Protein AF-C4V9V1-F1 (afdb_monomer)

Solvent-accessible surface area (backbone atoms only — not comparable to full-atom values): 24559 Å² total; per-residue (Å²): 137,81,82,78,77,78,75,78,78,60,59,77,70,74,86,78,85,72,83,88,64,91,83,72,55,71,70,56,49,53,48,37,34,52,57,45,50,52,42,38,50,27,48,68,71,69,43,85,65,75,65,76,58,52,68,67,52,48,51,36,18,52,56,51,41,50,65,36,24,46,90,34,73,66,51,36,55,50,47,52,54,28,52,39,49,46,44,44,49,41,59,71,70,52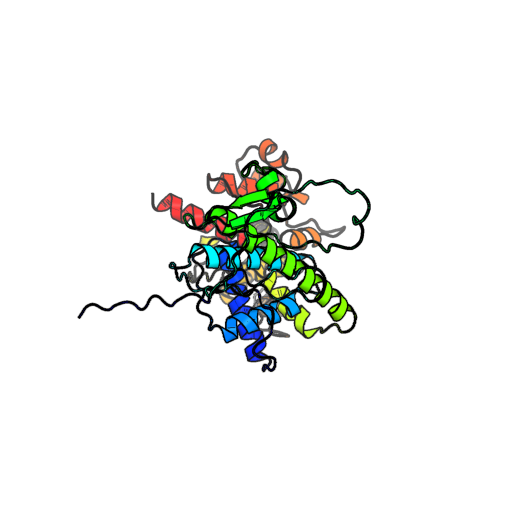,73,90,61,89,77,70,57,71,75,67,75,72,41,86,83,89,43,68,62,69,76,90,56,66,93,70,83,88,84,90,82,81,90,75,94,71,75,101,76,79,95,77,80,87,83,78,81,76,83,70,75,73,64,63,80,58,100,84,54,98,45,48,36,40,48,46,86,78,41,50,72,44,45,75,68,66,75,55,75,64,58,98,57,30,31,75,33,53,72,73,55,46,51,53,49,53,41,52,51,47,41,52,55,49,51,54,51,50,54,55,49,34,62,55,41,72,77,61,75,59,74,75,36,56,66,58,41,50,54,73,74,44,68,73,59,68,82,57,80,64,83,55,62,67,75,80,45,55,88,33,50,34,70,38,56,51,47,51,55,50,40,20,60,71,69,27,48,71,56,71,70,56,48,49,45,49,46,14,42,42,46,55,63,41,40,54,69,66,59,53,50,48,55,48,55,75,26,35,83,57,55,70,69,59,41,52,77,72,47,44,64,62,52,40,32,43,73,21,76,38,90,89,47,50,86,59,71,47,58,37,46,69,58,46,56,64,69,37,52,101,90,38,77,37,58,41,38,78,79,69,34,61,63,62,49,62,73,73,42,97,66,70,64,65,74,41,62,72,45,90,49,56,42,50,29,52,36,49,54,47,22,65,77,65,75,46,89,69,99,61,78,42,58,31,53,66,58,40,27,54,55,47,50,55,53,50,54,57,68,71,77,107

InterPro domains:
  IPR007238 DNA primase large subunit, eukaryotic/archaeal [PTHR10537] (32-402)
  IPR058560 DNA primase, large subunit C-terminal domain, eukaryotic and archaeal [PF04104] (242-393)

Mean predicted aligned error: 17.68 Å

Structure (mmCIF, N/CA/C/O backbone):
data_AF-C4V9V1-F1
#
_entry.id   AF-C4V9V1-F1
#
loop_
_atom_site.group_PDB
_atom_site.id
_atom_site.type_symbol
_atom_site.label_atom_id
_atom_site.label_alt_id
_atom_site.label_comp_id
_atom_site.label_asym_id
_atom_site.label_entity_id
_atom_site.label_seq_id
_atom_site.pdbx_PDB_ins_code
_atom_site.Cartn_x
_atom_site.Cartn_y
_atom_site.Cartn_z
_atom_site.occupancy
_atom_site.B_iso_or_equiv
_atom_site.auth_seq_id
_atom_site.auth_comp_id
_atom_site.auth_asym_id
_atom_site.auth_atom_id
_atom_site.pdbx_PDB_model_num
ATOM 1 N N . MET A 1 1 ? 20.237 -41.980 -2.586 1.00 33.00 1 MET A N 1
ATOM 2 C CA . MET A 1 1 ? 19.052 -41.333 -3.193 1.00 33.00 1 MET A CA 1
ATOM 3 C C . MET A 1 1 ? 18.986 -39.882 -2.726 1.00 33.00 1 MET A C 1
ATOM 5 O O . MET A 1 1 ? 18.308 -39.575 -1.756 1.00 33.00 1 MET A O 1
ATOM 9 N N . GLN A 1 2 ? 19.768 -38.999 -3.352 1.00 28.39 2 GLN A N 1
ATOM 10 C CA . GLN A 1 2 ? 19.749 -37.567 -3.042 1.00 28.39 2 GLN A CA 1
ATOM 11 C C . GLN A 1 2 ? 18.607 -36.907 -3.821 1.00 28.39 2 GLN A C 1
ATOM 13 O O . GLN A 1 2 ? 18.577 -36.939 -5.050 1.00 28.39 2 GLN A O 1
ATOM 18 N N . ASN A 1 3 ? 17.651 -36.346 -3.081 1.00 24.66 3 ASN A N 1
ATOM 19 C CA . ASN A 1 3 ? 16.567 -35.522 -3.599 1.00 24.66 3 ASN A CA 1
ATOM 20 C C . ASN A 1 3 ? 17.148 -34.269 -4.263 1.00 24.66 3 ASN A C 1
ATOM 22 O O . ASN A 1 3 ? 17.472 -33.293 -3.589 1.00 24.66 3 ASN A O 1
ATOM 26 N N . ILE A 1 4 ? 17.248 -34.292 -5.592 1.00 30.00 4 ILE A N 1
ATOM 27 C CA . ILE A 1 4 ? 17.443 -33.097 -6.412 1.00 30.00 4 ILE A CA 1
ATOM 28 C C . ILE A 1 4 ? 16.146 -32.293 -6.307 1.00 30.00 4 ILE A C 1
ATOM 30 O O . ILE A 1 4 ? 15.145 -32.569 -6.973 1.00 30.00 4 ILE A O 1
ATOM 34 N N . THR A 1 5 ? 16.145 -31.311 -5.413 1.00 30.53 5 THR A N 1
ATOM 35 C CA . THR A 1 5 ? 15.131 -30.267 -5.347 1.00 30.53 5 THR A CA 1
ATOM 36 C C . THR A 1 5 ? 15.087 -29.568 -6.703 1.00 30.53 5 THR A C 1
ATOM 38 O O . THR A 1 5 ? 15.964 -28.785 -7.051 1.00 30.53 5 THR A O 1
ATOM 41 N N . ARG A 1 6 ? 14.056 -29.872 -7.504 1.00 30.00 6 ARG A N 1
ATOM 42 C CA . ARG A 1 6 ? 13.713 -29.122 -8.719 1.00 30.00 6 ARG A CA 1
ATOM 43 C C . ARG A 1 6 ? 13.568 -27.645 -8.347 1.00 30.00 6 ARG A C 1
ATOM 45 O O . ARG A 1 6 ? 12.525 -27.234 -7.834 1.00 30.00 6 ARG A O 1
ATOM 52 N N . ILE A 1 7 ? 14.604 -26.855 -8.609 1.00 36.34 7 ILE A N 1
ATOM 53 C CA . ILE A 1 7 ? 14.538 -25.396 -8.610 1.00 36.34 7 ILE A CA 1
ATOM 54 C C . ILE A 1 7 ? 13.469 -25.040 -9.648 1.00 36.34 7 ILE A C 1
ATOM 56 O O . ILE A 1 7 ? 13.642 -25.268 -10.846 1.00 36.34 7 ILE A O 1
ATOM 60 N N . LYS A 1 8 ? 12.296 -24.590 -9.186 1.00 40.06 8 LYS A N 1
ATOM 61 C CA . LYS A 1 8 ? 11.213 -24.143 -10.067 1.00 40.06 8 LYS A CA 1
ATOM 62 C C . LYS A 1 8 ? 11.739 -22.942 -10.856 1.00 40.06 8 LYS A C 1
ATOM 64 O O . LYS A 1 8 ? 11.953 -21.885 -10.271 1.00 40.06 8 LYS A O 1
ATOM 69 N N . LYS A 1 9 ? 11.991 -23.134 -12.155 1.00 53.75 9 LYS A N 1
ATOM 70 C CA . LYS A 1 9 ? 12.453 -22.083 -13.071 1.00 53.75 9 LYS A CA 1
ATOM 71 C C . LYS A 1 9 ? 11.456 -20.920 -13.046 1.00 53.75 9 LYS A C 1
ATOM 73 O O . LYS A 1 9 ? 10.265 -21.138 -13.259 1.00 53.75 9 LYS A O 1
ATOM 78 N N . LEU A 1 10 ? 11.947 -19.713 -12.761 1.00 59.78 10 LEU A N 1
ATOM 79 C CA . LEU A 1 10 ? 11.162 -18.482 -12.866 1.00 59.78 10 LEU A CA 1
ATOM 80 C C . LEU A 1 10 ? 10.650 -18.293 -14.304 1.00 59.78 10 LEU A C 1
ATOM 82 O O . LEU A 1 10 ? 11.344 -18.693 -15.246 1.00 59.78 10 LEU A O 1
ATOM 86 N N . PRO A 1 11 ? 9.485 -17.649 -14.502 1.00 65.31 11 PRO A N 1
ATOM 87 C CA . PRO A 1 11 ? 9.047 -17.266 -15.834 1.00 65.31 11 PRO A CA 1
ATOM 88 C C . PRO A 1 11 ? 10.075 -16.333 -16.478 1.00 65.31 11 PRO A C 1
ATOM 90 O O . PRO A 1 11 ? 10.616 -15.413 -15.852 1.00 65.31 11 PRO A O 1
ATOM 93 N N . LEU A 1 12 ? 10.355 -16.591 -17.755 1.00 69.81 12 LEU A N 1
ATOM 94 C CA . LEU A 1 12 ? 11.329 -15.820 -18.508 1.00 69.81 12 LEU A CA 1
ATOM 95 C C . LEU A 1 12 ? 10.848 -14.364 -18.662 1.00 69.81 12 LEU A C 1
ATOM 97 O O . LEU A 1 12 ? 9.653 -14.104 -18.812 1.00 69.81 12 LEU A O 1
ATOM 101 N N . PRO A 1 13 ? 11.759 -13.385 -18.622 1.00 74.00 13 PRO A N 1
ATOM 102 C CA . PRO A 1 13 ? 11.417 -11.983 -18.856 1.00 74.00 13 PRO A CA 1
ATOM 103 C C . PRO A 1 13 ? 10.806 -11.760 -20.249 1.00 74.00 13 PRO A C 1
ATOM 105 O O . PRO A 1 13 ? 11.442 -12.014 -21.269 1.00 74.00 13 PRO A O 1
ATOM 108 N N . ASN A 1 14 ? 9.582 -11.230 -20.263 1.00 78.75 14 ASN A N 1
ATOM 109 C CA . ASN A 1 14 ? 8.746 -10.991 -21.439 1.00 78.75 14 ASN A CA 1
ATOM 110 C C . ASN A 1 14 ? 8.399 -9.490 -21.549 1.00 78.75 14 ASN A C 1
ATOM 112 O O . ASN A 1 14 ? 8.271 -8.800 -20.540 1.00 78.75 14 ASN A O 1
ATOM 116 N N . PHE A 1 15 ? 8.243 -8.978 -22.773 1.00 82.19 15 PHE A N 1
ATOM 117 C CA . PHE A 1 15 ? 7.801 -7.604 -23.057 1.00 82.19 15 PHE A CA 1
ATOM 118 C C . PHE A 1 15 ? 6.271 -7.438 -23.068 1.00 82.19 15 PHE A C 1
ATOM 120 O O . PHE A 1 15 ? 5.778 -6.314 -23.236 1.00 82.19 15 PHE A O 1
ATOM 127 N N . TYR A 1 16 ? 5.520 -8.535 -22.905 1.00 86.12 16 TYR A N 1
ATOM 128 C CA . TYR A 1 16 ? 4.053 -8.566 -22.859 1.00 86.12 16 TYR A CA 1
ATOM 129 C C . TYR A 1 16 ? 3.456 -7.797 -24.046 1.00 86.12 16 TYR A C 1
ATOM 131 O O . TYR A 1 16 ? 2.888 -6.696 -23.925 1.00 86.12 16 TYR A O 1
ATOM 139 N N . THR A 1 17 ? 3.748 -8.316 -25.236 1.00 78.81 17 THR A N 1
ATOM 140 C CA . THR A 1 17 ? 3.450 -7.707 -26.540 1.00 78.81 17 THR A CA 1
ATOM 141 C C . THR A 1 17 ? 2.130 -8.204 -27.094 1.00 78.81 17 THR A C 1
ATOM 143 O O . THR A 1 17 ? 1.340 -7.397 -27.570 1.00 78.81 17 THR A O 1
ATOM 146 N N . SER A 1 18 ? 1.871 -9.497 -26.947 1.00 78.31 18 SER A N 1
ATOM 147 C CA . SER A 1 18 ? 0.640 -10.174 -27.330 1.00 78.31 18 SER A CA 1
ATOM 148 C C . SER A 1 18 ? 0.047 -10.866 -26.113 1.00 78.31 18 SER A C 1
ATOM 150 O O . SER A 1 18 ? 0.777 -11.538 -25.390 1.00 78.31 18 SER A O 1
ATOM 152 N N . LEU A 1 19 ? -1.262 -10.729 -25.926 1.00 81.62 19 LEU A N 1
ATOM 153 C CA . LEU A 1 19 ? -2.006 -11.454 -24.904 1.00 81.62 19 LEU A CA 1
ATOM 154 C C . LEU A 1 19 ? -2.267 -12.894 -25.374 1.00 81.62 19 LEU A C 1
ATOM 156 O O . LEU A 1 19 ? -2.902 -13.090 -26.409 1.00 81.62 19 LEU A O 1
ATOM 160 N N . LEU A 1 20 ? -1.803 -13.891 -24.616 1.00 79.62 20 LEU A N 1
ATOM 161 C CA . LEU A 1 20 ? -1.948 -15.310 -24.987 1.00 79.62 20 LEU A CA 1
ATOM 162 C C . LEU A 1 20 ? -3.367 -15.856 -24.756 1.00 79.62 20 LEU A C 1
ATOM 164 O O . LEU A 1 20 ? -3.848 -16.693 -25.518 1.00 79.62 20 LEU A O 1
ATOM 168 N N . LYS A 1 21 ? -4.048 -15.382 -23.706 1.00 84.06 21 LYS A N 1
ATOM 169 C CA . LYS A 1 21 ? -5.405 -15.794 -23.319 1.00 84.06 21 LYS A CA 1
ATOM 170 C C . LYS A 1 21 ? -6.261 -14.558 -23.057 1.00 84.06 21 LYS A C 1
ATOM 172 O O . LYS A 1 21 ? -5.868 -13.692 -22.288 1.00 84.06 21 LYS A O 1
ATOM 177 N N . TYR A 1 22 ? -7.440 -14.486 -23.674 1.00 78.94 22 TYR A N 1
ATOM 178 C CA . TYR A 1 22 ? -8.309 -13.299 -23.624 1.00 78.94 22 TYR A CA 1
ATOM 179 C C . TYR A 1 22 ? -9.707 -13.553 -23.033 1.00 78.94 22 TYR A C 1
ATOM 181 O O . TYR A 1 22 ? -10.501 -12.622 -22.927 1.00 78.94 22 TYR A O 1
ATOM 189 N N . LYS A 1 23 ? -10.023 -14.791 -22.624 1.00 87.62 23 LYS A N 1
ATOM 190 C CA . LYS A 1 23 ? -11.288 -15.144 -21.955 1.00 87.62 23 LYS A CA 1
ATOM 191 C C . LYS A 1 23 ? -11.011 -15.687 -20.560 1.00 87.62 23 LYS A C 1
ATOM 193 O O . LYS A 1 23 ? -10.257 -16.646 -20.425 1.00 87.62 23 LYS A O 1
ATOM 198 N N . PHE A 1 24 ? -11.653 -15.102 -19.555 1.00 87.19 24 PHE A N 1
ATOM 199 C CA . PHE A 1 24 ? -11.511 -15.475 -18.148 1.00 87.19 24 PHE A CA 1
ATOM 200 C C . PHE A 1 24 ? -12.883 -15.475 -17.483 1.00 87.19 24 PHE A C 1
ATOM 202 O O . PHE A 1 24 ? -13.707 -14.606 -17.771 1.00 87.19 24 PHE A O 1
ATOM 209 N N . ASN A 1 25 ? -13.111 -16.411 -16.563 1.00 91.12 25 ASN A N 1
ATOM 210 C CA . ASN A 1 25 ? -14.175 -16.227 -15.579 1.00 91.12 25 ASN A CA 1
ATOM 211 C C . ASN A 1 25 ? -13.732 -15.166 -14.552 1.00 91.12 25 ASN A C 1
ATOM 213 O O . ASN A 1 25 ? -12.534 -14.964 -14.341 1.00 91.12 25 ASN A O 1
ATOM 217 N N . TYR A 1 26 ? -14.682 -14.505 -13.894 1.00 87.19 26 TYR A N 1
ATOM 218 C CA . TYR A 1 26 ? -14.416 -13.473 -12.897 1.00 87.19 26 TYR A CA 1
ATOM 219 C C . TYR A 1 26 ? -13.499 -13.970 -11.769 1.00 87.19 26 TYR A C 1
ATOM 221 O O . TYR A 1 26 ? -12.525 -13.300 -11.434 1.00 87.19 26 TYR A O 1
ATOM 229 N N . ASP A 1 27 ? -13.738 -15.173 -11.243 1.00 87.88 27 ASP A N 1
ATOM 230 C CA . ASP A 1 27 ? -12.916 -15.732 -10.161 1.00 87.88 27 ASP A CA 1
ATOM 231 C C . ASP A 1 27 ? -11.469 -15.980 -10.600 1.00 87.88 27 ASP A C 1
ATOM 233 O O . ASP A 1 27 ? -10.524 -15.714 -9.856 1.00 87.88 27 ASP A O 1
ATOM 237 N N . GLU A 1 28 ? -11.280 -16.438 -11.841 1.00 90.94 28 GLU A N 1
ATOM 238 C CA . GLU A 1 28 ? -9.955 -16.625 -12.432 1.00 90.94 28 GLU A CA 1
ATOM 239 C C . GLU A 1 28 ? -9.246 -15.278 -12.624 1.00 90.94 28 GLU A C 1
ATOM 241 O O . GLU A 1 28 ? -8.080 -15.131 -12.257 1.00 90.94 28 GLU A O 1
ATOM 246 N N . PHE A 1 29 ? -9.964 -14.276 -13.134 1.00 92.25 29 PHE A N 1
ATOM 247 C CA . PHE A 1 29 ? -9.460 -12.917 -13.321 1.00 92.25 29 PHE A CA 1
ATOM 248 C C . PHE A 1 29 ? -8.969 -12.311 -11.998 1.00 92.25 29 PHE A C 1
ATOM 250 O O . PHE A 1 29 ? -7.853 -11.791 -11.915 1.00 92.25 29 PHE A O 1
ATOM 257 N N . VAL A 1 30 ? -9.779 -12.420 -10.940 1.00 89.25 30 VAL A N 1
ATOM 258 C CA . VAL A 1 30 ? -9.448 -11.911 -9.603 1.00 89.25 30 VAL A CA 1
ATOM 259 C C . VAL A 1 30 ? -8.276 -12.678 -8.993 1.00 89.25 30 VAL A C 1
ATOM 261 O O . VAL A 1 30 ? -7.382 -12.063 -8.409 1.00 89.25 30 VAL A O 1
ATOM 264 N N . LYS A 1 31 ? -8.236 -14.005 -9.152 1.00 90.12 31 LYS A N 1
ATOM 265 C CA . LYS A 1 31 ? -7.121 -14.834 -8.683 1.00 90.12 31 LYS A CA 1
ATOM 266 C C . LYS A 1 31 ? -5.800 -14.420 -9.337 1.00 90.12 31 LYS A C 1
ATOM 268 O O . LYS A 1 31 ? -4.844 -14.136 -8.621 1.00 90.12 31 LYS A O 1
ATOM 273 N N . LEU A 1 32 ? -5.766 -14.307 -10.667 1.00 92.38 32 LEU A N 1
ATOM 274 C CA . LEU A 1 32 ? -4.573 -13.902 -11.420 1.00 92.38 32 LEU A CA 1
ATOM 275 C C . LEU A 1 32 ? -4.086 -12.503 -11.025 1.00 92.38 32 LEU A C 1
ATOM 277 O O . LEU A 1 32 ? -2.882 -12.282 -10.883 1.00 92.38 32 LEU A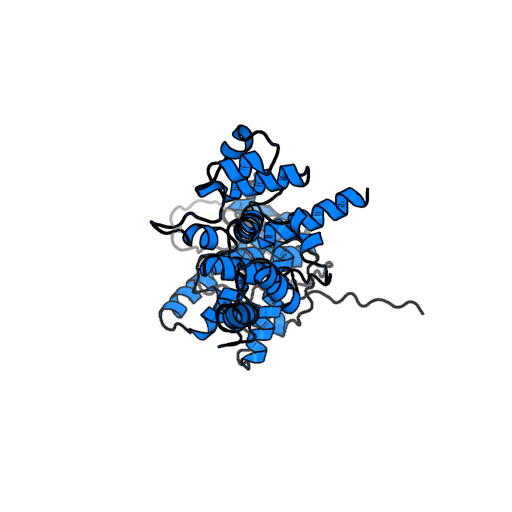 O 1
ATOM 281 N N . PHE A 1 33 ? -5.012 -11.565 -10.809 1.00 92.56 33 PHE A N 1
ATOM 282 C CA . PHE A 1 33 ? -4.674 -10.242 -10.291 1.00 92.56 33 PHE A CA 1
ATOM 283 C C . PHE A 1 33 ? -4.038 -10.311 -8.898 1.00 92.56 33 PHE A C 1
ATOM 285 O O . PHE A 1 33 ? -2.989 -9.708 -8.682 1.00 92.56 33 PHE A O 1
ATOM 292 N N . ASN A 1 34 ? -4.642 -11.046 -7.960 1.00 88.81 34 ASN A N 1
ATOM 293 C CA . ASN A 1 34 ? -4.134 -11.163 -6.592 1.00 88.81 34 ASN A CA 1
ATOM 294 C C . ASN A 1 34 ? -2.759 -11.844 -6.544 1.00 88.81 34 ASN A C 1
ATOM 296 O O . ASN A 1 34 ? -1.867 -11.373 -5.834 1.00 88.81 34 ASN A O 1
ATOM 300 N N . ASP A 1 35 ? -2.561 -12.898 -7.337 1.00 89.94 35 ASP A N 1
ATOM 301 C CA . ASP A 1 35 ? -1.283 -13.603 -7.439 1.00 89.94 35 ASP A CA 1
ATOM 302 C C . ASP A 1 35 ? -0.175 -12.661 -7.938 1.00 89.94 35 ASP A C 1
ATOM 304 O O . ASP A 1 35 ? 0.887 -12.559 -7.313 1.00 89.94 35 ASP A O 1
ATOM 308 N N . ARG A 1 36 ? -0.434 -11.876 -8.995 1.00 92.50 36 ARG A N 1
ATOM 309 C CA . ARG A 1 36 ? 0.539 -10.881 -9.473 1.00 92.50 36 ARG A CA 1
ATOM 310 C C . ARG A 1 36 ? 0.729 -9.733 -8.494 1.00 92.50 36 ARG A C 1
ATOM 312 O O . ARG A 1 36 ? 1.855 -9.283 -8.292 1.00 92.50 36 ARG A O 1
ATOM 319 N N . LEU A 1 37 ? -0.337 -9.264 -7.852 1.00 89.69 37 LEU A N 1
ATOM 320 C CA . LEU A 1 37 ? -0.266 -8.203 -6.851 1.00 89.69 37 LEU A CA 1
ATOM 321 C C . LEU A 1 37 ? 0.671 -8.588 -5.701 1.00 89.69 37 LEU A C 1
ATOM 323 O O . LEU A 1 37 ? 1.471 -7.758 -5.262 1.00 89.69 37 LEU A O 1
ATOM 327 N N . LYS A 1 38 ? 0.615 -9.845 -5.255 1.00 86.56 38 LYS A N 1
ATOM 328 C CA . LYS A 1 38 ? 1.525 -10.394 -4.250 1.00 86.56 38 LYS A CA 1
ATOM 329 C C . LYS A 1 38 ? 2.978 -10.374 -4.728 1.00 86.56 38 LYS A C 1
ATOM 331 O O . LYS A 1 38 ? 3.834 -9.848 -4.021 1.00 86.56 38 LYS A O 1
ATOM 336 N N . ILE A 1 39 ? 3.242 -10.835 -5.954 1.00 88.88 39 ILE A N 1
ATOM 337 C CA . ILE A 1 39 ? 4.583 -10.799 -6.564 1.00 88.88 39 ILE A CA 1
ATOM 338 C C . ILE A 1 39 ? 5.120 -9.362 -6.631 1.00 88.88 39 ILE A C 1
ATOM 340 O O . ILE A 1 39 ? 6.252 -9.097 -6.228 1.00 88.88 39 ILE A O 1
ATOM 344 N N . LEU A 1 40 ? 4.308 -8.407 -7.093 1.00 89.62 40 LEU A N 1
ATOM 345 C CA . LEU A 1 40 ? 4.711 -7.003 -7.211 1.00 89.62 40 LEU A CA 1
ATOM 346 C C . LEU A 1 40 ? 4.969 -6.352 -5.844 1.00 89.62 40 LEU A C 1
ATOM 348 O O . LEU A 1 40 ? 5.904 -5.557 -5.709 1.00 89.62 40 LEU A O 1
ATOM 352 N N . LYS A 1 41 ? 4.176 -6.694 -4.820 1.00 84.38 41 LYS A N 1
ATOM 353 C CA . LYS A 1 41 ? 4.401 -6.246 -3.437 1.00 84.38 41 LYS A CA 1
ATOM 354 C C . LYS A 1 41 ? 5.685 -6.846 -2.854 1.00 84.38 41 LYS A C 1
ATOM 356 O O . LYS A 1 41 ? 6.453 -6.104 -2.241 1.00 84.38 41 LYS A O 1
ATOM 361 N N . ASP A 1 42 ? 5.965 -8.124 -3.101 1.00 84.12 42 ASP A N 1
ATOM 362 C CA . ASP A 1 42 ? 7.211 -8.775 -2.677 1.00 84.12 42 ASP A CA 1
AT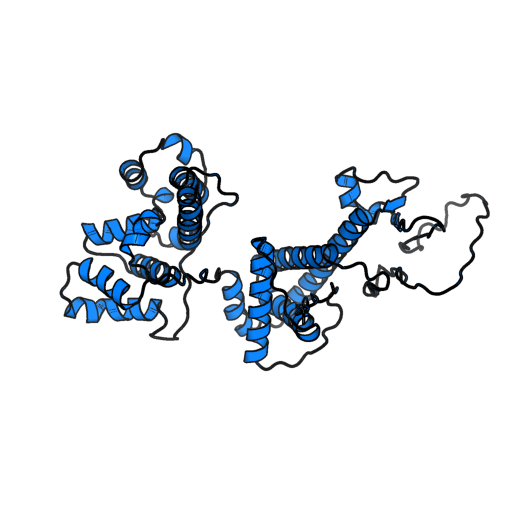OM 363 C C . ASP A 1 42 ? 8.439 -8.105 -3.309 1.00 84.12 42 ASP A C 1
ATOM 365 O O . ASP A 1 42 ? 9.383 -7.749 -2.601 1.00 84.12 42 ASP A O 1
ATOM 369 N N . VAL A 1 43 ? 8.396 -7.842 -4.622 1.00 82.62 43 VAL A N 1
ATOM 370 C CA . VAL A 1 43 ? 9.468 -7.142 -5.351 1.00 82.62 43 VAL A CA 1
ATOM 371 C C . VAL A 1 43 ? 9.695 -5.738 -4.794 1.00 82.62 43 VAL A C 1
ATOM 373 O O . VAL A 1 43 ? 10.840 -5.327 -4.600 1.00 82.62 43 VAL A O 1
ATOM 376 N N . LYS A 1 44 ? 8.621 -4.999 -4.499 1.00 78.81 44 LYS A N 1
ATOM 377 C CA . LYS A 1 44 ? 8.718 -3.662 -3.900 1.00 78.81 44 LYS A CA 1
ATOM 378 C C . LYS A 1 44 ? 9.382 -3.696 -2.523 1.00 78.81 44 LYS A C 1
ATOM 380 O O . LYS A 1 44 ? 10.207 -2.835 -2.229 1.00 78.81 44 LYS A O 1
ATOM 385 N N . ASN A 1 45 ? 9.025 -4.677 -1.700 1.00 74.75 45 ASN A N 1
ATOM 386 C CA . ASN A 1 45 ? 9.550 -4.829 -0.344 1.00 74.75 45 ASN A CA 1
ATOM 387 C C . ASN A 1 45 ? 10.954 -5.457 -0.310 1.00 74.75 45 ASN A C 1
ATOM 389 O O . ASN A 1 45 ? 11.502 -5.636 0.772 1.00 74.75 45 ASN A O 1
ATOM 393 N N . LYS A 1 46 ? 11.546 -5.770 -1.476 1.00 71.12 46 LYS A N 1
ATOM 394 C CA . LYS A 1 46 ? 12.810 -6.516 -1.611 1.00 71.12 46 LYS A CA 1
ATOM 395 C C . LYS A 1 46 ? 12.774 -7.888 -0.917 1.00 71.12 46 LYS A C 1
ATOM 397 O O . LYS A 1 46 ? 13.817 -8.417 -0.542 1.00 71.12 46 LYS A O 1
ATOM 402 N N . ASN A 1 47 ? 11.585 -8.468 -0.760 1.00 61.03 47 ASN A N 1
ATOM 403 C CA . ASN A 1 47 ? 11.428 -9.829 -0.260 1.00 61.03 47 ASN A CA 1
ATOM 404 C C . ASN A 1 47 ? 11.908 -10.832 -1.318 1.00 61.03 47 ASN A C 1
ATOM 406 O O . ASN A 1 47 ? 12.002 -10.506 -2.506 1.00 61.03 47 ASN A O 1
ATOM 410 N N . HIS A 1 48 ? 12.169 -12.078 -0.908 1.00 61.09 48 HIS A N 1
ATOM 411 C CA . HIS A 1 48 ? 12.425 -13.155 -1.861 1.00 61.09 48 HIS A CA 1
ATOM 412 C C . HIS A 1 48 ? 11.203 -13.310 -2.776 1.00 61.09 48 HIS A C 1
ATOM 414 O O . HIS A 1 48 ? 10.139 -13.743 -2.337 1.00 61.09 48 HIS A O 1
ATOM 420 N N . CYS A 1 49 ? 11.354 -12.948 -4.051 1.00 62.16 49 CYS A N 1
ATOM 421 C CA . CYS A 1 49 ? 10.281 -13.043 -5.030 1.00 62.16 49 CYS A CA 1
ATOM 422 C C . CYS A 1 49 ? 9.854 -14.513 -5.154 1.00 62.16 49 CYS A C 1
ATOM 424 O O . CYS A 1 49 ? 10.667 -15.376 -5.485 1.00 62.16 49 CYS A O 1
ATOM 426 N N . THR A 1 50 ? 8.595 -14.819 -4.833 1.00 61.81 50 THR A N 1
ATOM 427 C CA . THR A 1 50 ? 8.029 -16.170 -4.975 1.00 61.81 50 THR A CA 1
ATOM 428 C C . THR A 1 50 ? 7.290 -16.297 -6.301 1.00 61.81 50 THR A C 1
ATOM 430 O O . THR A 1 50 ? 6.116 -16.651 -6.348 1.00 61.81 50 THR A O 1
ATOM 433 N N . ASP A 1 51 ? 7.982 -15.984 -7.395 1.00 67.12 51 ASP A N 1
ATOM 434 C CA . ASP A 1 51 ? 7.424 -16.076 -8.740 1.00 67.12 51 ASP A CA 1
ATOM 435 C C . ASP A 1 51 ? 7.230 -17.551 -9.128 1.00 67.12 51 ASP A C 1
ATOM 437 O O . ASP A 1 51 ? 8.174 -18.261 -9.476 1.00 67.12 51 ASP A O 1
ATOM 441 N N . LYS A 1 52 ? 6.004 -18.048 -8.946 1.00 70.44 52 LYS A N 1
ATOM 442 C CA . LYS A 1 52 ? 5.611 -19.447 -9.191 1.00 70.44 52 LYS A CA 1
ATOM 443 C C . LYS A 1 52 ? 4.557 -19.573 -10.294 1.00 70.44 52 LYS A C 1
ATOM 445 O O . LYS A 1 52 ? 3.988 -20.654 -10.447 1.00 70.44 52 LYS A O 1
ATOM 450 N N . MET A 1 53 ? 4.254 -18.486 -11.003 1.00 81.38 53 MET A N 1
ATOM 451 C CA . MET A 1 53 ? 3.210 -18.478 -12.027 1.00 81.38 53 MET A CA 1
ATOM 452 C C . MET A 1 53 ? 3.657 -19.253 -13.270 1.00 81.38 53 MET A C 1
ATOM 454 O O . MET A 1 53 ? 4.842 -19.278 -13.609 1.00 81.38 53 MET A O 1
ATOM 458 N N . SER A 1 54 ? 2.703 -19.892 -13.953 1.00 82.88 54 SER A N 1
ATOM 459 C CA . SER A 1 54 ? 2.950 -20.439 -15.289 1.00 82.88 54 SER A CA 1
ATOM 460 C C . SER A 1 54 ? 3.174 -19.296 -16.288 1.00 82.88 54 SER A C 1
ATOM 462 O O . SER A 1 54 ? 2.761 -18.166 -16.039 1.00 82.88 54 SER A O 1
ATOM 464 N N . THR A 1 55 ? 3.795 -19.558 -17.441 1.00 81.69 55 THR A N 1
ATOM 465 C CA . THR A 1 55 ? 4.028 -18.518 -18.464 1.00 81.69 55 THR A CA 1
ATOM 466 C C . THR A 1 55 ? 2.728 -17.874 -18.958 1.00 81.69 55 THR A C 1
ATOM 468 O O . THR A 1 55 ? 2.689 -16.668 -19.184 1.00 81.69 55 THR A O 1
ATOM 471 N N . VAL A 1 56 ? 1.656 -18.660 -19.097 1.00 84.56 56 VAL A N 1
ATOM 472 C CA . VAL A 1 56 ? 0.343 -18.166 -19.547 1.00 84.56 56 VAL A CA 1
ATOM 473 C C . VAL A 1 56 ? -0.319 -17.310 -18.470 1.00 84.56 56 VAL A C 1
ATOM 475 O O . VAL A 1 56 ? -0.881 -16.257 -18.779 1.00 84.56 56 VAL A O 1
ATOM 478 N N . ASP A 1 57 ? -0.226 -17.728 -17.207 1.00 88.94 57 ASP A N 1
ATOM 479 C CA . ASP A 1 57 ? -0.782 -16.980 -16.077 1.00 88.94 57 ASP A CA 1
ATOM 480 C C . ASP A 1 57 ? 0.009 -15.693 -15.822 1.00 88.94 57 ASP A C 1
ATOM 482 O O . ASP A 1 57 ? -0.576 -14.658 -15.501 1.00 88.94 57 ASP A O 1
ATOM 486 N N . ASP A 1 58 ? 1.335 -15.727 -15.977 1.00 89.62 58 ASP A N 1
ATOM 487 C CA . ASP A 1 58 ? 2.194 -14.545 -15.894 1.00 89.62 58 ASP A CA 1
ATOM 488 C C . ASP A 1 58 ? 1.815 -13.523 -16.973 1.00 89.62 58 ASP A C 1
ATOM 490 O O . ASP A 1 58 ? 1.573 -12.362 -16.657 1.00 89.62 58 ASP A O 1
ATOM 494 N N . ASP A 1 59 ? 1.669 -13.949 -18.229 1.00 89.88 59 ASP A N 1
ATOM 495 C CA . ASP A 1 59 ? 1.227 -13.059 -19.306 1.00 89.88 59 ASP A CA 1
ATOM 496 C C . ASP A 1 59 ? -0.164 -12.474 -19.012 1.00 89.88 59 ASP A C 1
ATOM 498 O O . ASP A 1 59 ? -0.345 -11.256 -18.940 1.00 89.88 59 ASP A O 1
ATOM 502 N N . SER A 1 60 ? -1.134 -13.338 -18.718 1.00 92.12 60 SER A N 1
ATOM 503 C CA . SER A 1 60 ? -2.521 -12.944 -18.452 1.00 92.12 60 SER A CA 1
ATOM 504 C C . SER A 1 60 ? -2.630 -11.974 -17.276 1.00 92.12 60 SER A C 1
ATOM 506 O O . SER A 1 60 ? -3.251 -10.916 -17.381 1.00 92.12 60 SER A O 1
ATOM 508 N N . SER A 1 61 ? -1.984 -12.293 -16.154 1.00 93.62 61 SER A N 1
ATOM 509 C CA . SER A 1 61 ? -2.021 -11.464 -14.949 1.00 93.62 61 SER A CA 1
ATOM 510 C C . SER A 1 61 ? -1.384 -10.091 -15.155 1.00 93.62 61 SER A C 1
ATOM 512 O O . SER A 1 61 ? -1.843 -9.114 -14.556 1.00 93.62 61 SER A O 1
ATOM 514 N N . HIS A 1 62 ? -0.364 -9.980 -16.016 1.00 94.25 62 HIS A N 1
ATOM 515 C CA . HIS A 1 62 ? 0.229 -8.702 -16.397 1.00 94.25 62 HIS A CA 1
ATOM 516 C C . HIS A 1 62 ? -0.811 -7.793 -17.053 1.00 94.25 62 HIS A C 1
ATOM 518 O O . HIS A 1 62 ? -1.031 -6.667 -16.599 1.00 94.25 62 HIS A O 1
ATOM 524 N N . PHE A 1 63 ? -1.487 -8.286 -18.093 1.00 94.88 63 PHE A N 1
ATOM 525 C CA . PHE A 1 63 ? -2.510 -7.526 -18.811 1.00 94.88 63 PHE A CA 1
ATOM 526 C C . PHE A 1 63 ? -3.743 -7.233 -17.947 1.00 94.88 63 PHE A C 1
ATOM 528 O O . PHE A 1 63 ? -4.242 -6.108 -17.971 1.00 94.88 63 PHE A O 1
ATOM 535 N N . ILE A 1 64 ? -4.180 -8.186 -17.120 1.00 94.50 64 ILE A N 1
ATOM 536 C CA . ILE A 1 64 ? -5.259 -7.985 -16.139 1.00 94.50 64 ILE A CA 1
ATOM 537 C C . ILE A 1 64 ? -4.910 -6.836 -15.184 1.00 94.50 64 ILE A C 1
ATOM 539 O O . ILE A 1 64 ? -5.715 -5.934 -14.951 1.00 94.50 64 ILE A O 1
ATOM 543 N N . THR A 1 65 ? -3.678 -6.818 -14.672 1.00 94.94 65 THR A N 1
ATOM 544 C CA . THR A 1 65 ? -3.225 -5.764 -13.757 1.00 94.94 65 THR A CA 1
ATOM 545 C C . THR A 1 65 ? -3.181 -4.403 -14.452 1.00 94.94 65 THR A C 1
ATOM 547 O O . THR A 1 65 ? -3.597 -3.416 -13.848 1.00 94.94 65 THR A O 1
ATOM 550 N N . ARG A 1 66 ? -2.767 -4.334 -15.731 1.00 94.75 66 ARG A N 1
ATOM 551 C CA . ARG A 1 66 ? -2.831 -3.095 -16.534 1.00 94.75 66 ARG A CA 1
ATOM 552 C C . ARG A 1 66 ? -4.250 -2.524 -16.574 1.00 94.75 66 ARG A C 1
ATOM 554 O O . ARG A 1 66 ? -4.422 -1.335 -16.316 1.00 94.75 66 ARG A O 1
ATOM 561 N N . LEU A 1 67 ? -5.252 -3.364 -16.846 1.00 93.19 67 LEU A N 1
ATOM 562 C CA . LEU A 1 67 ? -6.661 -2.951 -16.891 1.00 93.19 67 LEU A CA 1
ATOM 563 C C . LEU A 1 67 ? -7.139 -2.400 -15.545 1.00 93.19 67 LEU A C 1
ATOM 565 O O . LEU A 1 67 ? -7.793 -1.364 -15.497 1.00 93.19 67 LEU A O 1
ATOM 569 N N . ILE A 1 68 ? -6.764 -3.041 -14.438 1.00 92.25 68 ILE A N 1
ATOM 570 C CA . ILE A 1 68 ? -7.196 -2.613 -13.101 1.00 92.25 68 ILE A CA 1
ATOM 571 C C . ILE A 1 68 ? -6.545 -1.284 -12.698 1.00 92.25 68 ILE A C 1
ATOM 573 O O . ILE A 1 68 ? -7.196 -0.435 -12.093 1.00 92.25 68 ILE A O 1
ATOM 577 N N . VAL A 1 69 ? -5.268 -1.058 -13.023 1.00 92.56 69 VAL A N 1
ATOM 578 C CA . VAL A 1 69 ? -4.533 0.129 -12.544 1.00 92.56 69 VAL A CA 1
ATOM 579 C C . VAL A 1 69 ? -4.782 1.387 -13.373 1.00 92.56 69 VAL A C 1
ATOM 581 O O . VAL A 1 69 ? -4.604 2.484 -12.844 1.00 92.56 69 VAL A O 1
ATOM 584 N N . VAL A 1 70 ? -5.209 1.256 -14.634 1.00 92.06 70 VAL A N 1
ATOM 585 C CA . VAL A 1 70 ? -5.170 2.346 -15.629 1.00 92.06 70 VAL A CA 1
ATOM 586 C C . VAL A 1 70 ? -5.977 3.594 -15.243 1.00 92.06 70 VAL A C 1
ATOM 588 O O . VAL A 1 70 ? -5.517 4.717 -15.448 1.00 92.06 70 VAL A O 1
ATOM 591 N N . GLY A 1 71 ? -7.143 3.414 -14.619 1.00 83.06 71 GLY A N 1
ATOM 592 C CA . GLY A 1 71 ? -7.996 4.511 -14.138 1.00 83.06 71 GLY A CA 1
ATOM 593 C C . GLY A 1 71 ? -7.419 5.353 -12.987 1.00 83.06 71 GLY A C 1
ATOM 594 O O . GLY A 1 71 ? -7.998 6.374 -12.635 1.00 83.06 71 GLY A O 1
ATOM 595 N N . ASP A 1 72 ? -6.270 4.987 -12.409 1.00 84.12 72 ASP A N 1
ATOM 596 C CA . ASP A 1 72 ? -5.622 5.738 -11.333 1.00 84.12 72 ASP A CA 1
ATOM 597 C C . ASP A 1 72 ? -4.142 5.951 -11.642 1.00 84.12 72 ASP A C 1
ATOM 599 O O . ASP A 1 72 ? -3.335 5.024 -11.746 1.00 84.12 72 ASP A O 1
ATOM 603 N N . SER A 1 73 ? -3.769 7.225 -11.746 1.00 84.25 73 SER A N 1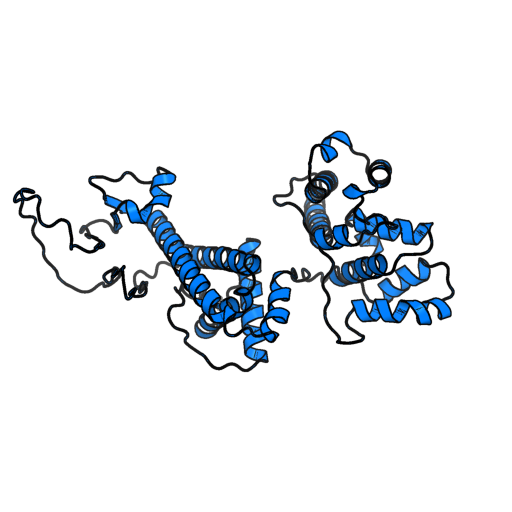
ATOM 604 C CA . SER A 1 73 ? -2.415 7.636 -12.114 1.00 84.25 73 SER A CA 1
ATOM 605 C C . SER A 1 73 ? -1.368 7.229 -11.068 1.00 84.25 73 SER A C 1
ATOM 607 O O . SER A 1 73 ? -0.214 6.973 -11.422 1.00 84.25 73 SER A O 1
ATOM 609 N N . LYS A 1 74 ? -1.740 7.142 -9.782 1.00 81.25 74 LYS A N 1
ATOM 610 C CA . LYS A 1 74 ? -0.838 6.677 -8.717 1.00 81.25 74 LYS A CA 1
ATOM 611 C C . LYS A 1 74 ? -0.630 5.168 -8.810 1.00 81.25 74 LYS A C 1
ATOM 613 O O . LYS A 1 74 ? 0.521 4.728 -8.800 1.00 81.25 74 LYS A O 1
ATOM 618 N N . ALA A 1 75 ? -1.710 4.401 -8.966 1.00 84.25 75 ALA A N 1
ATOM 619 C CA . ALA A 1 75 ? -1.653 2.949 -9.138 1.00 84.25 75 ALA A CA 1
ATOM 620 C C . ALA A 1 75 ? -0.883 2.558 -10.410 1.00 84.25 75 ALA A C 1
ATOM 622 O O . ALA A 1 75 ? -0.031 1.675 -10.368 1.00 84.25 75 ALA A O 1
ATOM 623 N N . THR A 1 76 ? -1.103 3.278 -11.513 1.00 91.31 76 THR A N 1
ATOM 624 C CA . THR A 1 76 ? -0.395 3.077 -12.785 1.00 91.31 76 THR A CA 1
ATOM 625 C C . THR A 1 76 ? 1.110 3.293 -12.634 1.00 91.31 76 THR A C 1
ATOM 627 O O . THR A 1 76 ? 1.903 2.433 -13.015 1.00 91.31 76 THR A O 1
ATOM 630 N N . ARG A 1 77 ? 1.530 4.409 -12.019 1.00 88.44 77 ARG A N 1
ATOM 631 C CA . ARG A 1 77 ? 2.956 4.681 -11.775 1.00 88.44 77 ARG A CA 1
ATOM 632 C C . ARG A 1 77 ? 3.579 3.643 -10.839 1.00 88.44 77 ARG A C 1
ATOM 634 O O . ARG A 1 77 ? 4.715 3.223 -11.053 1.00 88.44 77 ARG A O 1
ATOM 641 N N . TRP A 1 78 ? 2.844 3.231 -9.806 1.00 89.25 78 TRP A N 1
ATOM 642 C CA . TRP A 1 78 ? 3.269 2.169 -8.896 1.00 89.25 78 TRP A CA 1
ATOM 643 C C . TRP A 1 78 ? 3.493 0.847 -9.640 1.00 89.25 78 TRP A C 1
ATOM 645 O O . TRP A 1 78 ? 4.558 0.247 -9.490 1.00 89.25 78 TRP A O 1
ATOM 655 N N . PHE A 1 79 ? 2.539 0.443 -10.479 1.00 94.69 79 PHE A N 1
ATOM 656 C CA . PHE A 1 79 ? 2.612 -0.773 -11.282 1.00 94.69 79 PHE A CA 1
ATOM 657 C C . PHE A 1 79 ? 3.818 -0.754 -12.221 1.00 94.69 79 PHE A C 1
ATOM 659 O O . PHE A 1 79 ? 4.639 -1.660 -12.144 1.00 94.69 79 PHE A O 1
ATOM 666 N N . ILE A 1 80 ? 3.996 0.309 -13.016 1.00 94.56 80 ILE A N 1
ATOM 667 C CA . ILE A 1 80 ? 5.127 0.442 -13.952 1.00 94.56 80 ILE A CA 1
ATOM 668 C C . ILE A 1 80 ? 6.464 0.260 -13.224 1.00 94.56 80 ILE A C 1
ATOM 670 O O . ILE A 1 80 ? 7.334 -0.476 -13.690 1.00 94.56 80 ILE A O 1
ATOM 674 N N . ASN A 1 81 ? 6.630 0.883 -12.055 1.00 91.81 81 ASN A N 1
ATOM 675 C CA . ASN A 1 81 ? 7.864 0.778 -11.276 1.00 91.81 81 ASN A CA 1
ATOM 676 C C . ASN A 1 81 ? 8.094 -0.628 -10.699 1.00 91.81 81 ASN A C 1
ATOM 678 O O . ASN A 1 81 ? 9.222 -1.130 -10.747 1.00 91.81 81 ASN A O 1
ATOM 682 N N . CYS A 1 82 ? 7.054 -1.265 -10.151 1.00 91.44 82 CYS A N 1
ATOM 683 C CA . CYS A 1 82 ? 7.163 -2.620 -9.601 1.00 91.44 82 CYS A CA 1
ATOM 684 C C . CYS A 1 82 ? 7.438 -3.640 -10.710 1.00 91.44 82 CYS A C 1
ATOM 686 O O . CYS A 1 82 ? 8.334 -4.466 -10.582 1.00 91.44 82 CYS A O 1
ATOM 688 N N . GLU A 1 83 ? 6.740 -3.516 -11.831 1.00 94.12 83 GLU A N 1
ATOM 689 C CA . GLU A 1 83 ? 6.860 -4.385 -12.996 1.00 94.12 83 GLU A CA 1
ATOM 690 C C . GLU A 1 83 ? 8.235 -4.241 -13.673 1.00 94.12 83 GLU A C 1
ATOM 692 O O . GLU A 1 83 ? 8.884 -5.234 -13.989 1.00 94.12 83 GLU A O 1
ATOM 697 N N . THR A 1 84 ? 8.756 -3.014 -13.787 1.00 93.00 84 THR A N 1
ATOM 698 C CA . THR A 1 84 ? 10.139 -2.758 -14.239 1.00 93.00 84 THR A CA 1
ATOM 699 C C . THR A 1 84 ? 11.165 -3.403 -13.302 1.00 93.00 84 THR A C 1
ATOM 701 O O . THR A 1 84 ? 12.198 -3.911 -13.743 1.00 93.00 84 THR A O 1
ATOM 704 N N . SER A 1 85 ? 10.895 -3.392 -11.996 1.00 90.56 85 SER A N 1
ATOM 705 C CA . SER A 1 85 ? 11.786 -3.991 -10.998 1.00 90.56 85 SER A CA 1
ATOM 706 C C . SER A 1 85 ? 11.749 -5.518 -11.054 1.00 90.56 85 SER A C 1
ATOM 708 O O . SER A 1 85 ? 12.806 -6.146 -10.988 1.00 90.56 85 SER A O 1
ATOM 710 N N . LEU A 1 86 ? 10.565 -6.105 -11.254 1.00 90.69 86 LEU A N 1
ATOM 711 C CA . LEU A 1 86 ? 10.377 -7.539 -11.484 1.00 90.69 86 LEU A CA 1
ATOM 712 C C . LEU A 1 86 ? 11.101 -7.976 -12.760 1.00 90.69 86 LEU A C 1
ATOM 714 O O . LEU A 1 86 ? 11.859 -8.941 -12.745 1.00 90.69 86 LEU A O 1
ATOM 718 N N . PHE A 1 87 ? 10.950 -7.218 -13.845 1.00 89.62 87 PHE A N 1
ATOM 719 C CA . PHE A 1 87 ? 11.634 -7.479 -15.107 1.00 89.62 87 PHE A CA 1
ATOM 720 C C . PHE A 1 87 ? 13.163 -7.417 -14.959 1.00 89.62 87 PHE A C 1
ATOM 722 O O . PHE A 1 87 ? 13.872 -8.313 -15.418 1.00 89.62 87 PHE A O 1
ATOM 729 N N . ARG A 1 88 ? 13.689 -6.419 -14.232 1.00 87.88 88 ARG A N 1
ATOM 730 C CA . ARG A 1 88 ? 15.118 -6.340 -13.885 1.00 87.88 88 ARG A CA 1
ATOM 731 C C . ARG A 1 88 ? 15.579 -7.542 -13.057 1.00 87.88 88 ARG A C 1
ATOM 733 O O . ARG A 1 88 ? 16.665 -8.056 -13.308 1.00 87.88 88 ARG A O 1
ATOM 740 N N . TYR A 1 89 ? 14.791 -7.975 -12.074 1.00 86.06 89 TYR A N 1
ATOM 741 C CA . TYR A 1 89 ? 15.095 -9.157 -11.261 1.00 86.06 89 TYR A CA 1
ATOM 742 C C . TYR A 1 89 ? 15.163 -10.423 -12.126 1.00 86.06 89 TYR A C 1
ATOM 744 O O . TYR A 1 89 ? 16.144 -11.161 -12.058 1.00 86.06 89 TYR A O 1
ATOM 752 N N . ARG A 1 90 ? 14.187 -10.610 -13.023 1.00 84.69 90 ARG A N 1
ATOM 753 C CA . ARG A 1 90 ? 14.158 -11.717 -13.988 1.00 84.69 90 ARG A CA 1
ATOM 754 C C . ARG A 1 90 ? 15.319 -11.681 -14.983 1.00 84.69 90 ARG A C 1
ATOM 756 O O . ARG A 1 90 ? 15.744 -12.737 -15.421 1.00 84.69 90 ARG A O 1
ATOM 763 N N . ILE A 1 91 ? 15.835 -10.502 -15.347 1.00 80.69 91 ILE A N 1
ATOM 764 C CA . ILE A 1 91 ? 17.052 -10.371 -16.170 1.00 80.69 91 ILE A CA 1
ATOM 765 C C . ILE A 1 91 ? 18.304 -10.793 -15.397 1.00 80.69 91 ILE A C 1
ATOM 767 O O . ILE A 1 91 ? 19.120 -11.535 -15.931 1.00 80.69 91 ILE A O 1
ATOM 771 N N . LYS A 1 92 ? 18.443 -10.356 -14.143 1.00 80.25 92 LYS A N 1
ATOM 772 C CA . LYS A 1 92 ? 19.629 -10.653 -13.326 1.00 80.25 92 LYS A CA 1
ATOM 773 C C . LYS A 1 92 ? 19.753 -12.126 -12.947 1.00 80.25 92 LYS A C 1
ATOM 775 O O . LYS A 1 92 ? 20.862 -12.635 -12.886 1.00 80.25 92 LYS A O 1
ATOM 780 N N . ASN A 1 93 ? 18.629 -12.790 -12.690 1.00 74.62 93 ASN A N 1
ATOM 781 C CA . ASN A 1 93 ? 18.597 -14.188 -12.254 1.00 74.62 93 ASN A CA 1
ATOM 782 C C . ASN A 1 93 ? 18.472 -15.179 -13.416 1.00 74.62 93 ASN A C 1
ATOM 784 O O . ASN A 1 93 ? 18.040 -16.313 -13.213 1.00 74.62 93 ASN A O 1
ATOM 788 N N . ARG A 1 94 ? 18.807 -14.762 -14.640 1.00 67.56 94 ARG A N 1
ATOM 789 C CA . ARG A 1 94 ? 18.926 -15.699 -15.754 1.00 67.56 94 ARG A CA 1
ATOM 790 C C . ARG A 1 94 ? 20.161 -16.562 -15.516 1.00 67.56 94 ARG A C 1
ATOM 792 O O . ARG A 1 94 ? 21.276 -16.049 -15.505 1.00 67.56 94 ARG A O 1
ATOM 799 N N . GLU A 1 95 ? 19.968 -17.869 -15.370 1.00 51.97 95 GLU A N 1
ATOM 800 C CA . GLU A 1 95 ? 21.022 -18.810 -15.746 1.00 51.97 95 GLU A CA 1
ATOM 801 C C . GLU A 1 95 ? 21.270 -18.620 -17.247 1.00 51.97 95 GLU A C 1
ATOM 803 O O . GLU A 1 95 ? 20.321 -18.424 -18.008 1.00 51.97 95 GLU A O 1
ATOM 808 N N . TYR A 1 96 ? 22.541 -18.570 -17.637 1.00 41.97 96 TYR A N 1
ATOM 809 C CA . TYR A 1 96 ? 23.053 -18.180 -18.950 1.00 41.97 96 TYR A CA 1
ATOM 810 C C . TYR A 1 96 ? 22.527 -19.051 -20.106 1.00 41.97 96 TYR A C 1
ATOM 812 O O . TYR A 1 96 ? 23.259 -19.847 -20.687 1.00 41.97 96 TYR A O 1
ATOM 820 N N . ASP A 1 97 ? 21.262 -18.890 -20.481 1.00 38.97 97 ASP A N 1
ATOM 821 C CA . ASP A 1 97 ? 20.723 -19.473 -21.701 1.00 38.97 97 ASP A CA 1
ATOM 822 C C . ASP A 1 97 ? 21.036 -18.514 -22.858 1.00 38.97 97 ASP A C 1
ATOM 824 O O . ASP A 1 97 ? 20.295 -17.572 -23.160 1.00 38.97 97 ASP A O 1
ATOM 828 N N . TYR A 1 98 ? 22.209 -18.719 -23.465 1.00 39.03 98 TYR A N 1
ATOM 829 C CA . TYR A 1 98 ? 22.747 -17.938 -24.588 1.00 39.03 98 TYR A CA 1
ATOM 830 C C . TYR A 1 98 ? 21.819 -17.908 -25.821 1.00 39.03 98 TYR A C 1
ATOM 832 O O . TYR A 1 98 ? 22.023 -17.100 -26.725 1.00 39.03 98 TYR A O 1
ATOM 840 N N . ASN A 1 99 ? 20.767 -18.735 -25.842 1.00 38.31 99 ASN A N 1
ATOM 841 C CA . ASN A 1 99 ? 19.771 -18.811 -26.910 1.00 38.31 99 ASN A CA 1
ATOM 842 C C . ASN A 1 99 ? 18.493 -17.996 -26.654 1.00 38.31 99 ASN A C 1
ATOM 844 O O . ASN A 1 99 ? 17.556 -18.065 -27.455 1.00 38.31 99 ASN A O 1
ATOM 848 N N . PHE A 1 100 ? 18.417 -17.201 -25.579 1.00 41.78 100 PHE A N 1
ATOM 849 C CA . PHE A 1 100 ? 17.238 -16.368 -25.343 1.00 41.78 100 PHE A CA 1
ATOM 850 C C . PHE A 1 100 ? 17.166 -15.195 -26.334 1.00 41.78 100 PHE A C 1
ATOM 852 O O . PHE A 1 100 ? 17.677 -14.097 -26.094 1.00 41.78 100 PHE A O 1
ATOM 859 N N . LYS A 1 101 ? 16.463 -15.427 -27.446 1.00 43.41 101 LYS A N 1
ATOM 860 C CA . LYS A 1 101 ? 15.940 -14.386 -28.333 1.00 43.41 101 LYS A CA 1
ATOM 861 C C . LYS A 1 101 ? 14.981 -13.501 -27.541 1.00 43.41 101 LYS A C 1
ATOM 863 O O . LYS A 1 101 ? 13.799 -13.811 -27.414 1.00 43.41 101 LYS A O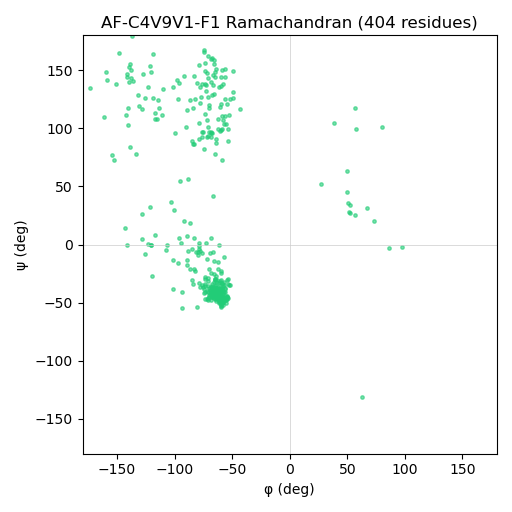 1
ATOM 868 N N . ILE A 1 102 ? 15.458 -12.353 -27.058 1.00 43.88 102 ILE A N 1
ATOM 869 C CA . ILE A 1 102 ? 14.546 -11.231 -26.826 1.00 43.88 102 ILE A CA 1
ATOM 870 C C . ILE A 1 102 ? 14.101 -10.791 -28.219 1.00 43.88 102 ILE A C 1
ATOM 872 O O . ILE A 1 102 ? 14.766 -9.985 -28.864 1.00 43.88 102 ILE A O 1
ATOM 876 N N . CYS A 1 103 ? 12.985 -11.330 -28.708 1.00 39.75 103 CYS A N 1
ATOM 877 C CA . CYS A 1 103 ? 12.252 -10.661 -29.771 1.00 39.75 103 CYS A CA 1
ATOM 878 C C . CYS A 1 103 ? 11.756 -9.343 -29.179 1.00 39.75 103 CYS A C 1
ATOM 880 O O . CYS A 1 103 ? 10.699 -9.287 -28.551 1.00 39.75 103 CYS A O 1
ATOM 882 N N . LEU A 1 104 ? 12.566 -8.290 -29.319 1.00 42.44 104 LEU A N 1
ATOM 883 C CA . LEU A 1 104 ? 12.088 -6.931 -29.147 1.00 42.44 104 LEU A CA 1
ATOM 884 C C . LEU A 1 104 ? 10.905 -6.813 -30.113 1.00 42.44 104 LEU A C 1
ATOM 886 O O . LEU A 1 104 ? 11.090 -7.113 -31.297 1.00 42.44 104 LEU A O 1
ATOM 890 N N . PRO A 1 105 ? 9.688 -6.509 -29.628 1.00 37.69 105 PRO A N 1
ATOM 891 C CA . PRO A 1 105 ? 8.542 -6.355 -30.510 1.00 37.69 105 PRO A CA 1
ATOM 892 C C . PRO A 1 105 ? 8.933 -5.434 -31.656 1.00 37.69 105 PRO A C 1
ATOM 894 O O . PRO A 1 105 ? 9.435 -4.338 -31.418 1.00 37.69 105 PRO A O 1
ATOM 897 N N . SER A 1 106 ? 8.736 -5.895 -32.889 1.00 38.38 106 SER A N 1
ATOM 898 C CA . SER A 1 106 ? 8.898 -5.061 -34.070 1.00 38.38 106 SER A CA 1
ATOM 899 C C . SER A 1 106 ? 7.925 -3.896 -33.929 1.00 38.38 106 SER A C 1
ATOM 901 O O . SER A 1 106 ? 6.725 -4.053 -34.148 1.00 38.38 106 SER A O 1
ATOM 903 N N . CYS A 1 107 ? 8.416 -2.741 -33.484 1.00 32.88 107 CYS A N 1
ATOM 904 C CA . CYS A 1 107 ? 7.604 -1.545 -33.362 1.00 32.88 107 CYS A CA 1
ATOM 905 C C . CYS A 1 107 ? 7.240 -1.090 -34.775 1.00 32.88 107 CYS A C 1
ATOM 907 O O . CYS A 1 107 ? 8.016 -0.423 -35.463 1.00 32.88 107 CYS A O 1
ATOM 909 N N . SER A 1 108 ? 6.049 -1.493 -35.218 1.00 34.53 108 SER A N 1
ATOM 910 C CA . SER A 1 108 ? 5.370 -0.925 -36.371 1.00 34.53 108 SER A CA 1
ATOM 911 C C . SER A 1 108 ? 5.224 0.578 -36.127 1.00 34.53 108 SER A C 1
ATOM 913 O O . SER A 1 108 ? 4.483 1.005 -35.240 1.00 34.53 108 SER A O 1
ATOM 915 N N . ASN A 1 109 ? 5.980 1.332 -36.920 1.00 32.62 109 ASN A N 1
ATOM 916 C CA . ASN A 1 109 ? 6.167 2.780 -36.943 1.00 32.62 109 ASN A CA 1
ATOM 917 C C . ASN A 1 109 ? 7.153 3.330 -35.893 1.00 32.62 109 ASN A C 1
ATOM 919 O O . ASN A 1 109 ? 6.816 3.576 -34.739 1.00 32.62 109 ASN A O 1
ATOM 923 N N . SER A 1 110 ? 8.368 3.605 -36.392 1.00 33.19 110 SER A N 1
ATOM 924 C CA . SER A 1 110 ? 9.503 4.370 -35.832 1.00 33.19 110 SER A CA 1
ATOM 925 C C . SER A 1 110 ? 10.658 3.636 -35.142 1.00 33.19 110 SER A C 1
ATOM 927 O O . SER A 1 110 ? 11.649 4.294 -34.836 1.00 33.19 110 SER A O 1
ATOM 929 N N . LEU A 1 111 ? 10.639 2.306 -34.996 1.00 33.69 111 LEU A N 1
ATOM 930 C CA . LEU A 1 111 ? 11.800 1.560 -34.487 1.00 33.69 111 LEU A CA 1
ATOM 931 C C . LEU A 1 111 ? 11.806 0.108 -34.978 1.00 33.69 111 LEU A C 1
ATOM 933 O O . LEU A 1 111 ? 11.501 -0.826 -34.239 1.00 33.69 111 LEU A O 1
ATOM 937 N N . LYS A 1 112 ? 12.193 -0.093 -36.243 1.00 30.42 112 LYS A N 1
ATOM 938 C CA . LYS A 1 112 ? 12.676 -1.406 -36.683 1.00 30.42 112 LYS A CA 1
ATOM 939 C C . LYS A 1 112 ? 14.049 -1.615 -36.052 1.00 30.42 112 LYS A C 1
ATOM 941 O O . LYS A 1 112 ? 15.060 -1.126 -36.542 1.00 30.42 112 LYS A O 1
ATOM 946 N N . ILE A 1 113 ? 14.059 -2.268 -34.900 1.00 36.91 113 ILE A N 1
ATOM 947 C CA . ILE A 1 113 ? 15.261 -2.916 -34.398 1.00 36.91 113 ILE A CA 1
ATOM 948 C C . ILE A 1 113 ? 15.331 -4.221 -35.186 1.00 36.91 113 ILE A C 1
ATOM 950 O O . ILE A 1 113 ? 14.518 -5.113 -34.947 1.00 36.91 113 ILE A O 1
ATOM 954 N N . ASP A 1 114 ? 16.229 -4.299 -36.172 1.00 32.97 114 ASP A N 1
ATOM 955 C CA . ASP A 1 114 ? 16.544 -5.569 -36.836 1.00 32.97 114 ASP A CA 1
ATOM 956 C C . ASP A 1 114 ? 16.818 -6.645 -35.776 1.00 32.97 114 ASP A C 1
ATOM 958 O O . ASP A 1 114 ? 17.260 -6.309 -34.672 1.00 32.97 114 ASP A O 1
ATOM 962 N N . PRO A 1 115 ? 16.521 -7.929 -36.048 1.00 35.03 115 PRO A N 1
ATOM 963 C CA . PRO A 1 115 ? 16.539 -8.992 -35.051 1.00 35.03 115 PRO A CA 1
ATOM 964 C C . PRO A 1 115 ? 17.957 -9.198 -34.500 1.00 35.03 115 PRO A C 1
ATOM 966 O O . PRO A 1 115 ? 18.702 -10.071 -34.942 1.00 35.03 115 PRO A O 1
ATOM 969 N N . LEU A 1 116 ? 18.299 -8.429 -33.463 1.00 37.69 116 LEU A N 1
ATOM 970 C CA . LEU A 1 116 ? 19.582 -8.409 -32.751 1.00 37.69 116 LEU A CA 1
ATOM 971 C C . LEU A 1 116 ? 19.946 -9.736 -32.075 1.00 37.69 116 LEU A C 1
ATOM 973 O O . LEU A 1 116 ? 21.001 -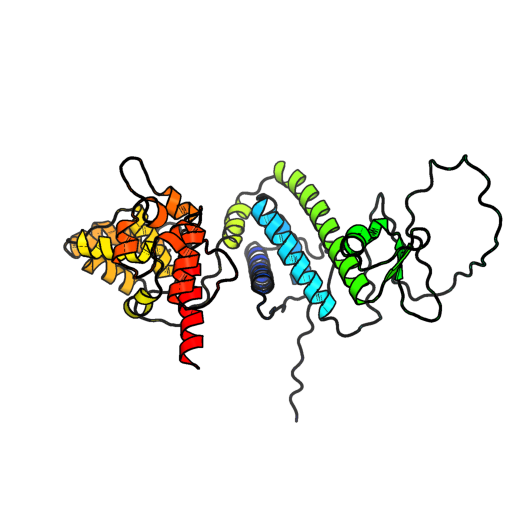9.853 -31.455 1.00 37.69 116 LEU A O 1
ATOM 977 N N . PHE A 1 117 ? 19.083 -10.740 -32.195 1.00 41.25 117 PHE A N 1
ATOM 978 C CA . PHE A 1 117 ? 19.237 -12.051 -31.587 1.00 41.25 117 PHE A CA 1
ATOM 979 C C . PHE A 1 117 ? 19.071 -13.189 -32.607 1.00 41.25 117 PHE A C 1
ATOM 981 O O . PHE A 1 117 ? 18.681 -14.293 -32.242 1.00 41.25 117 PHE A O 1
ATOM 988 N N . SER A 1 118 ? 19.344 -12.957 -33.896 1.00 28.95 118 SER A N 1
ATOM 989 C CA . SER A 1 118 ? 19.486 -14.049 -34.868 1.00 28.95 118 SER A CA 1
ATOM 990 C C . SER A 1 118 ? 20.944 -14.520 -34.943 1.00 28.95 118 SER A C 1
ATOM 992 O O . SER A 1 118 ? 21.808 -13.911 -35.563 1.00 28.95 118 SER A O 1
ATOM 994 N N . THR A 1 119 ? 21.236 -15.639 -34.284 1.00 31.62 119 THR A N 1
ATOM 995 C CA . THR A 1 119 ? 22.332 -16.526 -34.680 1.00 31.62 119 THR A CA 1
ATOM 996 C C . THR A 1 119 ? 21.885 -17.292 -35.923 1.00 31.62 119 THR A C 1
ATOM 998 O O . THR A 1 119 ? 21.358 -18.396 -35.839 1.00 31.62 119 THR A O 1
ATOM 1001 N N . SER A 1 120 ? 22.010 -16.682 -37.100 1.00 27.02 120 SER A N 1
ATOM 1002 C CA . SER A 1 120 ? 22.091 -17.415 -38.372 1.00 27.02 120 SER A CA 1
ATOM 1003 C C . SER A 1 120 ? 22.686 -16.510 -39.445 1.00 27.02 120 SER A C 1
ATOM 1005 O O . SER A 1 120 ? 22.054 -15.559 -39.880 1.00 27.02 120 SER A O 1
ATOM 1007 N N . THR A 1 121 ? 23.914 -16.859 -39.829 1.00 27.97 121 THR A N 1
ATOM 1008 C CA . THR A 1 121 ? 24.468 -16.821 -41.192 1.00 27.97 121 THR A CA 1
ATOM 1009 C C . THR A 1 121 ? 24.467 -15.508 -41.987 1.00 27.97 121 THR A C 1
ATOM 1011 O O . THR A 1 121 ? 23.437 -15.018 -42.429 1.00 27.97 121 THR A O 1
ATOM 1014 N N . ASN A 1 122 ? 25.706 -15.092 -42.276 1.00 34.84 122 ASN A N 1
ATOM 1015 C CA . ASN A 1 122 ? 26.204 -14.389 -43.462 1.00 34.84 122 ASN A CA 1
ATOM 1016 C C . ASN A 1 122 ? 25.566 -13.052 -43.836 1.00 34.84 122 ASN A C 1
ATOM 1018 O O . ASN A 1 122 ? 24.605 -13.023 -44.588 1.00 34.84 122 ASN A O 1
ATOM 1022 N N . TYR A 1 123 ? 26.250 -11.966 -43.466 1.00 26.80 123 TYR A N 1
ATOM 1023 C CA . TYR A 1 123 ? 26.445 -10.834 -44.373 1.00 26.80 123 TYR A CA 1
ATOM 1024 C C . TYR A 1 123 ? 27.865 -10.275 -44.209 1.00 26.80 123 TYR A C 1
ATOM 1026 O O . TYR A 1 123 ? 28.249 -9.817 -43.130 1.00 26.80 123 TYR A O 1
ATOM 1034 N N . ASP A 1 124 ? 28.634 -10.350 -45.295 1.00 26.48 124 ASP A N 1
ATOM 1035 C CA . ASP A 1 124 ? 29.873 -9.605 -45.516 1.00 26.48 124 ASP A CA 1
ATOM 1036 C C . ASP A 1 124 ? 29.540 -8.140 -45.779 1.00 26.48 124 ASP A C 1
ATOM 1038 O O . ASP A 1 124 ? 28.716 -7.871 -46.649 1.00 26.48 124 ASP A O 1
ATOM 1042 N N . ILE A 1 125 ? 30.215 -7.196 -45.111 1.00 27.42 125 ILE A N 1
ATOM 1043 C CA . ILE A 1 125 ? 30.389 -5.839 -45.654 1.00 27.42 125 ILE A CA 1
ATOM 1044 C C . ILE A 1 125 ? 31.793 -5.321 -45.319 1.00 27.42 125 ILE A C 1
ATOM 1046 O O . ILE A 1 125 ? 32.130 -5.018 -44.170 1.00 27.42 125 ILE A O 1
ATOM 1050 N N . SER A 1 126 ? 32.584 -5.201 -46.382 1.00 22.83 126 SER A N 1
ATOM 1051 C CA . SER A 1 126 ? 33.847 -4.482 -46.517 1.00 22.83 126 SER A CA 1
ATOM 1052 C C . SER A 1 126 ? 33.712 -2.992 -46.186 1.00 22.83 126 SER A C 1
ATOM 1054 O O . SER A 1 126 ? 32.780 -2.327 -46.633 1.00 22.83 126 SER A O 1
ATOM 1056 N N . PHE A 1 127 ? 34.688 -2.439 -45.465 1.00 25.98 127 PHE A N 1
ATOM 1057 C CA . PHE A 1 127 ? 34.932 -0.997 -45.462 1.00 25.98 127 PHE A CA 1
ATOM 1058 C C . PHE A 1 127 ? 35.505 -0.600 -46.828 1.00 25.98 127 PHE A C 1
ATOM 1060 O O . PHE A 1 127 ? 36.580 -1.069 -47.191 1.00 25.98 127 PHE A O 1
ATOM 1067 N N . SER A 1 128 ? 34.828 0.280 -47.564 1.00 24.56 128 SER A N 1
ATOM 1068 C CA . SER A 1 128 ? 35.502 1.117 -48.556 1.00 24.56 128 SER A CA 1
ATOM 1069 C C . SER A 1 128 ? 35.342 2.573 -48.144 1.00 24.56 128 SER A C 1
ATOM 1071 O O . SER A 1 128 ? 34.247 3.133 -48.218 1.00 24.56 128 SER A O 1
ATOM 1073 N N . ASP A 1 129 ? 36.446 3.159 -47.693 1.00 31.88 129 ASP A N 1
ATOM 1074 C CA . ASP A 1 129 ? 36.635 4.595 -47.552 1.00 31.88 129 ASP A CA 1
ATOM 1075 C C . ASP A 1 129 ? 36.364 5.286 -48.893 1.00 31.88 129 ASP A C 1
ATOM 1077 O O . ASP A 1 129 ? 37.201 5.248 -49.791 1.00 31.88 129 ASP A O 1
ATOM 1081 N N . LYS A 1 130 ? 35.209 5.939 -49.043 1.00 27.30 130 LYS A N 1
ATOM 1082 C CA . LYS A 1 130 ? 35.037 7.035 -50.004 1.00 27.30 130 LYS A CA 1
ATOM 1083 C C . LYS A 1 130 ? 34.171 8.122 -49.375 1.00 27.30 130 LYS A C 1
ATOM 1085 O O . LYS A 1 130 ? 32.967 7.973 -49.233 1.00 27.30 130 LYS A O 1
ATOM 1090 N N . HIS A 1 131 ? 34.857 9.182 -48.955 1.00 28.83 131 HIS A N 1
ATOM 1091 C CA . HIS A 1 131 ? 34.416 10.575 -48.887 1.00 28.83 131 HIS A CA 1
ATOM 1092 C C . HIS A 1 131 ? 32.962 10.858 -48.463 1.00 28.83 131 HIS A C 1
ATOM 1094 O O . HIS A 1 131 ? 32.029 10.829 -49.259 1.00 28.83 131 HIS A O 1
ATOM 1100 N N . PHE A 1 132 ? 32.814 11.315 -47.214 1.00 30.25 132 PHE A N 1
ATOM 1101 C CA . PHE A 1 132 ? 31.719 12.194 -46.793 1.00 30.25 132 PHE A CA 1
ATOM 1102 C C . PHE A 1 132 ? 31.856 13.548 -47.517 1.00 30.25 132 PHE A C 1
ATOM 1104 O O . PHE A 1 132 ? 32.347 14.529 -46.964 1.00 30.25 132 PHE A O 1
ATOM 1111 N N . THR A 1 133 ? 31.457 13.601 -48.782 1.00 30.62 133 THR A N 1
ATOM 1112 C CA . THR A 1 133 ? 31.273 14.844 -49.535 1.00 30.62 133 THR A CA 1
ATOM 1113 C C . THR A 1 133 ? 30.006 14.704 -50.362 1.00 30.62 133 THR A C 1
ATOM 1115 O O . THR A 1 133 ? 30.065 14.269 -51.504 1.00 30.62 133 THR A O 1
ATOM 1118 N N . ASN A 1 134 ? 28.856 14.986 -49.753 1.00 26.59 134 ASN A N 1
ATOM 1119 C CA . ASN A 1 134 ? 27.790 15.789 -50.354 1.00 26.59 134 ASN A CA 1
ATOM 1120 C C . ASN A 1 134 ? 26.690 16.048 -49.320 1.00 26.59 134 ASN A C 1
ATOM 1122 O O . ASN A 1 134 ? 26.322 15.190 -48.522 1.00 26.59 134 ASN A O 1
ATOM 1126 N N . ARG A 1 135 ? 26.254 17.307 -49.281 1.00 32.38 135 ARG A N 1
ATOM 1127 C CA . ARG A 1 135 ? 25.478 17.951 -48.216 1.00 32.38 135 ARG A CA 1
ATOM 1128 C C . ARG A 1 135 ? 23.978 18.037 -48.538 1.00 32.38 135 ARG A C 1
ATOM 1130 O O . ARG A 1 135 ? 23.335 18.962 -48.059 1.00 32.38 135 ARG A O 1
ATOM 1137 N N . GLU A 1 136 ? 23.410 17.108 -49.310 1.00 31.72 136 GLU A N 1
ATOM 1138 C CA . GLU A 1 136 ? 22.029 17.281 -49.811 1.00 31.72 136 GLU A CA 1
ATOM 1139 C C . GLU A 1 136 ? 21.017 16.155 -49.520 1.00 31.72 136 GLU A C 1
ATOM 1141 O O . GLU A 1 136 ? 19.824 16.421 -49.600 1.00 31.72 136 GLU A O 1
ATOM 1146 N N . ASP A 1 137 ? 21.406 14.992 -48.983 1.00 29.89 137 ASP A N 1
ATOM 1147 C CA . ASP A 1 137 ? 20.445 13.900 -48.687 1.00 29.89 137 ASP A CA 1
ATOM 1148 C C . ASP A 1 137 ? 20.063 13.765 -47.196 1.00 29.89 137 ASP A C 1
ATOM 1150 O O . ASP A 1 137 ? 19.851 12.682 -46.655 1.00 29.89 137 ASP A O 1
ATOM 1154 N N . LEU A 1 138 ? 19.942 14.890 -46.486 1.00 32.75 138 LEU A N 1
ATOM 1155 C CA . LEU A 1 138 ? 19.703 14.940 -45.031 1.00 32.75 138 LEU A CA 1
ATOM 1156 C C . LEU A 1 138 ? 18.223 14.878 -44.596 1.00 32.75 138 LEU A C 1
ATOM 1158 O O . LEU A 1 138 ? 17.906 15.260 -43.467 1.00 32.75 138 LEU A O 1
ATOM 1162 N N . ARG A 1 139 ? 17.286 14.426 -45.443 1.00 31.66 139 ARG A N 1
ATOM 1163 C CA . ARG A 1 139 ? 15.841 14.497 -45.117 1.00 31.66 139 ARG A CA 1
ATOM 1164 C C . ARG A 1 139 ? 15.042 13.193 -45.128 1.00 31.66 139 ARG A C 1
ATOM 1166 O O . ARG A 1 139 ? 13.874 13.241 -44.752 1.00 31.66 139 ARG A O 1
ATOM 1173 N N . THR A 1 140 ? 15.637 12.035 -45.415 1.00 29.95 140 THR A N 1
ATOM 1174 C CA . THR A 1 140 ? 14.841 10.792 -45.544 1.00 29.95 140 THR A CA 1
ATOM 1175 C C . THR A 1 140 ? 15.481 9.509 -45.015 1.00 29.95 140 THR A C 1
ATOM 1177 O O . THR A 1 140 ? 14.936 8.434 -45.246 1.00 29.95 140 THR A O 1
ATOM 1180 N N . GLU A 1 141 ? 16.556 9.576 -44.226 1.00 29.73 141 GLU A N 1
ATOM 1181 C CA . GLU A 1 141 ? 17.116 8.375 -43.592 1.00 29.73 141 GLU A CA 1
ATOM 1182 C C . GLU A 1 141 ? 16.676 8.234 -42.131 1.00 29.73 141 GLU A C 1
ATOM 1184 O O . GLU A 1 141 ? 17.204 8.808 -41.179 1.00 29.73 141 GLU A O 1
ATOM 1189 N N . SER A 1 142 ? 15.626 7.441 -41.971 1.00 30.95 142 SER A N 1
ATOM 1190 C CA . SER A 1 142 ? 15.005 7.036 -40.721 1.00 30.95 142 SER A CA 1
ATOM 1191 C C . SER A 1 142 ? 15.958 6.285 -39.781 1.00 30.95 142 SER A C 1
ATOM 1193 O O . SER A 1 142 ? 16.082 5.080 -39.911 1.00 30.95 142 SER A O 1
ATOM 1195 N N . ASN A 1 143 ? 16.549 6.959 -38.785 1.00 31.52 143 ASN A N 1
ATOM 1196 C CA . ASN A 1 143 ? 16.931 6.442 -37.450 1.00 31.52 143 ASN A CA 1
ATOM 1197 C C . ASN A 1 143 ? 17.231 4.923 -37.329 1.00 31.52 143 ASN A C 1
ATOM 1199 O O . ASN A 1 143 ? 16.679 4.245 -36.453 1.00 31.52 143 ASN A O 1
ATOM 1203 N N . PHE A 1 144 ? 18.108 4.383 -38.177 1.00 33.84 144 PHE A N 1
ATOM 1204 C CA . PHE A 1 144 ? 18.462 2.967 -38.161 1.00 33.84 144 PHE A CA 1
ATOM 1205 C C . PHE A 1 144 ? 19.414 2.658 -37.001 1.00 33.84 144 PHE A C 1
ATOM 1207 O O . PHE A 1 144 ? 20.338 3.409 -36.683 1.00 33.84 144 PHE A O 1
ATOM 1214 N N . LEU A 1 145 ? 19.174 1.529 -36.337 1.00 36.84 145 LEU A N 1
ATOM 1215 C CA . LEU A 1 145 ? 20.037 1.000 -35.292 1.00 36.84 145 LEU A CA 1
ATOM 1216 C C . LEU A 1 145 ? 21.277 0.371 -35.958 1.00 36.84 145 LEU A C 1
ATOM 1218 O O . LEU A 1 145 ? 21.247 -0.790 -36.351 1.00 36.84 145 LEU A O 1
ATOM 1222 N N . HIS A 1 146 ? 22.372 1.116 -36.123 1.00 38.06 146 HIS A N 1
ATOM 1223 C CA . HIS A 1 146 ? 23.622 0.537 -36.628 1.00 38.06 146 HIS A CA 1
ATOM 1224 C C . HIS A 1 146 ? 24.335 -0.265 -35.533 1.00 38.06 146 HIS A C 1
ATOM 1226 O O . HIS A 1 146 ? 25.065 0.285 -34.708 1.00 38.06 146 HIS A O 1
ATOM 1232 N N . VAL A 1 147 ? 24.119 -1.581 -35.537 1.00 40.00 147 VAL A N 1
ATOM 1233 C CA . VAL A 1 147 ? 24.804 -2.531 -34.656 1.00 40.00 147 VAL A CA 1
ATOM 1234 C C . VAL A 1 147 ? 25.746 -3.389 -35.493 1.00 40.00 147 VAL A C 1
ATOM 1236 O O . VAL A 1 147 ? 25.304 -4.205 -36.294 1.00 40.00 147 VAL A O 1
ATOM 1239 N N . LYS A 1 148 ? 27.059 -3.211 -35.308 1.00 40.12 148 LYS A N 1
ATOM 1240 C CA . LYS A 1 148 ? 28.095 -4.084 -35.882 1.00 40.12 148 LYS A CA 1
ATOM 1241 C C . LYS A 1 148 ? 28.598 -5.049 -34.806 1.00 40.12 148 LYS A C 1
ATOM 1243 O O . LYS A 1 148 ? 28.855 -4.626 -33.681 1.00 40.12 148 LYS A O 1
ATOM 1248 N N . LYS A 1 149 ? 28.747 -6.330 -35.154 1.00 40.16 149 LYS A N 1
ATOM 1249 C CA . LYS A 1 149 ? 29.312 -7.381 -34.291 1.00 40.16 149 LYS A CA 1
ATOM 1250 C C . LYS A 1 149 ? 30.797 -7.553 -34.638 1.00 40.16 149 LYS A C 1
ATOM 1252 O O . LYS A 1 149 ? 31.110 -7.755 -35.809 1.00 40.16 149 LYS A O 1
ATOM 1257 N N . SER A 1 150 ? 31.710 -7.459 -33.670 1.00 36.53 150 SER A N 1
ATOM 1258 C CA . SER A 1 150 ? 33.121 -7.821 -33.878 1.00 36.53 150 SER A CA 1
ATOM 1259 C C . SER A 1 150 ? 33.344 -9.289 -33.500 1.00 36.53 150 SER A C 1
ATOM 1261 O O . SER A 1 150 ? 32.706 -9.810 -32.590 1.00 36.53 150 SER A O 1
ATOM 1263 N N . LYS A 1 151 ? 34.237 -9.976 -34.223 1.00 39.53 151 LYS A N 1
ATOM 1264 C CA . LYS A 1 151 ? 34.470 -11.432 -34.132 1.00 39.53 151 LYS A CA 1
ATOM 1265 C C . LYS A 1 151 ? 35.101 -11.917 -32.813 1.00 39.53 151 LYS A C 1
ATOM 1267 O O . LYS A 1 151 ? 35.415 -13.098 -32.722 1.00 39.53 151 LYS A O 1
ATOM 1272 N N . GLN A 1 152 ? 35.296 -11.062 -31.806 1.00 36.94 152 GLN A N 1
ATOM 1273 C CA . GLN A 1 152 ? 36.123 -11.434 -30.651 1.00 36.94 152 GLN A CA 1
ATOM 1274 C C . GLN A 1 152 ? 35.644 -10.963 -29.277 1.00 36.94 152 GLN A C 1
ATOM 1276 O O . GLN A 1 152 ? 36.253 -11.341 -28.291 1.00 36.94 152 GLN A O 1
ATOM 1281 N N . ASP A 1 153 ? 34.529 -10.240 -29.182 1.00 44.22 153 ASP A N 1
ATOM 1282 C CA . ASP A 1 153 ? 33.883 -9.931 -27.906 1.00 44.22 153 ASP A CA 1
ATOM 1283 C C . ASP A 1 153 ? 32.378 -9.760 -28.145 1.00 44.22 153 ASP A C 1
ATOM 1285 O O . ASP A 1 153 ? 31.978 -9.091 -29.099 1.00 44.22 153 ASP A O 1
ATOM 1289 N N . ASP A 1 154 ? 31.530 -10.295 -27.264 1.00 53.16 154 ASP A N 1
ATOM 1290 C CA . ASP A 1 154 ? 30.066 -10.110 -27.243 1.00 53.16 154 ASP A CA 1
ATOM 1291 C C . ASP A 1 154 ? 29.647 -8.653 -26.913 1.00 53.16 154 ASP A C 1
ATOM 1293 O O . ASP A 1 154 ? 28.723 -8.396 -26.137 1.00 53.16 154 ASP A O 1
ATOM 1297 N N . LYS A 1 155 ? 30.327 -7.655 -27.478 1.00 55.31 155 LYS A N 1
ATOM 1298 C CA . LYS A 1 155 ? 30.106 -6.228 -27.239 1.00 55.31 155 LYS A CA 1
ATOM 1299 C C . LYS A 1 155 ? 29.029 -5.697 -28.182 1.00 55.31 155 LYS A C 1
ATOM 1301 O O . LYS A 1 155 ? 29.117 -5.824 -29.400 1.00 55.31 155 LYS A O 1
ATOM 1306 N N . LEU A 1 156 ? 27.986 -5.098 -27.604 1.00 65.38 156 LEU A N 1
ATOM 1307 C CA . LEU A 1 156 ? 26.878 -4.501 -28.358 1.00 65.38 156 LEU A CA 1
ATOM 1308 C C . LEU A 1 156 ? 27.210 -3.037 -28.672 1.00 65.38 156 LEU A C 1
ATOM 1310 O O . LEU A 1 156 ? 27.320 -2.239 -27.745 1.00 65.38 156 LEU A O 1
ATOM 1314 N N . LEU A 1 157 ? 27.350 -2.675 -29.950 1.00 66.62 157 LEU A N 1
ATOM 1315 C CA . LEU A 1 157 ? 27.546 -1.283 -30.373 1.00 66.62 157 LEU A CA 1
ATOM 1316 C C . LEU A 1 157 ? 26.197 -0.553 -30.442 1.00 66.62 157 LEU A C 1
ATOM 1318 O O . LEU A 1 157 ? 25.290 -1.012 -31.130 1.00 66.62 157 LEU A O 1
ATOM 1322 N N . VAL A 1 158 ? 26.053 0.575 -29.745 1.00 67.31 158 VAL A N 1
ATOM 1323 C CA . VAL A 1 158 ? 24.798 1.340 -29.663 1.00 67.31 158 VAL A CA 1
ATOM 1324 C C . VAL A 1 158 ? 25.069 2.837 -29.817 1.00 67.31 158 VAL A C 1
ATOM 1326 O O . VAL A 1 158 ? 26.047 3.359 -29.283 1.00 67.31 158 VAL A O 1
ATOM 1329 N N . HIS A 1 159 ? 24.191 3.547 -30.530 1.00 76.19 159 HIS A N 1
ATOM 1330 C CA . HIS A 1 159 ? 24.254 5.005 -30.634 1.00 76.19 159 HIS A CA 1
ATOM 1331 C C . HIS A 1 159 ? 23.923 5.676 -29.291 1.00 76.19 159 HIS A C 1
ATOM 1333 O O . HIS A 1 159 ? 22.990 5.269 -28.592 1.00 76.19 159 HIS A O 1
ATOM 1339 N N . PHE A 1 160 ? 24.643 6.744 -28.948 1.00 75.12 160 PHE A N 1
ATOM 1340 C CA . PHE A 1 160 ? 24.567 7.384 -27.631 1.00 75.12 160 PHE A CA 1
ATOM 1341 C C . PHE A 1 160 ? 23.147 7.844 -27.247 1.00 75.12 160 PHE A C 1
ATOM 1343 O O . PHE A 1 160 ? 22.762 7.774 -26.080 1.00 75.12 160 PHE A O 1
ATOM 1350 N N . SER A 1 161 ? 22.327 8.240 -28.231 1.00 72.38 161 SER A N 1
ATOM 1351 C CA . SER A 1 161 ? 20.935 8.671 -28.012 1.00 72.38 161 SER A CA 1
ATOM 1352 C C . SER A 1 161 ? 20.049 7.596 -27.374 1.00 72.38 161 SER A C 1
ATOM 1354 O O . SER A 1 161 ? 19.061 7.921 -26.720 1.00 72.38 161 SER A O 1
ATOM 1356 N N . ARG A 1 162 ? 20.400 6.313 -27.525 1.00 65.94 162 ARG A N 1
ATOM 1357 C CA . ARG A 1 162 ? 19.646 5.182 -26.958 1.00 65.94 162 ARG A CA 1
ATOM 1358 C C . ARG A 1 162 ? 20.088 4.805 -25.551 1.00 65.94 162 ARG A C 1
ATOM 1360 O O . ARG A 1 162 ? 19.382 4.082 -24.861 1.00 65.94 162 ARG A O 1
ATOM 1367 N N . VAL A 1 163 ? 21.234 5.314 -25.117 1.00 73.62 163 VAL A N 1
ATOM 1368 C CA . VAL A 1 163 ? 21.864 5.020 -23.826 1.00 73.62 163 VAL A CA 1
ATOM 1369 C C . VAL A 1 163 ? 22.059 6.296 -23.007 1.00 73.62 163 VAL A C 1
ATOM 1371 O O . VAL A 1 163 ? 22.990 6.403 -22.211 1.00 73.62 163 VAL A O 1
ATOM 1374 N N . SER A 1 164 ? 21.148 7.262 -23.158 1.00 78.56 164 SER A N 1
ATOM 1375 C CA . SER A 1 164 ? 21.183 8.554 -22.457 1.00 78.56 164 SER A CA 1
ATOM 1376 C C . SER A 1 164 ? 21.307 8.408 -20.935 1.00 78.56 164 SER A C 1
ATOM 1378 O O . SER A 1 164 ? 22.025 9.173 -20.298 1.00 78.56 164 SER A O 1
ATOM 1380 N N . GLN A 1 165 ? 20.694 7.376 -20.348 1.00 76.25 165 GLN A N 1
ATOM 1381 C CA . GLN A 1 165 ? 20.818 7.072 -18.920 1.00 76.25 165 GLN A CA 1
ATOM 1382 C C . GLN A 1 165 ? 22.236 6.628 -18.519 1.00 76.25 165 GLN A C 1
ATOM 1384 O O . GLN A 1 165 ? 22.719 6.993 -17.449 1.00 76.25 165 GLN A O 1
ATOM 1389 N N . LEU A 1 166 ? 22.915 5.850 -19.368 1.00 79.69 166 LEU A N 1
ATOM 1390 C CA . LEU A 1 166 ? 24.294 5.419 -19.120 1.00 79.69 166 LEU A CA 1
ATOM 1391 C C . LEU A 1 166 ? 25.281 6.579 -19.323 1.00 79.69 166 LEU A C 1
ATOM 1393 O O . LEU A 1 166 ? 26.262 6.673 -18.581 1.00 79.69 166 LEU A O 1
ATOM 1397 N N . LEU A 1 167 ? 24.991 7.480 -20.271 1.00 80.75 167 LEU A N 1
ATOM 1398 C CA . LEU A 1 167 ? 25.733 8.728 -20.472 1.00 80.75 167 LEU A CA 1
ATOM 1399 C C . LEU A 1 167 ? 25.611 9.668 -19.272 1.00 80.75 167 LEU A C 1
ATOM 1401 O O . LEU A 1 167 ? 26.621 10.179 -18.799 1.00 80.75 167 LEU A O 1
ATOM 1405 N N . ALA A 1 168 ? 24.392 9.874 -18.762 1.00 80.50 168 ALA A N 1
ATOM 1406 C CA . ALA A 1 168 ? 24.142 10.739 -17.608 1.00 80.50 168 ALA A CA 1
ATOM 1407 C C . ALA A 1 168 ? 24.943 10.288 -16.376 1.00 80.50 168 ALA A C 1
ATOM 1409 O O . ALA A 1 168 ? 25.473 11.112 -15.635 1.00 80.50 168 ALA A O 1
ATOM 1410 N N . ASN A 1 169 ? 25.106 8.974 -16.215 1.00 80.50 169 ASN A N 1
ATOM 1411 C CA . ASN A 1 169 ? 25.887 8.374 -15.136 1.00 80.50 169 ASN A CA 1
ATOM 1412 C C . ASN A 1 169 ? 27.401 8.312 -15.424 1.00 80.50 169 ASN A C 1
ATOM 1414 O O . ASN A 1 169 ? 28.127 7.691 -14.653 1.00 80.50 169 ASN A O 1
ATOM 1418 N N . ARG A 1 170 ? 27.879 8.891 -16.539 1.00 79.38 170 ARG A N 1
ATOM 1419 C CA . ARG A 1 170 ? 29.279 8.832 -17.013 1.00 79.38 170 ARG A CA 1
ATOM 1420 C C . ARG A 1 170 ? 29.846 7.408 -17.097 1.00 79.38 170 ARG A C 1
ATOM 1422 O O . ARG A 1 170 ? 31.046 7.196 -16.976 1.00 79.38 170 ARG A O 1
ATOM 1429 N N . SER A 1 171 ? 28.970 6.427 -17.307 1.00 79.12 171 SER A N 1
ATOM 1430 C CA . SER A 1 171 ? 29.327 5.001 -17.317 1.00 79.12 171 SER A CA 1
ATOM 1431 C C . SER A 1 171 ? 29.759 4.487 -18.692 1.00 79.12 171 SER A C 1
ATOM 1433 O O . SER A 1 171 ? 30.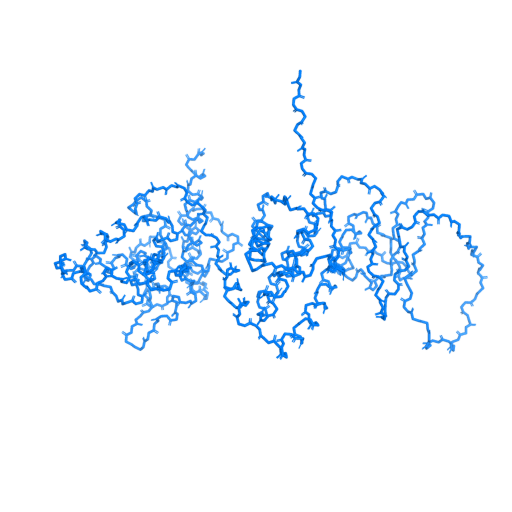158 3.333 -18.811 1.00 79.12 171 SER A O 1
ATOM 1435 N N . ILE A 1 172 ? 29.662 5.333 -19.720 1.00 79.50 172 ILE A N 1
ATOM 1436 C CA . ILE A 1 172 ? 30.040 5.055 -21.106 1.00 79.50 172 ILE A CA 1
ATOM 1437 C C . ILE A 1 172 ? 30.681 6.301 -21.716 1.00 79.50 172 ILE A C 1
ATOM 1439 O O . ILE A 1 172 ? 30.288 7.427 -21.403 1.00 79.50 172 ILE A O 1
ATOM 1443 N N . ILE A 1 173 ? 31.638 6.093 -22.617 1.00 79.19 173 ILE A N 1
ATOM 1444 C CA . ILE A 1 173 ? 32.271 7.157 -23.398 1.00 79.19 173 ILE A CA 1
ATOM 1445 C C . ILE A 1 173 ? 31.933 6.888 -24.869 1.00 79.19 173 ILE A C 1
ATOM 1447 O O . ILE A 1 173 ? 32.337 5.850 -25.405 1.00 79.19 173 ILE A O 1
ATOM 1451 N N . PRO A 1 174 ? 31.132 7.745 -25.526 1.00 80.31 174 PRO A N 1
ATOM 1452 C CA . PRO A 1 174 ? 30.824 7.576 -26.935 1.00 80.31 174 PRO A CA 1
ATOM 1453 C C . PRO A 1 174 ? 31.997 8.053 -27.801 1.00 80.31 174 PRO A C 1
ATOM 1455 O O . PRO A 1 174 ? 32.545 9.132 -27.592 1.00 80.31 174 PRO A O 1
ATOM 1458 N N . MET A 1 175 ? 32.341 7.274 -28.821 1.00 74.25 175 MET A N 1
ATOM 1459 C CA . MET A 1 175 ? 33.295 7.631 -29.868 1.00 74.25 175 MET A CA 1
ATOM 1460 C C . MET A 1 175 ? 32.548 7.725 -31.198 1.00 74.25 175 MET A C 1
ATOM 1462 O O . MET A 1 175 ? 31.856 6.789 -31.594 1.00 74.25 175 MET A O 1
ATOM 1466 N N . LYS A 1 176 ? 32.651 8.873 -31.883 1.00 75.81 176 LYS A N 1
ATOM 1467 C CA . LYS A 1 176 ? 31.938 9.145 -33.150 1.00 75.81 176 LYS A CA 1
ATOM 1468 C C . LYS A 1 176 ? 30.416 8.888 -33.072 1.00 75.81 176 LYS A C 1
ATOM 1470 O O . LYS A 1 176 ? 29.810 8.438 -34.036 1.00 75.81 176 LYS A O 1
ATOM 1475 N N . GLY A 1 177 ? 29.803 9.141 -31.912 1.00 71.50 177 GLY A N 1
ATOM 1476 C CA . GLY A 1 177 ? 28.365 8.938 -31.673 1.00 71.50 177 GLY A CA 1
ATOM 1477 C C . GLY A 1 177 ? 27.957 7.525 -31.227 1.00 71.50 177 GLY A C 1
ATOM 1478 O O . GLY A 1 177 ? 26.796 7.304 -30.885 1.00 71.50 177 GLY A O 1
ATOM 1479 N N . TYR A 1 178 ? 28.890 6.576 -31.145 1.00 73.50 178 TYR A N 1
ATOM 1480 C CA . TYR A 1 178 ? 28.605 5.189 -30.771 1.00 73.50 178 TYR A CA 1
ATOM 1481 C C . TYR A 1 178 ? 29.394 4.757 -29.540 1.00 73.50 178 TYR A C 1
ATOM 1483 O O . TYR A 1 178 ? 30.468 5.275 -29.256 1.00 73.50 178 TYR A O 1
ATOM 1491 N N . THR A 1 179 ? 28.869 3.789 -28.799 1.00 76.50 179 THR A N 1
ATOM 1492 C CA . THR A 1 179 ? 29.561 3.187 -27.658 1.00 76.50 179 THR A CA 1
ATOM 1493 C C . THR A 1 179 ? 29.326 1.682 -27.630 1.00 76.50 179 THR A C 1
ATOM 1495 O O . THR A 1 179 ? 28.308 1.203 -28.133 1.00 76.50 179 THR A O 1
ATOM 1498 N N . THR A 1 180 ? 30.267 0.933 -27.065 1.00 74.25 180 THR A N 1
ATOM 1499 C CA . THR A 1 180 ? 30.118 -0.512 -26.867 1.00 74.25 180 THR A CA 1
ATOM 1500 C C . THR A 1 180 ? 29.623 -0.782 -25.453 1.00 74.25 180 THR A C 1
ATOM 1502 O O . THR A 1 180 ? 30.036 -0.103 -24.517 1.00 74.25 180 THR A O 1
ATOM 1505 N N . LEU A 1 181 ? 28.694 -1.729 -25.311 1.00 71.69 181 LEU A N 1
ATOM 1506 C CA . LEU A 1 181 ? 28.087 -2.070 -24.028 1.00 71.69 181 LEU A CA 1
ATOM 1507 C C . LEU A 1 181 ? 28.530 -3.445 -23.539 1.00 71.69 181 LEU A C 1
ATOM 1509 O O . LEU A 1 181 ? 28.427 -4.435 -24.273 1.00 71.69 181 LEU A O 1
ATOM 1513 N N . ASP A 1 182 ? 28.888 -3.494 -22.260 1.00 75.88 182 ASP A N 1
ATOM 1514 C CA . ASP A 1 182 ? 29.068 -4.724 -21.494 1.00 75.88 182 ASP A CA 1
ATOM 1515 C C . ASP A 1 182 ? 27.717 -5.359 -21.130 1.00 75.88 182 ASP A C 1
ATOM 1517 O O . ASP A 1 182 ? 26.663 -4.718 -21.183 1.00 75.88 182 ASP A O 1
ATOM 1521 N N . ILE A 1 183 ? 27.734 -6.611 -20.663 1.00 72.31 183 ILE A N 1
ATOM 1522 C CA . ILE A 1 183 ? 26.526 -7.370 -20.277 1.00 72.31 183 ILE A CA 1
ATOM 1523 C C . ILE A 1 183 ? 25.672 -6.593 -19.259 1.00 72.31 183 ILE A C 1
ATOM 1525 O O . ILE A 1 183 ? 24.469 -6.422 -19.447 1.00 72.31 183 ILE A O 1
ATOM 1529 N N . LYS A 1 184 ? 26.298 -6.020 -18.223 1.00 77.12 184 LYS A N 1
ATOM 1530 C CA . LYS A 1 184 ? 25.585 -5.239 -17.195 1.00 77.12 184 LYS A CA 1
ATOM 1531 C C . LYS A 1 184 ? 24.931 -3.978 -17.768 1.00 77.12 184 LYS A C 1
ATOM 1533 O O . LYS A 1 184 ? 23.839 -3.599 -17.350 1.00 77.12 184 LYS A O 1
ATOM 1538 N N . GLN A 1 185 ? 25.593 -3.312 -18.711 1.00 76.62 185 GLN A N 1
ATOM 1539 C CA . GLN A 1 185 ? 25.078 -2.103 -19.357 1.00 76.62 185 GLN A CA 1
ATOM 1540 C C . GLN A 1 185 ? 23.953 -2.437 -20.346 1.00 76.62 185 GLN A C 1
ATOM 1542 O O . GLN A 1 185 ? 22.963 -1.707 -20.428 1.00 76.62 185 GLN A O 1
ATOM 1547 N N . ARG A 1 186 ? 24.060 -3.577 -21.036 1.00 75.06 186 ARG A N 1
ATOM 1548 C CA . ARG A 1 186 ? 23.001 -4.136 -21.882 1.00 75.06 186 ARG A CA 1
ATOM 1549 C C . ARG A 1 186 ? 21.729 -4.392 -21.074 1.00 75.06 186 ARG A C 1
ATOM 1551 O O . ARG A 1 186 ? 20.657 -3.977 -21.504 1.00 75.06 186 ARG A O 1
ATOM 1558 N N . ASP A 1 187 ? 21.836 -4.986 -19.888 1.00 79.31 187 ASP A N 1
ATOM 1559 C CA . ASP A 1 187 ? 20.679 -5.217 -19.014 1.00 79.31 187 ASP A CA 1
ATOM 1560 C C . ASP A 1 187 ? 19.987 -3.909 -18.619 1.00 79.31 187 ASP A C 1
ATOM 1562 O O . ASP A 1 187 ? 18.758 -3.818 -18.622 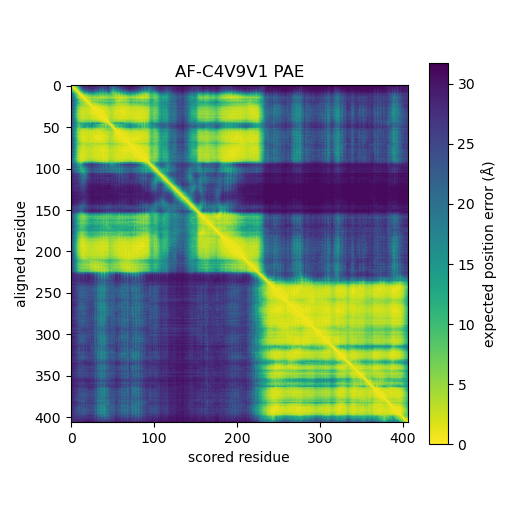1.00 79.31 187 ASP A O 1
ATOM 1566 N N . VAL A 1 188 ? 20.766 -2.865 -18.314 1.00 81.81 188 VAL A N 1
ATOM 1567 C CA . VAL A 1 188 ? 20.223 -1.533 -18.004 1.00 81.81 188 VAL A CA 1
ATOM 1568 C C . VAL A 1 188 ? 19.457 -0.963 -19.195 1.00 81.81 188 VAL A C 1
ATOM 1570 O O . VAL A 1 188 ? 18.346 -0.462 -19.008 1.00 81.81 188 VAL A O 1
ATOM 1573 N N . LEU A 1 189 ? 20.008 -1.079 -20.406 1.00 80.25 189 LEU A N 1
ATOM 1574 C CA . LEU A 1 189 ? 19.348 -0.642 -21.634 1.00 80.25 189 LEU A CA 1
ATOM 1575 C C . LEU A 1 189 ? 18.023 -1.388 -21.860 1.00 80.25 189 LEU A C 1
ATOM 1577 O O . LEU A 1 189 ? 16.998 -0.748 -22.082 1.00 80.25 189 LEU A O 1
ATOM 1581 N N . ILE A 1 190 ? 18.018 -2.720 -21.746 1.00 79.81 190 ILE A N 1
ATOM 1582 C CA . ILE A 1 190 ? 16.820 -3.550 -21.964 1.00 79.81 190 ILE A CA 1
ATOM 1583 C C . ILE A 1 190 ? 15.731 -3.216 -20.935 1.00 79.81 190 ILE A C 1
ATOM 1585 O O . ILE A 1 190 ? 14.565 -3.073 -21.298 1.00 79.81 190 ILE A O 1
ATOM 1589 N N . VAL A 1 191 ? 16.093 -3.050 -19.658 1.00 84.81 191 VAL A N 1
ATOM 1590 C CA . VAL A 1 191 ? 15.144 -2.659 -18.599 1.00 84.81 191 VAL A CA 1
ATOM 1591 C C . VAL A 1 191 ? 14.568 -1.264 -18.855 1.00 84.81 191 VAL A C 1
ATOM 1593 O O . VAL A 1 191 ? 13.375 -1.047 -18.646 1.00 84.81 191 VAL A O 1
ATOM 1596 N N . SER A 1 192 ? 15.399 -0.319 -19.302 1.00 83.75 192 SER A N 1
ATOM 1597 C CA . SER A 1 192 ? 14.955 1.036 -19.643 1.00 83.75 192 SER A CA 1
ATOM 1598 C C . SER A 1 192 ? 13.976 1.020 -20.818 1.00 83.75 192 SER A C 1
ATOM 1600 O O . SER A 1 192 ? 12.898 1.611 -20.743 1.00 83.75 192 SER A O 1
ATOM 1602 N N . TYR A 1 193 ? 14.298 0.248 -21.858 1.00 83.06 193 TYR A N 1
ATOM 1603 C CA . TYR A 1 193 ? 13.430 0.062 -23.013 1.00 83.06 193 TYR A CA 1
ATOM 1604 C C . TYR A 1 193 ? 12.090 -0.584 -22.630 1.00 83.06 193 TYR A C 1
ATOM 1606 O O . TYR A 1 193 ? 11.036 -0.081 -23.009 1.00 83.06 193 TYR A O 1
ATOM 1614 N N . PHE A 1 194 ? 12.105 -1.632 -21.799 1.00 86.06 194 PHE A N 1
ATOM 1615 C CA . PHE A 1 194 ? 10.888 -2.251 -21.265 1.00 86.06 194 PHE A CA 1
ATOM 1616 C C . PHE A 1 194 ? 9.994 -1.247 -20.534 1.00 86.06 194 PHE A C 1
ATOM 1618 O O . PHE A 1 194 ? 8.790 -1.192 -20.786 1.00 86.06 194 PHE A O 1
ATOM 1625 N N . LYS A 1 195 ? 10.581 -0.438 -19.644 1.00 90.19 195 LYS A N 1
ATOM 1626 C CA . LYS A 1 195 ? 9.839 0.580 -18.899 1.00 90.19 195 LYS A CA 1
ATOM 1627 C C . LYS A 1 195 ? 9.169 1.575 -19.848 1.00 90.19 195 LYS A C 1
ATOM 1629 O O . LYS A 1 195 ? 7.989 1.866 -19.676 1.00 90.19 195 LYS A O 1
ATOM 1634 N N . HIS A 1 196 ? 9.908 2.059 -20.843 1.00 85.25 196 HIS A N 1
ATOM 1635 C CA . HIS A 1 196 ? 9.399 3.011 -21.825 1.00 85.25 196 HIS A CA 1
ATOM 1636 C C . HIS A 1 196 ? 8.244 2.431 -22.658 1.00 85.25 196 HIS A C 1
ATOM 1638 O O . HIS A 1 196 ? 7.189 3.052 -22.781 1.00 85.25 196 HIS A O 1
ATOM 1644 N N . GLU A 1 197 ? 8.397 1.207 -23.166 1.00 85.31 197 GLU A N 1
ATOM 1645 C CA . GLU A 1 197 ? 7.337 0.504 -23.899 1.00 85.31 197 GLU A CA 1
ATOM 1646 C C . GLU A 1 197 ? 6.085 0.296 -23.037 1.00 85.31 197 GLU A C 1
ATOM 1648 O O . GLU A 1 197 ? 4.954 0.470 -23.500 1.00 85.31 197 GLU A O 1
ATOM 1653 N N . LEU A 1 198 ? 6.266 -0.045 -21.759 1.00 91.75 198 LEU A N 1
ATOM 1654 C CA . LEU A 1 198 ? 5.160 -0.193 -20.820 1.00 91.75 198 LEU A CA 1
ATOM 1655 C C . LEU A 1 198 ? 4.444 1.143 -20.574 1.00 91.75 198 LEU A C 1
ATOM 1657 O O . LEU A 1 198 ? 3.215 1.170 -20.559 1.00 91.75 198 LEU A O 1
ATOM 1661 N N . GLU A 1 199 ? 5.179 2.248 -20.426 1.00 91.56 199 GLU A N 1
ATOM 1662 C CA . GLU A 1 199 ? 4.617 3.598 -20.281 1.00 91.56 199 GLU A CA 1
ATOM 1663 C C . GLU A 1 199 ? 3.757 3.990 -21.492 1.00 91.56 199 GLU A C 1
ATOM 1665 O O . GLU A 1 199 ? 2.611 4.409 -21.309 1.00 91.56 199 GLU A O 1
ATOM 1670 N N . ILE A 1 200 ? 4.252 3.769 -22.717 1.00 88.88 200 ILE A N 1
ATOM 1671 C CA . ILE A 1 200 ? 3.498 4.029 -23.956 1.00 88.88 200 ILE A CA 1
ATOM 1672 C C . ILE A 1 200 ? 2.214 3.193 -23.993 1.00 88.88 200 ILE A C 1
ATOM 1674 O O . ILE A 1 200 ? 1.129 3.720 -24.259 1.00 88.88 200 ILE A O 1
ATOM 1678 N N . LYS A 1 201 ? 2.308 1.887 -23.712 1.00 91.88 201 LYS A N 1
ATOM 1679 C CA . LYS A 1 201 ? 1.146 0.983 -23.710 1.00 91.88 201 LYS A CA 1
ATOM 1680 C C . LYS A 1 201 ? 0.111 1.392 -22.660 1.00 91.88 201 LYS A C 1
ATOM 1682 O O . LYS A 1 201 ? -1.080 1.387 -22.959 1.00 91.88 201 LYS A O 1
ATOM 1687 N N . MET A 1 202 ? 0.545 1.789 -21.464 1.00 94.06 202 MET A N 1
ATOM 1688 C CA . MET A 1 202 ? -0.351 2.267 -20.406 1.00 94.06 202 MET A CA 1
ATOM 1689 C C . MET A 1 202 ? -1.026 3.591 -20.770 1.00 94.06 202 MET A C 1
ATOM 1691 O O . MET A 1 202 ? -2.204 3.769 -20.471 1.00 94.06 202 MET A O 1
ATOM 1695 N N . GLN A 1 203 ? -0.324 4.503 -21.446 1.00 91.62 203 GLN A N 1
ATOM 1696 C CA . GLN A 1 203 ? -0.916 5.752 -21.926 1.00 91.62 203 GLN A CA 1
ATOM 1697 C C . GLN A 1 203 ? -1.985 5.496 -22.996 1.00 91.62 203 GLN A C 1
ATOM 1699 O O . GLN A 1 203 ? -3.076 6.055 -22.912 1.00 91.62 203 GLN A O 1
ATOM 1704 N N . ARG A 1 204 ? -1.713 4.602 -23.956 1.00 92.12 204 ARG A N 1
ATOM 1705 C CA . ARG A 1 204 ? -2.713 4.173 -24.949 1.00 92.12 204 ARG A CA 1
ATOM 1706 C C . ARG A 1 204 ? -3.929 3.532 -24.280 1.00 92.12 204 ARG A C 1
ATOM 1708 O O . ARG A 1 204 ? -5.057 3.886 -24.605 1.00 92.12 204 ARG A O 1
ATOM 1715 N N . LEU A 1 205 ? -3.701 2.642 -23.311 1.00 92.19 205 LEU A N 1
ATOM 1716 C CA . LEU A 1 205 ? -4.776 1.994 -22.560 1.00 92.19 205 LEU A CA 1
ATOM 1717 C C . LEU A 1 205 ? -5.619 3.003 -21.773 1.00 92.19 205 LEU A C 1
ATOM 1719 O O . LEU A 1 205 ? -6.831 2.849 -21.690 1.00 92.19 205 LEU A O 1
ATOM 1723 N N . LYS A 1 206 ? -4.999 4.051 -21.222 1.00 91.12 206 LYS A N 1
ATOM 1724 C CA . LYS A 1 206 ? -5.705 5.107 -20.489 1.00 91.12 206 LYS A CA 1
ATOM 1725 C C . LYS A 1 206 ? -6.688 5.863 -21.374 1.00 91.12 206 LYS A C 1
ATOM 1727 O O . LYS A 1 206 ? -7.801 6.117 -20.930 1.00 91.12 206 LYS A O 1
ATOM 1732 N N . ASN A 1 207 ? -6.297 6.167 -22.609 1.00 89.75 207 ASN A N 1
ATOM 1733 C CA . ASN A 1 207 ? -7.186 6.820 -23.569 1.00 89.75 207 ASN A CA 1
ATOM 1734 C C . ASN A 1 207 ? -8.395 5.931 -23.903 1.00 89.75 207 ASN A C 1
ATOM 1736 O O . ASN A 1 207 ? -9.507 6.431 -23.992 1.00 89.75 207 ASN A O 1
ATOM 1740 N N . LEU A 1 208 ? -8.195 4.613 -24.033 1.00 89.31 208 LEU A N 1
ATOM 1741 C CA . LEU A 1 208 ? -9.296 3.666 -24.254 1.00 89.31 208 LEU A CA 1
ATOM 1742 C C . LEU A 1 208 ? -10.218 3.563 -23.031 1.00 89.31 208 LEU A C 1
ATOM 1744 O O . LEU A 1 208 ? -11.433 3.639 -23.166 1.00 89.31 208 LEU A O 1
ATOM 1748 N N . TYR A 1 209 ? -9.645 3.460 -21.830 1.00 88.38 209 TYR A N 1
ATOM 1749 C CA . TYR A 1 209 ? -10.400 3.364 -20.577 1.00 88.38 209 TYR A CA 1
ATOM 1750 C C . TYR A 1 209 ? -11.292 4.585 -20.312 1.00 88.38 209 TYR A C 1
ATOM 1752 O O . TYR A 1 209 ? -12.342 4.457 -19.694 1.00 88.38 209 TYR A O 1
ATOM 1760 N N . GLN A 1 210 ? -10.887 5.777 -20.761 1.00 85.25 210 GLN A N 1
ATOM 1761 C CA . GLN A 1 210 ? -11.703 6.988 -20.621 1.00 85.25 210 GLN A CA 1
ATOM 1762 C C . GLN A 1 210 ? -13.015 6.921 -21.410 1.00 85.25 210 GLN A C 1
ATOM 1764 O O . GLN A 1 210 ? -13.981 7.562 -21.007 1.00 85.25 210 GLN A O 1
ATOM 1769 N N . ASN A 1 211 ? -13.051 6.143 -22.493 1.00 87.12 211 ASN A N 1
ATOM 1770 C CA . ASN A 1 211 ? -14.247 5.977 -23.314 1.00 87.12 211 ASN A CA 1
ATOM 1771 C C . ASN A 1 211 ? -15.186 4.905 -22.741 1.00 87.12 211 ASN A C 1
ATOM 1773 O O . ASN A 1 211 ? -16.400 5.049 -22.836 1.00 87.12 211 ASN A O 1
ATOM 1777 N N . GLU A 1 212 ? -14.633 3.855 -22.126 1.00 86.38 212 GLU A N 1
ATOM 1778 C CA . GLU A 1 212 ? -15.388 2.716 -21.585 1.00 86.38 212 GLU A CA 1
ATOM 1779 C C . GLU A 1 212 ? -14.911 2.355 -20.164 1.00 86.38 212 GLU A C 1
ATOM 1781 O O . GLU A 1 212 ? -14.143 1.403 -19.976 1.00 86.38 212 GLU A O 1
ATOM 1786 N N . PRO A 1 213 ? -15.322 3.119 -19.133 1.00 81.94 213 PRO A N 1
ATOM 1787 C CA . PRO A 1 213 ? -14.972 2.804 -17.755 1.00 81.94 213 PRO A CA 1
ATOM 1788 C C . PRO A 1 213 ? -15.771 1.597 -17.237 1.00 81.94 213 PRO A C 1
ATOM 1790 O O . PRO A 1 213 ? -16.982 1.506 -17.427 1.00 81.94 213 PRO A O 1
ATOM 1793 N N . ASP A 1 214 ? -15.104 0.694 -16.513 1.00 81.56 214 ASP A N 1
ATOM 1794 C CA . ASP A 1 214 ? -15.740 -0.455 -15.853 1.00 81.56 214 ASP A CA 1
ATOM 1795 C C . ASP A 1 214 ? -15.609 -0.344 -14.327 1.00 81.56 214 ASP A C 1
ATOM 1797 O O . ASP A 1 214 ? -14.539 -0.569 -13.752 1.00 81.56 214 ASP A O 1
ATOM 1801 N N . GLU A 1 215 ? -16.724 -0.045 -13.656 1.00 76.88 215 GLU A N 1
ATOM 1802 C CA . GLU A 1 215 ? -16.794 0.123 -12.197 1.00 76.88 215 GLU A CA 1
ATOM 1803 C C . GLU A 1 215 ? -16.372 -1.134 -11.413 1.00 76.88 215 GLU A C 1
ATOM 1805 O O . GLU A 1 215 ? -15.968 -1.055 -10.245 1.00 76.88 215 GLU A O 1
ATOM 1810 N N . ARG A 1 216 ? -16.434 -2.327 -12.023 1.00 78.88 216 ARG A N 1
ATOM 1811 C CA . ARG A 1 216 ? -16.004 -3.574 -11.366 1.00 78.88 216 ARG A CA 1
ATOM 1812 C C . ARG A 1 216 ? -14.504 -3.559 -11.081 1.00 78.88 216 ARG A C 1
ATOM 1814 O O . ARG A 1 216 ? -14.068 -4.155 -10.092 1.00 78.88 216 ARG A O 1
ATOM 1821 N N . LEU A 1 217 ? -13.725 -2.855 -11.904 1.00 83.50 217 LEU A N 1
ATOM 1822 C CA . LEU A 1 217 ? -12.276 -2.727 -11.750 1.00 83.50 217 LEU A CA 1
ATOM 1823 C C . LEU A 1 217 ? -11.901 -1.809 -10.582 1.00 83.50 217 LEU A C 1
ATOM 1825 O O . LEU A 1 217 ? -10.870 -2.026 -9.942 1.00 83.50 217 LEU A O 1
ATOM 1829 N N . ASP A 1 218 ? -12.751 -0.845 -10.225 1.00 74.25 218 ASP A N 1
ATOM 1830 C CA . ASP A 1 218 ? -12.467 0.101 -9.142 1.00 74.25 218 ASP A CA 1
ATOM 1831 C C . ASP A 1 218 ? -12.439 -0.563 -7.763 1.00 74.25 218 ASP A C 1
ATOM 1833 O O . ASP A 1 218 ? -11.605 -0.225 -6.917 1.00 74.25 218 ASP A O 1
ATOM 1837 N N . LYS A 1 219 ? -13.279 -1.582 -7.545 1.00 75.06 219 LYS A N 1
ATOM 1838 C CA . LYS A 1 219 ? -13.229 -2.392 -6.317 1.00 75.06 219 LYS A CA 1
ATOM 1839 C C . LYS A 1 219 ? -11.897 -3.134 -6.189 1.00 75.06 219 LYS A C 1
ATOM 1841 O O . LYS A 1 219 ? -11.321 -3.159 -5.102 1.00 75.06 219 LYS A O 1
ATOM 1846 N N . LEU A 1 220 ? -11.393 -3.695 -7.290 1.00 78.19 220 LEU A N 1
ATOM 1847 C CA . LEU A 1 220 ? -10.121 -4.426 -7.323 1.00 78.19 220 LEU A CA 1
ATOM 1848 C C . LEU A 1 220 ? -8.920 -3.487 -7.177 1.00 78.19 220 LEU A C 1
ATOM 1850 O O . LEU A 1 220 ? -7.959 -3.813 -6.484 1.00 78.19 220 LEU A O 1
ATOM 1854 N N . ARG A 1 221 ? -8.999 -2.284 -7.749 1.00 79.81 221 ARG A N 1
ATOM 1855 C CA . ARG A 1 221 ? -7.971 -1.242 -7.640 1.00 79.81 221 ARG A CA 1
ATOM 1856 C C . ARG A 1 221 ? -7.659 -0.885 -6.186 1.00 79.81 221 ARG A C 1
ATOM 1858 O O . ARG A 1 221 ? -6.495 -0.688 -5.838 1.00 79.81 221 ARG A O 1
ATOM 1865 N N . ASN A 1 222 ? -8.670 -0.867 -5.316 1.00 70.06 222 ASN A N 1
ATOM 1866 C CA . ASN A 1 222 ? -8.475 -0.593 -3.892 1.00 70.06 222 ASN A CA 1
ATOM 1867 C C . ASN A 1 222 ? -7.538 -1.609 -3.215 1.00 70.06 222 ASN A C 1
ATOM 1869 O O . ASN A 1 222 ? -6.775 -1.220 -2.333 1.00 70.06 222 ASN A O 1
ATOM 1873 N N . LEU A 1 223 ? -7.502 -2.868 -3.671 1.00 70.44 223 LEU A N 1
ATOM 1874 C CA . LEU A 1 223 ? -6.629 -3.921 -3.124 1.00 70.44 223 LEU A CA 1
ATOM 1875 C C . LEU A 1 223 ? -5.128 -3.605 -3.281 1.00 70.44 223 LEU A C 1
ATOM 1877 O O . LEU A 1 223 ? -4.292 -4.127 -2.539 1.00 70.44 223 LEU A O 1
ATOM 1881 N N . ILE A 1 224 ? -4.766 -2.719 -4.214 1.00 73.00 224 ILE A N 1
ATOM 1882 C CA . ILE A 1 224 ? -3.388 -2.238 -4.395 1.00 73.00 224 ILE A CA 1
ATOM 1883 C C . ILE A 1 224 ? -2.938 -1.425 -3.183 1.00 73.00 224 ILE A C 1
ATOM 1885 O O . ILE A 1 224 ? -1.801 -1.556 -2.726 1.00 73.00 224 ILE A O 1
ATOM 1889 N N . TYR A 1 225 ? -3.845 -0.599 -2.662 1.00 66.19 225 TYR A N 1
ATOM 1890 C CA . TYR A 1 225 ? -3.608 0.284 -1.523 1.00 66.19 225 TYR A CA 1
ATOM 1891 C C . TYR A 1 225 ? -3.781 -0.413 -0.181 1.00 66.19 225 TYR A C 1
ATOM 1893 O O . TYR A 1 225 ? -3.228 0.040 0.822 1.00 66.19 225 TYR A O 1
ATOM 1901 N N . ILE A 1 226 ? -4.517 -1.522 -0.166 1.00 61.91 226 ILE A N 1
ATOM 1902 C CA . ILE A 1 226 ? -4.543 -2.432 0.967 1.00 61.91 226 ILE A CA 1
ATOM 1903 C C . ILE A 1 226 ? -3.185 -3.130 0.983 1.00 61.91 226 ILE A C 1
ATOM 1905 O O . ILE A 1 226 ? -2.922 -4.038 0.195 1.00 61.91 226 ILE A O 1
ATOM 1909 N N . ASN A 1 227 ? -2.279 -2.696 1.860 1.00 52.12 227 ASN A N 1
ATOM 1910 C CA . ASN A 1 227 ? -1.182 -3.570 2.265 1.00 52.12 227 ASN A CA 1
ATOM 1911 C C . ASN A 1 227 ? -1.848 -4.876 2.705 1.00 52.12 227 ASN A C 1
ATOM 1913 O O . ASN A 1 227 ? -2.776 -4.807 3.510 1.00 52.12 227 ASN A O 1
ATOM 1917 N N . GLU A 1 228 ? -1.455 -6.029 2.140 1.00 45.28 228 GLU A N 1
ATOM 1918 C CA . GLU A 1 228 ? -1.917 -7.288 2.731 1.00 45.28 228 GLU A CA 1
ATOM 1919 C C . GLU A 1 228 ? -1.639 -7.164 4.230 1.00 45.28 228 GLU A C 1
ATOM 1921 O O . GLU A 1 228 ? -0.530 -6.721 4.571 1.00 45.28 228 GLU A O 1
ATOM 1926 N N . PRO A 1 229 ? -2.610 -7.458 5.117 1.00 40.50 229 PRO A N 1
ATOM 1927 C CA . PRO A 1 229 ? -2.269 -7.627 6.512 1.00 40.50 229 PRO A CA 1
ATOM 1928 C C . PRO A 1 229 ? -1.155 -8.660 6.478 1.00 40.50 229 PRO A C 1
ATOM 1930 O O . PRO A 1 229 ? -1.362 -9.792 6.031 1.00 40.50 229 PRO A O 1
ATOM 1933 N N . THR A 1 230 ? 0.066 -8.233 6.814 1.00 39.44 230 THR A N 1
ATOM 1934 C CA . THR A 1 230 ? 1.166 -9.152 7.077 1.00 39.44 230 THR A CA 1
ATOM 1935 C C . THR A 1 230 ? 0.540 -10.235 7.917 1.00 39.44 230 THR A C 1
ATOM 1937 O O . THR A 1 230 ? -0.028 -9.880 8.949 1.00 39.44 230 THR A O 1
ATOM 1940 N N . LYS A 1 231 ? 0.510 -11.477 7.419 1.00 38.03 231 LYS A N 1
ATOM 1941 C CA . LYS A 1 231 ? -0.153 -12.599 8.085 1.00 38.03 231 LYS A CA 1
ATOM 1942 C C . LYS A 1 231 ? 0.401 -12.687 9.506 1.00 38.03 231 LYS A C 1
ATOM 1944 O O . LYS A 1 231 ? 1.419 -13.328 9.734 1.00 38.03 231 LYS A O 1
ATOM 1949 N N . PHE A 1 232 ? -0.226 -11.980 10.441 1.00 42.38 232 PHE A N 1
ATOM 1950 C CA . PHE A 1 232 ? 0.097 -12.017 11.849 1.00 42.38 232 PHE A CA 1
ATOM 1951 C C . PHE A 1 232 ? -0.558 -13.297 12.331 1.00 42.38 232 PHE A C 1
ATOM 1953 O O . PHE A 1 232 ? -1.745 -13.337 12.627 1.00 42.38 232 PHE A O 1
ATOM 1960 N N . THR A 1 233 ? 0.197 -14.385 12.276 1.00 44.06 233 THR A N 1
ATOM 1961 C CA . THR A 1 233 ? -0.227 -15.690 12.787 1.00 44.06 233 THR A CA 1
ATOM 1962 C C . THR A 1 233 ? -0.254 -15.724 14.314 1.00 44.06 233 THR A C 1
ATOM 1964 O O . THR A 1 233 ? -0.838 -16.637 14.888 1.00 44.06 233 THR A O 1
ATOM 1967 N N . ASP A 1 234 ? 0.337 -14.721 14.967 1.00 47.94 234 ASP A N 1
ATOM 1968 C CA . ASP A 1 234 ? 0.324 -14.570 16.418 1.00 47.94 234 ASP A CA 1
ATOM 1969 C C . ASP A 1 234 ? -1.066 -14.076 16.855 1.00 47.94 234 ASP A C 1
ATOM 1971 O O . ASP A 1 234 ? -1.354 -12.880 16.801 1.00 47.94 234 ASP A O 1
ATOM 1975 N N . LYS A 1 235 ? -1.937 -15.002 17.278 1.00 51.12 235 LYS A N 1
ATOM 1976 C CA . LYS A 1 235 ? -3.065 -14.673 18.159 1.00 51.12 235 LYS A CA 1
ATOM 1977 C C . LYS A 1 235 ? -2.467 -14.279 19.506 1.00 51.12 235 LYS A C 1
ATOM 1979 O O . LYS A 1 235 ? -2.134 -15.143 20.309 1.00 51.12 235 LYS A O 1
ATOM 1984 N N . SER A 1 236 ? -2.287 -12.991 19.720 1.00 56.78 236 SER A N 1
ATOM 1985 C CA . SER A 1 236 ? -1.776 -12.436 20.973 1.00 56.78 236 SER A CA 1
ATOM 1986 C C . SER A 1 236 ? -2.723 -11.357 21.456 1.00 56.78 236 SER A C 1
ATOM 1988 O O . SER A 1 236 ? -3.340 -10.660 20.647 1.00 56.78 236 SER A O 1
ATOM 1990 N N . SER A 1 237 ? -2.834 -11.242 22.776 1.00 66.81 237 SER A N 1
ATOM 1991 C CA . SER A 1 237 ? -3.714 -10.264 23.401 1.00 66.81 237 SER A CA 1
ATOM 1992 C C . SER A 1 237 ? -3.325 -8.839 22.982 1.00 66.81 237 SER A C 1
ATOM 1994 O O . SER A 1 237 ? -2.148 -8.496 22.835 1.00 66.81 237 SER A O 1
ATOM 1996 N N . CYS A 1 238 ? -4.313 -7.967 22.812 1.00 74.50 238 CYS A N 1
ATOM 1997 C CA . CYS A 1 238 ? -4.141 -6.551 22.507 1.00 74.50 238 CYS A CA 1
ATOM 1998 C C . CYS A 1 238 ? -3.212 -5.855 23.518 1.00 74.50 238 CYS A C 1
ATOM 2000 O O . CYS A 1 238 ? -2.499 -4.914 23.161 1.00 74.50 238 CYS A O 1
ATOM 2002 N N . ILE A 1 239 ? -3.182 -6.333 24.765 1.00 72.06 239 ILE A N 1
ATOM 2003 C CA . ILE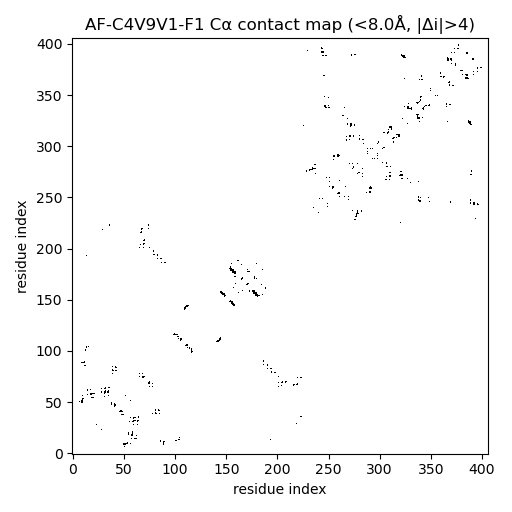 A 1 239 ? -2.338 -5.810 25.846 1.00 72.06 239 ILE A CA 1
ATOM 2004 C C . ILE A 1 239 ? -0.849 -5.959 25.501 1.00 72.06 239 ILE A C 1
ATOM 2006 O O . ILE A 1 239 ? -0.072 -5.016 25.654 1.00 72.06 239 ILE A O 1
ATOM 2010 N N . GLU A 1 240 ? -0.439 -7.103 24.951 1.00 77.44 240 GLU A N 1
ATOM 2011 C CA . GLU A 1 240 ? 0.950 -7.324 24.524 1.00 77.44 240 GLU A CA 1
ATOM 2012 C C . GLU A 1 240 ? 1.356 -6.419 23.357 1.00 77.44 240 GLU A C 1
ATOM 2014 O O . GLU A 1 240 ? 2.542 -6.132 23.146 1.00 77.44 240 GLU A O 1
ATOM 2019 N N . HIS A 1 241 ? 0.369 -5.982 22.576 1.00 83.56 241 HIS A N 1
ATOM 2020 C CA . HIS A 1 241 ? 0.552 -5.159 21.391 1.00 83.56 241 HIS A CA 1
ATOM 2021 C C . HIS A 1 241 ? 0.600 -3.664 21.670 1.00 83.56 241 HIS A C 1
ATOM 2023 O O . HIS A 1 241 ? 1.207 -2.933 20.884 1.00 83.56 241 HIS A O 1
ATOM 2029 N N . GLU A 1 242 ? 0.063 -3.215 22.806 1.00 87.94 242 GLU A N 1
ATOM 2030 C CA . GLU A 1 242 ? -0.086 -1.794 23.119 1.00 87.94 242 GLU A CA 1
ATOM 2031 C C . GLU A 1 242 ? 1.247 -1.028 23.090 1.00 87.94 242 GLU A C 1
ATOM 2033 O O . GLU A 1 242 ? 1.317 0.099 22.601 1.00 87.94 242 GLU A O 1
ATOM 2038 N N . LYS A 1 243 ? 2.347 -1.674 23.497 1.00 87.56 243 LYS A N 1
ATOM 2039 C CA . LYS A 1 243 ? 3.706 -1.098 23.462 1.00 87.56 243 LYS A CA 1
ATOM 2040 C C . LYS A 1 243 ? 4.258 -0.822 22.055 1.00 87.56 243 LYS A C 1
ATOM 2042 O O . LYS A 1 243 ? 5.273 -0.138 21.927 1.00 87.56 243 LYS A O 1
ATOM 2047 N N . PHE A 1 244 ? 3.635 -1.374 21.015 1.00 91.31 244 PHE A N 1
ATOM 2048 C CA . PHE A 1 244 ? 4.009 -1.181 19.611 1.00 91.31 244 PHE A CA 1
ATOM 2049 C C . PHE A 1 244 ? 3.024 -0.273 18.864 1.00 91.31 244 PHE A C 1
ATOM 2051 O O . PHE A 1 244 ? 3.189 -0.038 17.664 1.00 91.31 244 PHE A O 1
ATOM 2058 N N . PHE A 1 245 ? 1.979 0.219 19.535 1.00 94.19 245 PHE A N 1
ATOM 2059 C CA . PHE A 1 245 ? 0.969 1.036 18.883 1.00 94.19 245 PHE A CA 1
ATOM 2060 C C . PHE A 1 245 ? 1.498 2.422 18.503 1.00 94.19 245 PHE A C 1
ATOM 2062 O O . PHE A 1 245 ? 2.282 3.031 19.240 1.00 94.19 245 PHE A O 1
ATOM 2069 N N . PRO A 1 246 ? 1.063 2.947 17.344 1.00 94.56 246 PRO A N 1
ATOM 2070 C CA . PRO A 1 246 ? 1.361 4.316 16.963 1.00 94.56 246 PRO A CA 1
ATOM 2071 C C . PRO A 1 246 ? 0.672 5.311 17.904 1.00 94.56 246 PRO A C 1
ATOM 2073 O O . PRO A 1 246 ? -0.414 5.018 18.417 1.00 94.56 246 PRO A O 1
ATOM 2076 N N . PRO A 1 247 ? 1.211 6.538 18.037 1.00 94.00 247 PRO A N 1
ATOM 2077 C CA . PRO A 1 247 ? 0.662 7.557 18.931 1.00 94.00 247 PRO A CA 1
ATOM 2078 C C . PRO A 1 247 ? -0.838 7.832 18.750 1.00 94.00 247 PRO A C 1
ATOM 2080 O O . PRO A 1 247 ? -1.541 8.089 19.724 1.00 94.00 247 PRO A O 1
ATOM 2083 N N . CYS A 1 248 ? -1.357 7.755 17.519 1.00 95.00 248 CYS A N 1
ATOM 2084 C CA . CYS A 1 248 ? -2.780 7.968 17.243 1.00 95.00 248 CYS A CA 1
ATOM 2085 C C . CYS A 1 248 ? -3.689 6.882 17.840 1.00 95.00 248 CYS A C 1
ATOM 2087 O O . CYS A 1 248 ? -4.745 7.209 18.373 1.00 95.00 248 CYS A O 1
ATOM 2089 N N . ILE A 1 249 ? -3.279 5.612 17.790 1.00 95.69 249 ILE A N 1
ATOM 2090 C CA . ILE A 1 249 ? -4.034 4.497 18.379 1.00 95.69 249 ILE A CA 1
ATOM 2091 C C . ILE A 1 249 ? -3.911 4.533 19.902 1.00 95.69 249 ILE A C 1
ATOM 2093 O O . ILE A 1 249 ? -4.911 4.399 20.605 1.00 95.69 249 ILE A O 1
ATOM 2097 N N . THR A 1 250 ? -2.715 4.821 20.418 1.00 94.31 250 THR A N 1
ATOM 2098 C CA . THR A 1 250 ? -2.485 5.014 21.855 1.00 94.31 250 THR A CA 1
ATOM 2099 C C . THR A 1 250 ? -3.379 6.119 22.419 1.00 94.31 250 THR A C 1
ATOM 2101 O O . THR A 1 250 ? -3.974 5.952 23.482 1.00 94.31 250 THR A O 1
ATOM 2104 N N . LYS A 1 251 ? -3.549 7.225 21.683 1.00 93.62 251 LYS A N 1
ATOM 2105 C CA . LYS A 1 251 ? -4.476 8.304 22.046 1.00 93.62 251 LYS A CA 1
ATOM 2106 C C . LYS A 1 251 ? -5.937 7.845 22.066 1.00 93.62 251 LYS A C 1
ATOM 2108 O O . LYS A 1 251 ? -6.663 8.202 22.989 1.00 93.62 251 LYS A O 1
ATOM 2113 N N . MET A 1 252 ? -6.375 7.042 21.089 1.00 94.62 252 MET A N 1
ATOM 2114 C CA . MET A 1 252 ? -7.740 6.490 21.069 1.00 94.62 252 MET A CA 1
ATOM 2115 C C . MET A 1 252 ? -8.036 5.644 22.300 1.00 94.62 252 MET A C 1
ATOM 2117 O O . MET A 1 252 ? -9.066 5.841 22.939 1.00 94.62 252 MET A O 1
ATOM 2121 N N . LEU A 1 253 ? -7.122 4.739 22.652 1.00 93.81 253 LEU A N 1
ATOM 2122 C CA . LEU A 1 253 ? -7.266 3.888 23.831 1.00 93.81 253 LEU A CA 1
ATOM 2123 C C . LEU A 1 253 ? -7.231 4.706 25.124 1.00 93.81 253 LEU A C 1
ATOM 2125 O O . LEU A 1 253 ? -8.024 4.459 26.028 1.00 93.81 253 LEU A O 1
ATOM 2129 N N . HIS A 1 254 ? -6.363 5.716 25.196 1.00 92.06 254 HIS A N 1
ATOM 2130 C CA . HIS A 1 254 ? -6.306 6.640 26.326 1.00 92.06 254 HIS A CA 1
ATOM 2131 C C . HIS A 1 254 ? -7.632 7.388 26.530 1.00 92.06 254 HIS A C 1
ATOM 2133 O O . HIS A 1 254 ? -8.171 7.395 27.634 1.00 92.06 254 HIS A O 1
ATOM 2139 N N . LEU A 1 255 ? -8.203 7.959 25.464 1.00 92.31 255 LEU A N 1
ATOM 2140 C CA . LEU A 1 255 ? -9.491 8.655 25.535 1.00 92.31 255 LEU A CA 1
ATOM 2141 C C . LEU A 1 255 ? -10.646 7.706 25.855 1.00 92.31 255 LEU A C 1
ATOM 2143 O O . LEU A 1 255 ? -11.519 8.071 26.633 1.00 92.31 255 LEU A O 1
ATOM 2147 N N . LEU A 1 256 ? -10.633 6.484 25.315 1.00 93.94 256 LEU A N 1
ATOM 2148 C CA . LEU A 1 256 ? -11.625 5.468 25.659 1.00 93.94 256 LEU A CA 1
ATOM 2149 C C . LEU A 1 256 ? -11.577 5.128 27.158 1.00 93.94 256 LEU A C 1
ATOM 2151 O O . LEU A 1 256 ? -12.624 4.977 27.773 1.00 93.94 256 LEU A O 1
ATOM 2155 N N . ARG A 1 257 ? -10.383 5.056 27.760 1.00 91.38 257 ARG A N 1
ATOM 2156 C CA . ARG A 1 257 ? -10.216 4.784 29.196 1.00 91.38 257 ARG A CA 1
ATOM 2157 C C . ARG A 1 257 ? -10.663 5.954 30.074 1.00 91.38 257 ARG A C 1
ATOM 2159 O O . ARG A 1 257 ? -11.375 5.719 31.043 1.00 91.38 257 ARG A O 1
ATOM 2166 N N . ILE A 1 258 ? -10.268 7.183 29.733 1.00 92.12 258 ILE A N 1
ATOM 2167 C CA . ILE A 1 258 ? -10.536 8.371 30.562 1.00 92.12 258 ILE A CA 1
ATOM 2168 C C . ILE A 1 258 ? -11.955 8.893 30.364 1.00 92.12 258 ILE A C 1
ATOM 2170 O O . ILE A 1 258 ? -12.706 9.026 31.323 1.00 92.12 258 ILE A O 1
ATOM 2174 N N . ASN A 1 259 ? -12.350 9.162 29.121 1.00 92.19 259 ASN A N 1
ATOM 2175 C CA . ASN A 1 259 ? -13.654 9.763 28.834 1.00 92.19 259 ASN A CA 1
ATOM 2176 C C . ASN A 1 259 ? -14.780 8.731 28.878 1.00 92.19 259 ASN A C 1
ATOM 2178 O O . ASN A 1 259 ? -15.948 9.090 28.750 1.00 92.19 259 ASN A O 1
ATOM 2182 N N . ARG A 1 260 ? -14.425 7.444 28.973 1.00 92.62 260 ARG A N 1
ATOM 2183 C CA . ARG A 1 260 ? -15.351 6.311 28.918 1.00 92.62 260 ARG A CA 1
ATOM 2184 C C . ARG A 1 260 ? -16.270 6.332 27.692 1.00 92.62 260 ARG A C 1
ATOM 2186 O O . ARG A 1 260 ? -17.396 5.832 27.719 1.00 92.62 260 ARG A O 1
ATOM 2193 N N . HIS A 1 261 ? -15.797 6.961 26.620 1.00 91.19 261 HIS A N 1
ATOM 2194 C CA . HIS A 1 261 ? -16.520 7.152 25.377 1.00 91.19 261 HIS A CA 1
ATOM 2195 C C . HIS A 1 261 ? -15.540 7.435 24.234 1.00 91.19 261 HIS A C 1
ATOM 2197 O O . HIS A 1 261 ? -14.503 8.073 24.417 1.00 91.19 261 HIS A O 1
ATOM 2203 N N . LEU A 1 262 ? -15.896 7.006 23.022 1.00 92.00 262 LEU A N 1
ATOM 2204 C CA . LEU A 1 262 ? -15.139 7.276 21.803 1.00 92.00 262 LEU A CA 1
ATOM 2205 C C . LEU A 1 262 ? -16.096 7.599 20.647 1.00 92.00 262 LEU A C 1
ATOM 2207 O O . LEU A 1 262 ? -17.140 6.961 20.524 1.00 92.00 262 LEU A O 1
ATOM 2211 N N . ARG A 1 263 ? -15.762 8.579 19.795 1.00 91.50 263 ARG A N 1
ATOM 2212 C CA . ARG A 1 263 ? -16.620 9.037 18.679 1.00 91.50 263 ARG A CA 1
ATOM 2213 C C . ARG A 1 263 ? -16.743 7.974 17.585 1.00 91.50 263 ARG A C 1
ATOM 2215 O O . ARG A 1 263 ? -15.873 7.123 17.448 1.00 91.50 263 ARG A O 1
ATOM 2222 N N . ASN A 1 264 ? -17.777 8.059 16.743 1.00 90.62 264 ASN A N 1
ATOM 2223 C CA . ASN A 1 264 ? -18.060 7.030 15.732 1.00 90.62 264 ASN A CA 1
ATOM 2224 C C . ASN A 1 264 ? -16.889 6.733 14.783 1.00 90.62 264 ASN A C 1
ATOM 2226 O O . ASN A 1 264 ? -16.481 5.583 14.647 1.00 90.62 264 ASN A O 1
ATOM 2230 N N . ASN A 1 265 ? -16.304 7.774 14.189 1.00 91.69 265 ASN A N 1
ATOM 2231 C CA . ASN A 1 265 ? -15.178 7.616 13.266 1.00 91.69 265 ASN A CA 1
ATOM 2232 C C . ASN A 1 265 ? -13.933 7.038 13.955 1.00 91.69 265 ASN A C 1
ATOM 2234 O O . ASN A 1 265 ? -13.204 6.257 13.348 1.00 91.69 265 ASN A O 1
ATOM 2238 N N . ASP A 1 266 ? -13.713 7.389 15.223 1.00 92.81 266 ASP A N 1
ATOM 2239 C CA . ASP A 1 266 ? -12.580 6.897 16.007 1.00 92.81 266 ASP A CA 1
ATOM 2240 C C . ASP A 1 266 ? -12.784 5.439 16.430 1.00 92.81 266 ASP A C 1
ATOM 2242 O O . ASP A 1 266 ? -11.846 4.651 16.357 1.00 92.81 266 ASP A O 1
ATOM 2246 N N . ARG A 1 267 ? -14.017 5.048 16.794 1.00 93.69 267 ARG A N 1
ATOM 2247 C CA . ARG A 1 267 ? -14.383 3.640 17.023 1.00 93.69 267 ARG A CA 1
ATOM 2248 C C . ARG A 1 267 ? -14.115 2.808 15.779 1.00 93.69 267 ARG A C 1
ATOM 2250 O O . ARG A 1 267 ? -13.533 1.732 15.887 1.00 93.69 267 ARG A O 1
ATOM 2257 N N . GLN A 1 268 ? -14.508 3.304 14.606 1.00 93.56 268 GLN A N 1
ATOM 2258 C CA . GLN A 1 268 ? -14.282 2.597 13.350 1.00 93.56 268 GLN A CA 1
ATOM 2259 C C . GLN A 1 268 ? -12.790 2.495 13.024 1.00 93.56 268 GLN A C 1
ATOM 2261 O O . GLN A 1 268 ? -12.314 1.409 12.714 1.00 93.56 268 GLN A O 1
ATOM 2266 N N . ALA A 1 269 ? -12.035 3.587 13.153 1.00 94.25 269 ALA A N 1
ATOM 2267 C CA . ALA A 1 269 ? -10.590 3.582 12.943 1.00 94.25 269 ALA A CA 1
ATOM 2268 C C . ALA A 1 269 ? -9.867 2.594 13.877 1.00 94.25 269 ALA A C 1
ATOM 2270 O O . ALA A 1 269 ? -9.034 1.817 13.411 1.00 94.25 269 ALA A O 1
ATOM 2271 N N . LEU A 1 270 ? -10.221 2.591 15.168 1.00 95.62 270 LEU A N 1
ATOM 2272 C CA . LEU A 1 270 ? -9.665 1.669 16.157 1.00 95.62 270 LEU A CA 1
ATOM 2273 C C . LEU A 1 270 ? -10.050 0.215 15.849 1.00 95.62 270 LEU A C 1
ATOM 2275 O O . LEU A 1 270 ? -9.175 -0.642 15.821 1.00 95.62 270 LEU A O 1
ATOM 2279 N N . SER A 1 271 ? -11.323 -0.058 15.543 1.00 95.25 271 SER A N 1
ATOM 2280 C CA . SER A 1 271 ? -11.803 -1.414 15.223 1.00 95.25 271 SER A CA 1
ATOM 2281 C C . SER A 1 271 ? -11.112 -1.991 13.986 1.00 95.25 271 SER A C 1
ATOM 2283 O O . SER A 1 271 ? -10.691 -3.143 13.995 1.00 95.25 271 SER A O 1
ATOM 2285 N N . LEU A 1 272 ? -10.954 -1.190 12.925 1.00 94.38 272 LEU A N 1
ATOM 2286 C CA . LEU A 1 272 ? -10.271 -1.621 11.701 1.00 94.38 272 LEU A CA 1
ATOM 2287 C C . LEU A 1 272 ? -8.777 -1.863 11.937 1.00 94.38 272 LEU A C 1
ATOM 2289 O O . LEU A 1 272 ? -8.226 -2.819 11.405 1.00 94.38 272 LEU A O 1
ATOM 2293 N N . PHE A 1 273 ? -8.127 -1.027 12.752 1.00 95.06 273 PHE A N 1
ATOM 2294 C CA . PHE A 1 273 ? -6.731 -1.237 13.129 1.00 95.06 273 PHE A CA 1
ATOM 2295 C C . PHE A 1 273 ? -6.543 -2.528 13.936 1.00 95.06 273 PHE A C 1
ATOM 2297 O O . PHE A 1 273 ? -5.669 -3.319 13.591 1.00 95.06 273 PHE A O 1
ATOM 2304 N N . LEU A 1 274 ? -7.371 -2.760 14.963 1.00 93.44 274 LEU A N 1
ATOM 2305 C CA . LEU A 1 274 ? -7.324 -3.972 15.791 1.00 93.44 274 LEU A CA 1
ATOM 2306 C C . LEU A 1 274 ? -7.562 -5.233 14.952 1.00 93.44 274 LEU A C 1
ATOM 2308 O O . LEU A 1 274 ? -6.833 -6.215 15.087 1.00 93.44 274 LEU A O 1
ATOM 2312 N N . LYS A 1 275 ? -8.508 -5.171 14.012 1.00 91.12 275 LYS A N 1
ATOM 2313 C CA . LYS A 1 275 ? -8.740 -6.246 13.050 1.00 91.12 275 LYS A CA 1
ATOM 2314 C C . LYS A 1 275 ? -7.511 -6.530 12.187 1.00 91.12 275 LYS A C 1
ATOM 2316 O O . LYS A 1 275 ? -7.121 -7.684 12.058 1.00 91.12 275 LYS A O 1
ATOM 2321 N N . ASP A 1 276 ? -6.899 -5.504 11.600 1.00 88.81 276 ASP A N 1
ATOM 2322 C CA . ASP A 1 276 ? -5.782 -5.679 10.662 1.00 88.81 276 ASP A CA 1
ATOM 2323 C C . ASP A 1 276 ? -4.489 -6.168 11.339 1.00 88.81 276 ASP A C 1
ATOM 2325 O O . ASP A 1 276 ? -3.625 -6.742 10.673 1.00 88.81 276 ASP A O 1
ATOM 2329 N N . ILE A 1 277 ? -4.352 -5.977 12.656 1.00 87.81 277 ILE A N 1
ATOM 2330 C CA . ILE A 1 277 ? -3.286 -6.600 13.461 1.00 87.81 277 ILE A CA 1
ATOM 2331 C C . ILE A 1 277 ? -3.685 -7.978 14.023 1.00 87.81 277 ILE A C 1
ATOM 2333 O O . ILE A 1 277 ? -2.924 -8.554 14.796 1.00 87.81 277 ILE A O 1
ATOM 2337 N N . ASN A 1 278 ? -4.843 -8.510 13.615 1.00 83.81 278 ASN A N 1
ATOM 2338 C CA . ASN A 1 278 ? -5.412 -9.807 13.990 1.00 83.81 278 ASN A CA 1
ATOM 2339 C C . ASN A 1 278 ? -5.855 -9.958 15.456 1.00 83.81 278 ASN A C 1
ATOM 2341 O O . ASN A 1 278 ? -5.868 -11.075 15.978 1.00 83.81 278 ASN A O 1
ATOM 2345 N N . VAL A 1 279 ? -6.302 -8.877 16.107 1.00 86.75 279 VAL A N 1
ATOM 2346 C CA . VAL A 1 279 ? -7.039 -9.005 17.376 1.00 86.75 279 VAL A CA 1
ATOM 2347 C C . VAL A 1 279 ? -8.397 -9.665 17.096 1.00 86.75 279 VAL A C 1
ATOM 2349 O O . VAL A 1 279 ? -9.127 -9.202 16.207 1.00 86.75 279 VAL A O 1
ATOM 2352 N N . PRO A 1 280 ? -8.768 -10.736 17.822 1.00 85.00 280 PRO A N 1
ATOM 2353 C CA . PRO A 1 280 ? -10.070 -11.375 17.686 1.00 85.00 280 PRO A CA 1
ATOM 2354 C C . PRO A 1 280 ? -11.233 -10.400 17.899 1.00 85.00 280 PRO A C 1
ATOM 2356 O O . PRO A 1 280 ? -11.140 -9.432 18.658 1.00 85.00 280 PRO A O 1
ATOM 2359 N N . LEU A 1 281 ? -12.363 -10.688 17.252 1.00 87.50 281 LEU A N 1
ATOM 2360 C CA . LEU A 1 281 ? -13.582 -9.897 17.410 1.00 87.50 281 LEU A CA 1
ATOM 2361 C C . LEU A 1 281 ? -14.015 -9.812 18.879 1.00 87.50 281 LEU A C 1
ATOM 2363 O O . LEU A 1 281 ? -14.313 -8.720 19.353 1.00 87.50 281 LEU A O 1
ATOM 2367 N N . GLU A 1 282 ? -14.017 -10.941 19.589 1.00 88.62 282 GLU A N 1
ATOM 2368 C CA . GLU A 1 282 ? -14.512 -10.988 20.969 1.00 88.62 282 GLU A CA 1
ATOM 2369 C C . GLU A 1 282 ? -13.646 -10.170 21.920 1.00 88.62 282 GLU A C 1
ATOM 2371 O O . GLU A 1 282 ? -14.166 -9.403 22.726 1.00 88.62 282 GLU A O 1
ATOM 2376 N N . GLU A 1 283 ? -12.328 -10.213 21.733 1.00 90.94 283 GLU A N 1
ATOM 2377 C CA . GLU A 1 283 ? -11.414 -9.360 22.486 1.00 90.94 283 GLU A CA 1
ATOM 2378 C C . GLU A 1 283 ? -11.651 -7.874 22.171 1.00 90.94 283 GLU A C 1
ATOM 2380 O O . GLU A 1 283 ? -11.675 -7.031 23.064 1.00 90.94 283 GLU A O 1
ATOM 2385 N N . THR A 1 284 ? -11.909 -7.535 20.906 1.00 92.88 284 THR A N 1
ATOM 2386 C CA . THR A 1 284 ? -12.237 -6.154 20.520 1.00 92.88 284 THR A CA 1
ATOM 2387 C C . THR A 1 284 ? -13.544 -5.681 21.154 1.00 92.88 284 THR A C 1
ATOM 2389 O O . THR A 1 284 ? -13.624 -4.548 21.634 1.00 92.88 284 THR A O 1
ATOM 2392 N N . ILE A 1 285 ? -14.562 -6.542 21.203 1.00 93.31 285 ILE A N 1
ATOM 2393 C CA . ILE A 1 285 ? -15.827 -6.258 21.886 1.00 93.31 285 ILE A CA 1
ATOM 2394 C C . ILE A 1 285 ? -15.580 -6.021 23.375 1.00 93.31 285 ILE A C 1
ATOM 2396 O O . ILE A 1 285 ? -16.106 -5.051 23.916 1.00 93.31 285 ILE A O 1
ATOM 2400 N N . GLU A 1 286 ? -14.763 -6.844 24.031 1.00 92.00 286 GLU A N 1
ATOM 2401 C CA . GLU A 1 286 ? -14.415 -6.670 25.443 1.00 92.00 286 GLU A CA 1
ATOM 2402 C C . GLU A 1 286 ? -13.651 -5.371 25.709 1.00 92.00 286 GLU A C 1
ATOM 2404 O O . GLU A 1 286 ? -13.985 -4.662 26.658 1.00 92.00 286 GLU A O 1
ATOM 2409 N N . ILE A 1 287 ? -12.696 -4.994 24.852 1.00 92.19 287 ILE A N 1
ATOM 2410 C CA . ILE A 1 287 ? -11.975 -3.714 24.954 1.00 92.19 287 ILE A CA 1
ATOM 2411 C C . ILE A 1 287 ? -12.959 -2.543 24.961 1.00 92.19 287 ILE A C 1
ATOM 2413 O O . ILE A 1 287 ? -12.861 -1.645 25.801 1.00 92.19 287 ILE A O 1
ATOM 2417 N N . PHE A 1 288 ? -13.929 -2.550 24.046 1.00 94.81 288 PHE A N 1
ATOM 2418 C CA . PHE A 1 288 ? -14.932 -1.496 23.998 1.00 94.81 288 PHE A CA 1
ATOM 2419 C C . PHE A 1 288 ? -15.924 -1.592 25.164 1.00 94.81 288 PHE A C 1
ATOM 2421 O O . PHE A 1 288 ? -16.129 -0.585 25.836 1.00 94.81 288 PHE A O 1
ATOM 2428 N N . ARG A 1 289 ? -16.484 -2.767 25.478 1.00 93.06 289 ARG A N 1
ATOM 2429 C CA . ARG A 1 289 ? -17.402 -2.955 26.620 1.00 93.06 289 ARG A CA 1
ATOM 2430 C C . ARG A 1 289 ? -16.784 -2.468 27.925 1.00 93.06 289 ARG A C 1
ATOM 2432 O O . ARG A 1 289 ? -17.417 -1.718 28.658 1.00 93.06 289 ARG A O 1
ATOM 2439 N N . ASN A 1 290 ? -15.535 -2.845 28.182 1.00 91.00 290 ASN A N 1
ATOM 2440 C CA . ASN A 1 290 ? -14.816 -2.438 29.383 1.00 91.00 290 ASN A CA 1
ATOM 2441 C C . ASN A 1 290 ? -14.452 -0.954 29.349 1.00 91.00 290 ASN A C 1
ATOM 2443 O O . ASN A 1 290 ? -14.338 -0.350 30.410 1.00 91.00 290 ASN A O 1
ATOM 2447 N N . GLY A 1 291 ? -14.265 -0.366 28.164 1.00 90.94 291 GLY A N 1
ATOM 2448 C CA . GLY A 1 291 ? -13.931 1.042 27.964 1.00 90.94 291 GLY A CA 1
ATOM 2449 C C . GLY A 1 291 ? -15.113 2.007 28.083 1.00 90.94 291 GLY A C 1
ATOM 2450 O O . GLY A 1 291 ? -14.930 3.120 28.562 1.00 90.94 291 GLY A O 1
ATOM 2451 N N . PHE A 1 292 ? -16.323 1.612 27.687 1.00 93.00 292 PHE A N 1
ATOM 2452 C CA . PHE A 1 292 ? -17.501 2.482 27.740 1.00 93.00 292 PHE A CA 1
ATOM 2453 C C . PHE A 1 292 ? -18.160 2.509 29.128 1.00 93.00 292 PHE A C 1
ATOM 2455 O O . PHE A 1 292 ? -18.215 1.501 29.827 1.00 93.00 292 PHE A O 1
ATOM 2462 N N . ASN A 1 293 ? -18.707 3.661 29.536 1.00 91.50 293 ASN A N 1
ATOM 2463 C CA . ASN A 1 293 ? -19.501 3.780 30.769 1.00 91.50 293 ASN A CA 1
ATOM 2464 C C . ASN A 1 293 ? -20.991 3.486 30.525 1.00 91.50 293 ASN A C 1
ATOM 2466 O O . ASN A 1 293 ? -21.845 4.338 30.755 1.00 91.50 293 ASN A O 1
ATOM 2470 N N . VAL A 1 294 ? -21.298 2.305 29.990 1.00 91.81 294 VAL A N 1
ATOM 2471 C CA . VAL A 1 294 ? -22.673 1.855 29.720 1.00 91.81 294 VAL A CA 1
ATOM 2472 C C . VAL A 1 294 ? -22.820 0.385 30.107 1.00 91.81 294 VAL A C 1
ATOM 2474 O O . VAL A 1 294 ? -21.835 -0.354 30.138 1.00 91.81 294 VAL A O 1
ATOM 2477 N N . THR A 1 295 ? -24.043 -0.057 30.405 1.00 92.81 295 THR A N 1
ATOM 2478 C CA . THR A 1 295 ? -24.307 -1.473 30.702 1.00 92.81 295 THR A CA 1
ATOM 2479 C C . THR A 1 295 ? -24.075 -2.343 29.466 1.00 92.81 295 THR A C 1
ATOM 2481 O O . THR A 1 295 ? -24.132 -1.858 28.332 1.00 92.81 295 THR A O 1
ATOM 2484 N N . ARG A 1 296 ? -23.840 -3.648 29.668 1.00 92.31 296 ARG A N 1
ATOM 2485 C CA . ARG A 1 296 ? -23.629 -4.600 28.562 1.00 92.31 296 ARG A CA 1
ATOM 2486 C C . ARG A 1 296 ? -24.794 -4.593 27.569 1.00 92.31 296 ARG A C 1
ATOM 2488 O O . ARG A 1 296 ? -24.554 -4.549 26.369 1.00 92.31 296 ARG A O 1
ATOM 2495 N N . ASP A 1 297 ? -26.029 -4.515 28.056 1.00 93.00 297 ASP A N 1
ATOM 2496 C CA . ASP A 1 297 ? -27.220 -4.516 27.198 1.00 93.00 297 ASP A CA 1
ATOM 2497 C C . ASP A 1 297 ? -27.327 -3.254 26.334 1.00 93.00 297 ASP A C 1
ATOM 2499 O O . ASP A 1 297 ? -27.646 -3.325 25.146 1.00 93.00 297 ASP A O 1
ATOM 2503 N N . ILE A 1 298 ? -27.034 -2.082 26.911 1.00 93.25 298 ILE A N 1
ATOM 2504 C CA . ILE A 1 298 ? -27.011 -0.816 26.165 1.00 93.25 298 ILE A CA 1
ATOM 2505 C C . ILE A 1 298 ? -25.860 -0.835 25.160 1.00 93.25 298 ILE A C 1
ATOM 2507 O O . ILE A 1 298 ? -26.033 -0.410 24.013 1.00 93.25 298 ILE A O 1
ATOM 2511 N N . PHE A 1 299 ? -24.698 -1.351 25.568 1.00 95.38 299 PHE A N 1
ATOM 2512 C CA . PHE A 1 299 ? -23.550 -1.484 24.686 1.00 95.38 299 PHE A CA 1
ATOM 2513 C C . PHE A 1 299 ? -23.887 -2.337 23.463 1.00 95.38 299 PHE A C 1
ATOM 2515 O O . PHE A 1 299 ? -23.639 -1.920 22.330 1.00 95.38 299 PHE A O 1
ATOM 2522 N N . ASP A 1 300 ? -24.478 -3.508 23.692 1.00 92.75 300 ASP A N 1
ATOM 2523 C CA . ASP A 1 300 ? -24.768 -4.476 22.644 1.00 92.75 300 ASP A CA 1
ATOM 2524 C C . ASP A 1 300 ? -25.790 -3.931 21.644 1.00 92.75 300 ASP A C 1
ATOM 2526 O O . ASP A 1 300 ? -25.592 -4.043 20.434 1.00 92.75 300 ASP A O 1
ATOM 2530 N N . LYS A 1 301 ? -26.820 -3.230 22.127 1.00 93.44 301 LYS A N 1
ATOM 2531 C CA . LYS A 1 301 ? -27.807 -2.570 21.259 1.00 93.44 301 LYS A CA 1
ATOM 2532 C C . LYS A 1 301 ? -27.214 -1.428 20.429 1.00 93.44 301 LYS A C 1
ATOM 2534 O O . LYS A 1 301 ? -27.669 -1.192 19.314 1.00 93.44 301 LYS A O 1
ATOM 2539 N N . THR A 1 302 ? -26.216 -0.715 20.952 1.00 91.62 302 THR A N 1
ATOM 2540 C CA . THR A 1 302 ? -25.761 0.560 20.364 1.00 91.62 302 THR A CA 1
ATOM 2541 C C . THR A 1 302 ? -24.480 0.431 19.535 1.00 91.62 302 THR A C 1
ATOM 2543 O O . THR A 1 302 ? -24.322 1.097 18.510 1.00 91.62 302 THR A O 1
ATOM 2546 N N . TYR A 1 303 ? -23.528 -0.398 19.970 1.00 94.19 303 TYR A N 1
ATOM 2547 C CA . TYR A 1 303 ? -22.159 -0.393 19.441 1.00 94.19 303 TYR A CA 1
ATOM 2548 C C . TYR A 1 303 ? -21.728 -1.715 18.810 1.00 94.19 303 TYR A C 1
ATOM 2550 O O . TYR A 1 303 ? -20.894 -1.691 17.901 1.00 94.19 303 TYR A O 1
ATOM 2558 N N . LEU A 1 304 ? -22.295 -2.848 19.235 1.00 92.62 304 LEU A N 1
ATOM 2559 C CA . LEU A 1 304 ? -21.870 -4.175 18.779 1.00 92.62 304 LEU A CA 1
ATOM 2560 C C . LEU A 1 304 ? -21.982 -4.334 17.259 1.00 92.62 304 LEU A C 1
ATOM 2562 O O . LEU A 1 304 ? -21.040 -4.811 16.626 1.00 92.62 304 LEU A O 1
ATOM 2566 N N . TYR A 1 305 ? -23.083 -3.863 16.666 1.00 92.00 305 TYR A N 1
ATOM 2567 C CA . TYR A 1 305 ? -23.286 -3.894 15.215 1.00 92.00 305 TYR A CA 1
ATOM 2568 C C . TYR A 1 305 ? -22.132 -3.222 14.454 1.00 92.00 305 TYR A C 1
ATOM 2570 O O . TYR A 1 305 ? -21.590 -3.789 13.507 1.00 92.00 305 TYR A O 1
ATOM 2578 N N . ASN A 1 306 ? -21.684 -2.047 14.908 1.00 90.62 306 ASN A N 1
ATOM 2579 C CA . ASN A 1 306 ? -20.607 -1.302 14.250 1.00 90.62 306 ASN A CA 1
ATOM 2580 C C . ASN A 1 306 ? -19.262 -2.042 14.312 1.00 90.62 306 ASN A C 1
ATOM 2582 O O . ASN A 1 306 ? -18.498 -2.013 13.345 1.00 90.62 306 ASN A O 1
ATOM 2586 N N . ILE A 1 307 ? -18.980 -2.721 15.427 1.00 92.94 307 ILE A N 1
ATOM 2587 C CA . ILE A 1 307 ? -17.753 -3.510 15.594 1.00 92.94 307 ILE A CA 1
ATOM 2588 C C . ILE A 1 307 ? -17.798 -4.734 14.668 1.00 92.94 307 ILE A C 1
ATOM 2590 O O . ILE A 1 307 ? -16.861 -4.953 13.900 1.00 92.94 307 ILE A O 1
ATOM 2594 N N . ARG A 1 308 ? -18.912 -5.479 14.646 1.00 89.75 308 ARG A N 1
ATOM 2595 C CA . ARG A 1 308 ? -19.096 -6.631 13.739 1.00 89.75 308 ARG A CA 1
ATOM 2596 C C . ARG A 1 308 ? -19.021 -6.219 12.265 1.00 89.75 308 ARG A C 1
ATOM 2598 O O . ARG A 1 308 ? -18.410 -6.917 11.455 1.00 89.75 308 ARG A O 1
ATOM 2605 N N . HIS A 1 309 ? -19.566 -5.052 11.923 1.00 89.00 309 HIS A N 1
ATOM 2606 C CA . HIS A 1 309 ? -19.467 -4.477 10.584 1.00 89.00 309 HIS A CA 1
ATOM 2607 C C . HIS A 1 309 ? -18.016 -4.157 10.190 1.00 89.00 309 HIS A C 1
ATOM 2609 O O . HIS A 1 309 ? -17.605 -4.461 9.072 1.00 89.00 309 HIS A O 1
ATOM 2615 N N . ALA A 1 310 ? -17.198 -3.610 11.098 1.00 87.94 310 ALA A N 1
ATOM 2616 C CA . ALA A 1 310 ? -15.772 -3.374 10.836 1.00 87.94 310 ALA A CA 1
ATOM 2617 C C . ALA A 1 310 ? -14.999 -4.680 10.544 1.00 87.94 310 ALA A C 1
ATOM 2619 O O . ALA A 1 310 ? -14.091 -4.698 9.703 1.00 87.94 310 ALA A O 1
ATOM 2620 N N . TYR A 1 311 ? -15.412 -5.780 11.183 1.00 87.62 311 TYR A N 1
ATOM 2621 C CA . TYR A 1 311 ? -14.906 -7.138 10.952 1.00 87.62 311 TYR A CA 1
ATOM 2622 C C . TYR A 1 311 ? -15.483 -7.826 9.706 1.00 87.62 311 TYR A C 1
ATOM 2624 O O . TYR A 1 311 ? -15.069 -8.934 9.378 1.00 87.62 311 TYR A O 1
ATOM 2632 N N . GLY A 1 312 ? -16.389 -7.173 8.973 1.00 85.00 312 GLY A N 1
ATOM 2633 C CA . GLY A 1 312 ? -16.986 -7.729 7.759 1.00 85.00 312 GLY A CA 1
ATOM 2634 C C . GLY A 1 312 ? -18.002 -8.843 8.025 1.00 85.00 312 GLY A C 1
ATOM 2635 O O . GLY A 1 312 ? -18.282 -9.627 7.124 1.00 85.00 312 GLY A O 1
ATOM 2636 N N . LEU A 1 313 ? -18.558 -8.929 9.237 1.00 78.00 313 LEU A N 1
ATOM 2637 C CA . LEU A 1 313 ? -19.594 -9.914 9.571 1.00 78.00 313 LEU A CA 1
ATOM 2638 C C . LEU A 1 313 ? -21.017 -9.411 9.297 1.00 78.00 313 LEU A C 1
ATOM 2640 O O . LEU A 1 313 ? -21.927 -10.223 9.161 1.00 78.00 313 LEU A O 1
ATOM 2644 N N . GLU A 1 314 ? -21.188 -8.096 9.155 1.00 80.44 314 GLU A N 1
ATOM 2645 C CA . GLU A 1 314 ? -22.477 -7.435 8.918 1.00 80.44 314 GLU A CA 1
ATOM 2646 C C . GLU A 1 314 ? -22.493 -6.682 7.578 1.00 80.44 314 GLU A C 1
ATOM 2648 O O . GLU A 1 314 ? -21.451 -6.388 6.978 1.00 80.44 314 GLU A O 1
ATOM 2653 N N . GLY A 1 315 ? -23.689 -6.328 7.103 1.00 75.38 315 GLY A N 1
ATOM 2654 C CA . GLY A 1 315 ? -23.879 -5.545 5.879 1.00 75.38 315 GLY A CA 1
ATOM 2655 C C . GLY A 1 315 ? -23.372 -6.259 4.619 1.00 75.38 315 GLY A C 1
ATOM 2656 O O . GLY A 1 315 ? -23.674 -7.427 4.386 1.00 75.38 315 GLY A O 1
ATOM 2657 N N . LYS A 1 316 ? -22.577 -5.563 3.789 1.00 70.88 316 LYS A N 1
ATOM 2658 C CA . LYS A 1 316 ? -22.008 -6.110 2.533 1.00 70.88 316 LYS A CA 1
ATOM 2659 C C . LYS A 1 316 ? -20.885 -7.136 2.749 1.00 70.88 316 LYS A C 1
ATOM 2661 O O . LYS A 1 316 ? -20.296 -7.581 1.767 1.00 70.88 316 LYS A O 1
ATOM 2666 N N . LYS A 1 317 ? -20.543 -7.458 4.003 1.00 72.69 317 LYS A N 1
ATOM 2667 C CA . LYS A 1 317 ? -19.441 -8.364 4.376 1.00 72.69 317 LYS A CA 1
ATOM 2668 C C . LYS A 1 317 ? -18.106 -8.012 3.703 1.00 72.69 317 LYS A C 1
ATOM 2670 O O . LYS A 1 317 ? -17.319 -8.873 3.319 1.00 72.69 317 LYS A O 1
ATOM 2675 N N . ALA A 1 318 ? -17.866 -6.713 3.524 1.00 66.69 318 ALA A N 1
ATOM 2676 C CA . ALA A 1 318 ? -16.662 -6.202 2.886 1.00 66.69 318 ALA A CA 1
ATOM 2677 C C . ALA A 1 318 ? -15.487 -6.178 3.872 1.00 66.69 318 ALA A C 1
ATOM 2679 O O . ALA A 1 318 ? -15.627 -5.763 5.024 1.00 66.69 318 ALA A O 1
ATOM 2680 N N . ASN A 1 319 ? -14.300 -6.564 3.403 1.00 74.31 319 ASN A N 1
ATOM 2681 C CA . ASN A 1 319 ? -13.082 -6.481 4.200 1.00 74.31 319 ASN A CA 1
ATOM 2682 C C . ASN A 1 319 ? -12.479 -5.065 4.139 1.00 74.31 319 ASN A C 1
ATOM 2684 O O . ASN A 1 319 ? -11.639 -4.765 3.292 1.00 74.31 319 ASN A O 1
ATOM 2688 N N . TYR A 1 320 ? -12.936 -4.176 5.022 1.00 79.12 320 TYR A N 1
ATOM 2689 C CA . TYR A 1 320 ? -12.440 -2.798 5.116 1.00 79.12 320 TYR A CA 1
ATOM 2690 C C . TYR A 1 320 ? -11.019 -2.736 5.694 1.00 79.12 320 TYR A C 1
ATOM 2692 O O . TYR A 1 320 ? -10.793 -3.242 6.783 1.00 79.12 320 TYR A O 1
ATOM 2700 N N . ALA A 1 321 ? -10.069 -2.084 5.031 1.00 81.31 321 ALA A N 1
ATOM 2701 C CA . ALA A 1 321 ? -8.725 -1.909 5.590 1.00 81.31 321 ALA A CA 1
ATOM 2702 C C . ALA A 1 321 ? -8.664 -0.783 6.637 1.00 81.31 321 ALA A C 1
ATOM 2704 O O . ALA A 1 321 ? -9.437 0.181 6.580 1.00 81.31 321 ALA A O 1
ATOM 2705 N N . ALA A 1 322 ? -7.700 -0.867 7.554 1.00 89.88 322 ALA A N 1
ATOM 2706 C CA . ALA A 1 322 ? -7.366 0.193 8.492 1.00 89.88 322 ALA A CA 1
ATOM 2707 C C . ALA A 1 322 ? -7.029 1.503 7.767 1.00 89.88 322 ALA A C 1
ATOM 2709 O O . ALA A 1 322 ? -6.426 1.539 6.690 1.00 89.88 322 ALA A O 1
ATOM 2710 N N . TYR A 1 323 ? -7.418 2.619 8.380 1.00 91.62 323 TYR A N 1
ATOM 2711 C CA . TYR A 1 323 ? -7.235 3.936 7.784 1.00 91.62 323 TYR A CA 1
ATOM 2712 C C . TYR A 1 323 ? -5.758 4.310 7.659 1.00 91.62 323 TYR A C 1
ATOM 2714 O O . TYR A 1 323 ? -4.972 4.155 8.591 1.00 91.62 323 TYR A O 1
ATOM 2722 N N . ASN A 1 324 ? -5.389 4.886 6.515 1.00 89.69 324 ASN A N 1
ATOM 2723 C CA . ASN A 1 324 ? -4.081 5.509 6.343 1.00 89.69 324 ASN A CA 1
ATOM 2724 C C . ASN A 1 324 ? -4.000 6.865 7.075 1.00 89.69 324 ASN A C 1
ATOM 2726 O O . ASN A 1 324 ? -5.015 7.449 7.459 1.00 89.69 324 ASN A O 1
ATOM 2730 N N . CYS A 1 325 ? -2.785 7.391 7.253 1.00 87.88 325 CYS A N 1
ATOM 2731 C CA . CYS A 1 325 ? -2.552 8.643 7.979 1.00 87.88 325 CYS A CA 1
ATOM 2732 C C . CYS A 1 325 ? -3.296 9.837 7.359 1.00 87.88 325 CYS A C 1
ATOM 2734 O O . CYS A 1 325 ? -3.770 10.700 8.093 1.00 87.88 325 CYS A O 1
ATOM 2736 N N . ALA A 1 326 ? -3.447 9.878 6.030 1.00 85.62 326 ALA A N 1
ATOM 2737 C CA . ALA A 1 326 ? -4.182 10.942 5.347 1.00 85.62 326 ALA A CA 1
ATOM 2738 C C . ALA A 1 326 ? -5.683 10.899 5.673 1.00 85.62 326 ALA A C 1
ATOM 2740 O O . ALA A 1 326 ? -6.270 11.924 6.013 1.00 85.62 326 ALA A O 1
ATOM 2741 N N . LYS A 1 327 ? -6.288 9.705 5.648 1.00 87.12 327 LYS A N 1
ATOM 2742 C CA . LYS A 1 327 ? -7.680 9.492 6.051 1.00 87.12 327 LYS A CA 1
ATOM 2743 C C . LYS A 1 327 ? -7.867 9.841 7.522 1.00 87.12 327 LYS A C 1
ATOM 2745 O O . LYS A 1 327 ? -8.792 10.566 7.842 1.00 87.12 327 LYS A O 1
ATOM 2750 N N . MET A 1 328 ? -6.966 9.404 8.401 1.00 89.50 328 MET A N 1
ATOM 2751 C CA . MET A 1 328 ? -6.999 9.753 9.828 1.00 89.50 328 MET A CA 1
ATOM 2752 C C . MET A 1 328 ? -6.941 11.269 10.063 1.00 89.50 328 MET A C 1
ATOM 2754 O O . MET A 1 328 ? -7.682 11.805 10.887 1.00 89.50 328 MET A O 1
ATOM 2758 N N . ALA A 1 329 ? -6.085 11.974 9.320 1.00 86.88 329 ALA A N 1
ATOM 2759 C CA . ALA A 1 329 ? -5.982 13.429 9.376 1.00 86.88 329 ALA A CA 1
ATOM 2760 C C . ALA A 1 329 ? -7.266 14.122 8.892 1.00 86.88 329 ALA A C 1
ATOM 2762 O O . ALA A 1 329 ? -7.655 15.142 9.457 1.00 86.88 329 ALA A O 1
ATOM 2763 N N . SER A 1 330 ? -7.950 13.554 7.893 1.00 86.19 330 SER A N 1
ATOM 2764 C CA . SER A 1 330 ? -9.177 14.119 7.325 1.00 86.19 330 SER A CA 1
ATOM 2765 C C . SER A 1 330 ? -10.433 13.887 8.172 1.00 86.19 330 SER A C 1
ATOM 2767 O O . SER A 1 330 ? -11.493 14.371 7.800 1.00 86.19 330 SER A O 1
ATOM 2769 N N . LEU A 1 331 ? -10.364 13.118 9.267 1.00 84.31 331 LEU A N 1
ATOM 2770 C CA . LEU A 1 331 ? -11.520 12.860 10.143 1.00 84.31 331 LEU A CA 1
ATOM 2771 C C . LEU A 1 331 ? -11.830 14.016 11.108 1.00 84.31 331 LEU A C 1
ATOM 2773 O O . LEU A 1 331 ? -12.806 13.931 11.854 1.00 84.31 331 LEU A O 1
ATOM 2777 N N . LYS A 1 332 ? -11.014 15.077 11.118 1.00 83.00 332 LYS A N 1
ATOM 2778 C CA . LYS A 1 332 ? -11.276 16.277 11.920 1.00 83.00 332 LYS A CA 1
ATOM 2779 C C . LYS A 1 332 ? -12.418 17.105 11.324 1.00 83.00 332 LYS A C 1
ATOM 2781 O O . LYS A 1 332 ? -12.596 17.137 10.110 1.00 83.00 332 LYS A O 1
ATOM 2786 N N . ASN A 1 333 ? -13.159 17.804 12.176 1.00 78.06 333 ASN A N 1
ATOM 2787 C CA . ASN A 1 333 ? -14.138 18.812 11.760 1.00 78.06 333 ASN A CA 1
ATOM 2788 C C . ASN A 1 333 ? -14.024 20.052 12.663 1.00 78.06 333 ASN A C 1
ATOM 2790 O O . ASN A 1 333 ? -13.190 20.069 13.566 1.00 78.06 333 ASN A O 1
ATOM 2794 N N . SER A 1 334 ? -14.834 21.086 12.425 1.00 72.25 334 SER A N 1
ATOM 2795 C CA . SER A 1 334 ? -14.787 22.343 13.192 1.00 72.25 334 SER A CA 1
ATOM 2796 C C . SER A 1 334 ? -14.911 22.148 14.709 1.00 72.25 334 SER A C 1
ATOM 2798 O O . SER A 1 334 ? -14.322 22.905 15.470 1.00 72.25 334 SER A O 1
ATOM 2800 N N . GLN A 1 335 ? -15.627 21.113 15.147 1.00 77.19 335 GLN A N 1
ATOM 2801 C CA . GLN A 1 335 ? -15.851 20.791 16.559 1.00 77.19 335 GLN A CA 1
ATOM 2802 C C . GLN A 1 335 ? -14.885 19.722 17.096 1.00 77.19 335 GLN A C 1
ATOM 2804 O O . GLN A 1 335 ? -14.772 19.527 18.302 1.00 77.19 335 GLN A O 1
ATOM 2809 N N . ASN A 1 336 ? -14.202 18.987 16.217 1.00 77.81 336 ASN A N 1
ATOM 2810 C CA . ASN A 1 336 ? -13.514 17.750 16.557 1.00 77.81 336 ASN A CA 1
ATOM 2811 C C . ASN A 1 336 ? -12.063 17.756 16.092 1.00 77.81 336 ASN A C 1
ATOM 2813 O O . ASN A 1 336 ? -11.784 17.702 14.894 1.00 77.81 336 ASN A O 1
ATOM 2817 N N . LYS A 1 337 ? -11.142 17.680 17.058 1.00 83.12 337 LYS A N 1
ATOM 2818 C CA . LYS A 1 337 ? -9.707 17.501 16.802 1.00 83.12 337 LYS A CA 1
ATOM 2819 C C . LYS A 1 337 ? -9.406 16.160 16.128 1.00 83.12 337 LYS A C 1
ATOM 2821 O O . LYS A 1 337 ? -10.106 15.159 16.357 1.00 83.12 337 LYS A O 1
ATOM 2826 N N . SER A 1 338 ? -8.330 16.134 15.341 1.00 85.38 338 SER A N 1
ATOM 2827 C CA . SER A 1 338 ? -7.772 14.909 14.780 1.00 85.38 338 SER A CA 1
ATOM 2828 C C . SER A 1 338 ? -7.231 14.000 15.880 1.00 85.38 338 SER A C 1
ATOM 2830 O O . SER A 1 338 ? -6.700 14.441 16.904 1.00 85.38 338 SER A O 1
ATOM 2832 N N . MET A 1 339 ? -7.308 12.696 15.626 1.00 90.31 339 MET A N 1
ATOM 2833 C CA . MET A 1 339 ? -6.667 11.709 16.483 1.00 90.31 339 MET A CA 1
ATOM 2834 C C . MET A 1 339 ? -5.174 11.538 16.192 1.00 90.31 339 MET A C 1
ATOM 2836 O O . MET A 1 339 ? -4.487 10.845 16.934 1.00 90.31 339 MET A O 1
ATOM 2840 N N . CYS A 1 340 ? -4.646 12.175 15.139 1.00 92.12 340 CYS A N 1
ATOM 2841 C CA . CYS A 1 340 ? -3.205 12.316 14.958 1.00 92.12 340 CYS A CA 1
ATOM 2842 C C . CYS A 1 340 ? -2.672 13.354 15.962 1.00 92.12 340 CYS A C 1
ATOM 2844 O O . CYS A 1 340 ? -2.979 14.539 15.810 1.00 92.12 340 CYS A O 1
ATOM 2846 N N . PRO A 1 341 ? -1.857 12.963 16.960 1.00 90.56 341 PRO A N 1
ATOM 2847 C CA . PRO A 1 341 ? -1.425 13.910 17.987 1.00 90.56 341 PRO A CA 1
ATOM 2848 C C . PRO A 1 341 ? -0.545 15.039 17.424 1.00 90.56 341 PRO A C 1
ATOM 2850 O O . PRO A 1 341 ? -0.631 16.180 17.856 1.00 90.56 341 PRO A O 1
ATOM 2853 N N . PHE A 1 342 ? 0.224 14.758 16.368 1.00 89.62 342 PHE A N 1
ATOM 2854 C CA . PHE A 1 342 ? 1.107 15.733 15.714 1.00 89.62 342 PHE A CA 1
ATOM 2855 C C . PHE A 1 342 ? 0.394 16.860 14.952 1.00 89.62 342 PHE A C 1
ATOM 2857 O O . PHE A 1 342 ? 1.079 17.748 14.436 1.00 89.62 342 PHE A O 1
ATOM 2864 N N . LEU A 1 343 ? -0.935 16.792 14.812 1.00 86.06 343 LEU A N 1
ATOM 2865 C CA . LEU A 1 343 ? -1.740 17.857 14.214 1.00 86.06 343 LEU A CA 1
ATOM 2866 C C . LEU A 1 343 ? -2.291 18.802 15.282 1.00 86.06 343 LEU A C 1
ATOM 2868 O O . LEU A 1 343 ? -2.040 19.999 15.201 1.00 86.06 343 LEU A O 1
ATOM 2872 N N . ASP A 1 344 ? -2.996 18.260 16.279 1.00 81.25 344 ASP A N 1
ATOM 2873 C CA . ASP A 1 344 ? -3.851 19.063 17.165 1.00 81.25 344 ASP A CA 1
ATOM 2874 C C . ASP A 1 344 ? -3.587 18.835 18.674 1.00 81.25 344 ASP A C 1
ATOM 2876 O O . ASP A 1 344 ? -4.348 19.336 19.505 1.00 81.25 344 ASP A O 1
ATOM 2880 N N . ASP A 1 345 ? -2.572 18.041 19.055 1.00 83.56 345 ASP A N 1
ATOM 2881 C CA . ASP A 1 345 ? -2.356 17.624 20.452 1.00 83.56 345 ASP A CA 1
ATOM 2882 C C . ASP A 1 345 ? -0.882 17.315 20.775 1.00 83.56 345 ASP A C 1
ATOM 2884 O O . ASP A 1 345 ? -0.461 16.159 20.909 1.00 83.56 345 ASP A O 1
ATOM 2888 N N . LYS A 1 346 ? -0.077 18.381 20.856 1.00 83.31 346 LYS A N 1
ATOM 2889 C CA . LYS A 1 346 ? 1.352 18.278 21.179 1.00 83.31 346 LYS A CA 1
ATOM 2890 C C . LYS A 1 346 ? 1.582 17.814 22.620 1.00 83.31 346 LYS A C 1
ATOM 2892 O O . LYS A 1 346 ? 2.494 17.031 22.854 1.00 83.31 346 LYS A O 1
ATOM 2897 N N . GLU A 1 347 ? 0.734 18.242 23.552 1.00 85.12 347 GLU A N 1
ATOM 2898 C CA . GLU A 1 347 ? 0.823 17.911 24.981 1.00 85.12 347 GLU A CA 1
ATOM 2899 C C . GLU A 1 347 ? 0.703 16.406 25.238 1.00 85.12 347 GLU A C 1
ATOM 2901 O O . GLU A 1 347 ? 1.452 15.846 26.043 1.00 85.12 347 GLU A O 1
ATOM 2906 N N . PHE A 1 348 ? -0.175 15.715 24.500 1.00 87.94 348 PHE A N 1
ATOM 2907 C CA . PHE A 1 348 ? -0.258 14.258 24.568 1.00 87.94 348 PHE A CA 1
ATOM 2908 C C . PHE A 1 348 ? 1.072 13.587 24.200 1.00 87.94 348 PHE A C 1
ATOM 2910 O O . PHE A 1 348 ? 1.464 12.594 24.807 1.00 87.94 348 PHE A O 1
ATOM 2917 N N . ILE A 1 349 ? 1.789 14.124 23.211 1.00 86.00 349 ILE A N 1
ATOM 2918 C CA . ILE A 1 349 ? 3.082 13.578 22.796 1.00 86.00 349 ILE A CA 1
ATOM 2919 C C . ILE A 1 349 ? 4.149 13.840 23.862 1.00 86.00 349 ILE A C 1
ATOM 2921 O O . ILE A 1 349 ? 4.838 12.900 24.255 1.00 86.00 349 ILE A O 1
ATOM 2925 N N . SER A 1 350 ? 4.235 15.077 24.353 1.00 83.88 350 SER A N 1
ATOM 2926 C CA . SER A 1 350 ? 5.199 15.495 25.377 1.00 83.88 350 SER A CA 1
ATOM 2927 C C . SER A 1 350 ? 5.047 14.724 26.688 1.00 83.88 350 SER A C 1
ATOM 2929 O O . SER A 1 350 ? 6.032 14.354 27.316 1.00 83.88 350 SER A O 1
ATOM 2931 N N . SER A 1 351 ? 3.806 14.459 27.105 1.00 85.81 351 SER A N 1
ATOM 2932 C CA . SER A 1 351 ? 3.523 13.706 28.332 1.00 85.81 351 SER A CA 1
ATOM 2933 C C . SER A 1 351 ? 3.771 12.206 28.172 1.00 85.81 351 SER A C 1
ATOM 2935 O O . SER A 1 351 ? 4.225 11.546 29.107 1.00 85.81 351 SER A O 1
ATOM 2937 N N . LYS A 1 352 ? 3.470 11.641 26.995 1.00 83.88 352 LYS A N 1
ATOM 2938 C CA . LYS A 1 352 ? 3.519 10.190 26.780 1.00 83.88 352 LYS A CA 1
ATOM 2939 C C . LYS A 1 352 ? 4.909 9.668 26.427 1.00 83.88 352 LYS A C 1
ATOM 2941 O O . LYS A 1 352 ? 5.211 8.518 26.747 1.00 83.88 352 LYS A O 1
ATOM 2946 N N . TYR A 1 353 ? 5.735 10.469 25.765 1.00 82.19 353 TYR A N 1
ATOM 2947 C CA . TYR A 1 353 ? 7.038 10.042 25.272 1.00 82.19 353 TYR A CA 1
ATOM 2948 C C . TYR A 1 353 ? 8.123 10.991 25.792 1.00 82.19 353 TYR A C 1
ATOM 2950 O O . TYR A 1 353 ? 8.054 12.199 25.598 1.00 82.19 353 TYR A O 1
ATOM 2958 N N . LYS A 1 354 ? 9.149 10.428 26.435 1.00 74.94 354 LYS A N 1
ATOM 2959 C CA . LYS A 1 354 ? 10.292 11.176 26.973 1.00 74.94 354 LYS A CA 1
ATOM 2960 C C . LYS A 1 354 ? 11.329 11.398 25.870 1.00 74.94 354 LYS A C 1
ATOM 2962 O O . LYS A 1 354 ? 12.214 10.565 25.697 1.00 74.94 354 LYS A O 1
ATOM 2967 N N . PHE A 1 355 ? 11.185 12.463 25.090 1.00 73.88 355 PHE A N 1
ATOM 2968 C CA . PHE A 1 355 ? 12.129 12.822 24.030 1.00 73.88 355 PHE A CA 1
ATOM 2969 C C . PHE A 1 355 ? 12.189 14.342 23.845 1.00 73.88 355 PHE A C 1
ATOM 2971 O O . PHE A 1 355 ? 11.300 15.059 24.308 1.00 73.88 355 PHE A O 1
ATOM 2978 N N . ASP A 1 356 ? 13.223 14.819 23.150 1.00 76.44 356 ASP A N 1
ATOM 2979 C CA . ASP A 1 356 ? 13.340 16.229 22.795 1.00 76.44 356 ASP A CA 1
ATOM 2980 C C . ASP A 1 356 ? 12.322 16.596 21.703 1.00 76.44 356 ASP A C 1
ATOM 2982 O O . ASP A 1 356 ? 12.420 16.200 20.535 1.00 76.44 356 ASP A O 1
ATOM 2986 N N . ILE A 1 357 ? 11.291 17.332 22.115 1.00 74.75 357 ILE A N 1
ATOM 2987 C CA . ILE A 1 357 ? 10.183 17.750 21.258 1.00 74.75 357 ILE A CA 1
ATOM 2988 C C . ILE A 1 357 ? 10.699 18.602 20.099 1.00 74.75 357 ILE A C 1
ATOM 2990 O O . ILE A 1 357 ? 10.153 18.512 18.996 1.00 74.75 357 ILE A O 1
ATOM 2994 N N . GLU A 1 358 ? 11.757 19.381 20.307 1.00 76.88 358 GLU A N 1
ATOM 2995 C CA . GLU A 1 358 ? 12.292 20.261 19.276 1.00 76.88 358 GLU A CA 1
ATOM 2996 C C . GLU A 1 358 ? 12.807 19.442 18.089 1.00 76.88 358 GLU A C 1
ATOM 2998 O O . GLU A 1 358 ? 12.393 19.693 16.956 1.00 76.88 358 GLU A O 1
ATOM 3003 N N . GLU A 1 359 ? 13.557 18.362 18.334 1.00 77.31 359 GLU A N 1
ATOM 3004 C CA . GLU A 1 359 ? 14.125 17.516 17.275 1.00 77.31 359 GLU A CA 1
ATOM 3005 C C . GLU A 1 359 ? 13.048 16.872 16.379 1.00 77.31 359 GLU A C 1
ATOM 3007 O O . GLU A 1 359 ? 13.199 16.764 15.157 1.00 77.31 359 GLU A O 1
ATOM 3012 N N . VAL A 1 360 ? 11.916 16.464 16.962 1.00 79.88 360 VAL A N 1
ATOM 3013 C CA . VAL A 1 360 ? 10.807 15.874 16.195 1.00 79.88 360 VAL A CA 1
ATOM 3014 C C . VAL A 1 360 ? 10.057 16.937 15.405 1.00 79.88 360 VAL A C 1
ATOM 3016 O O . VAL A 1 360 ? 9.693 16.699 14.249 1.00 79.88 360 VAL A O 1
ATOM 3019 N N . TYR A 1 361 ? 9.815 18.108 15.995 1.00 81.12 361 TYR A N 1
ATOM 3020 C CA . TYR A 1 361 ? 9.026 19.162 15.359 1.00 81.12 361 TYR A CA 1
ATOM 3021 C C . TYR A 1 361 ? 9.802 19.991 14.324 1.00 81.12 361 TYR A C 1
ATOM 3023 O O . TYR A 1 361 ? 9.150 20.714 13.569 1.00 81.12 361 TYR A O 1
ATOM 3031 N N . ILE A 1 362 ? 11.122 19.787 14.172 1.00 78.00 362 ILE A N 1
ATOM 3032 C CA . ILE A 1 362 ? 11.893 20.240 12.994 1.00 78.00 362 ILE A CA 1
ATOM 3033 C C . ILE A 1 362 ? 11.254 19.732 11.688 1.00 78.00 362 ILE A C 1
ATOM 3035 O O . ILE A 1 362 ? 11.271 20.416 10.663 1.00 78.00 362 ILE A O 1
ATOM 3039 N N . LYS A 1 363 ? 10.661 18.528 11.688 1.00 75.00 363 LYS A N 1
ATOM 3040 C CA . LYS A 1 363 ? 9.994 17.980 10.497 1.00 75.00 363 LYS A CA 1
ATOM 3041 C C . LYS A 1 363 ? 8.670 18.697 10.218 1.00 75.00 363 LYS A C 1
ATOM 3043 O O . LYS A 1 363 ? 7.851 18.923 11.115 1.00 75.00 363 LYS A O 1
ATOM 3048 N N . THR A 1 364 ? 8.413 18.995 8.944 1.00 72.31 364 THR A N 1
ATOM 3049 C CA . THR A 1 364 ? 7.232 19.772 8.527 1.00 72.31 364 THR A CA 1
ATOM 3050 C C . THR A 1 364 ? 5.954 18.933 8.522 1.00 72.31 364 THR A C 1
ATOM 3052 O O . THR A 1 364 ? 4.894 19.427 8.906 1.00 72.31 364 THR A O 1
ATOM 3055 N N . LYS A 1 365 ? 6.028 17.648 8.145 1.00 83.25 365 LYS A N 1
ATOM 3056 C CA . LYS A 1 365 ? 4.848 16.777 8.004 1.00 83.25 365 LYS A CA 1
ATOM 3057 C C . LYS A 1 365 ? 4.620 15.889 9.225 1.00 83.25 365 LYS A C 1
ATOM 3059 O O . LYS A 1 365 ? 5.547 15.287 9.760 1.00 83.25 365 LYS A O 1
ATOM 3064 N N . CYS A 1 366 ? 3.354 15.693 9.604 1.00 85.75 366 CYS A N 1
ATOM 3065 C CA . CYS A 1 366 ? 2.973 14.830 10.731 1.00 85.75 366 CYS A CA 1
ATOM 3066 C C . CYS A 1 366 ? 3.433 13.366 10.578 1.00 85.75 366 CYS A C 1
ATOM 3068 O O . CYS A 1 366 ? 3.781 12.725 11.567 1.00 85.75 366 CYS A O 1
ATOM 3070 N N . THR A 1 367 ? 3.484 12.839 9.352 1.00 85.88 367 THR A N 1
ATOM 3071 C CA . THR A 1 367 ? 3.973 11.480 9.060 1.00 85.88 367 THR A CA 1
ATOM 3072 C C . THR A 1 367 ? 5.470 11.333 9.314 1.00 85.88 367 THR A C 1
ATOM 3074 O O . THR A 1 367 ? 5.912 10.306 9.822 1.00 85.88 367 THR A O 1
ATOM 3077 N N . GLU A 1 368 ? 6.254 12.368 9.012 1.00 88.06 368 GLU A N 1
ATOM 3078 C CA . GLU A 1 368 ? 7.697 12.397 9.272 1.00 88.06 368 GLU A CA 1
ATOM 3079 C C . GLU A 1 368 ? 7.965 12.478 10.778 1.00 88.06 368 GLU A C 1
ATOM 3081 O O . GLU A 1 368 ? 8.770 11.708 11.292 1.00 88.06 368 GLU A O 1
ATOM 3086 N N . ARG A 1 369 ? 7.204 13.313 11.502 1.00 90.62 369 ARG A N 1
ATOM 3087 C CA . ARG A 1 369 ? 7.247 13.388 12.975 1.00 90.62 369 ARG A CA 1
ATOM 3088 C C . ARG A 1 369 ? 6.948 12.034 13.624 1.00 90.62 369 ARG A C 1
ATOM 3090 O O . ARG A 1 369 ? 7.681 11.581 14.496 1.00 90.62 369 ARG A O 1
ATOM 3097 N N . CYS A 1 370 ? 5.901 11.355 13.151 1.00 91.06 370 CYS A N 1
ATOM 3098 C CA . CYS A 1 370 ? 5.540 10.014 13.613 1.00 91.06 370 CYS A CA 1
ATOM 3099 C C . CYS A 1 370 ? 6.637 8.982 13.317 1.00 91.06 370 CYS A C 1
ATOM 3101 O O . CYS A 1 370 ? 6.939 8.144 14.163 1.00 91.06 370 CYS A O 1
ATOM 3103 N N . THR A 1 371 ? 7.262 9.066 12.138 1.00 90.56 371 THR A N 1
ATOM 3104 C CA . THR A 1 371 ? 8.380 8.188 11.758 1.00 90.56 371 THR A CA 1
ATOM 3105 C C . THR A 1 371 ? 9.567 8.390 12.695 1.00 90.56 371 THR A C 1
ATOM 3107 O O . THR A 1 371 ? 10.102 7.414 13.204 1.00 90.56 371 THR A O 1
ATOM 3110 N N . LYS A 1 372 ? 9.906 9.639 13.022 1.00 90.06 372 LYS A N 1
ATOM 3111 C CA . LYS A 1 372 ? 10.991 9.957 13.955 1.00 90.06 372 LYS A CA 1
ATOM 3112 C C . LYS A 1 372 ? 10.721 9.430 15.372 1.00 90.06 372 LYS A C 1
ATOM 3114 O O . LYS A 1 372 ? 11.615 8.856 15.984 1.00 90.06 372 LYS A O 1
ATOM 3119 N N . ILE A 1 373 ? 9.482 9.529 15.872 1.00 89.50 373 ILE A N 1
ATOM 3120 C CA . ILE A 1 373 ? 9.104 8.883 17.148 1.00 89.50 373 ILE A CA 1
ATOM 3121 C C . ILE A 1 373 ? 9.288 7.364 17.086 1.00 89.50 373 ILE A C 1
ATOM 3123 O O . ILE A 1 373 ? 9.735 6.763 18.070 1.00 89.50 373 ILE A O 1
ATOM 3127 N N . LEU A 1 374 ? 8.971 6.731 15.950 1.00 90.44 374 LEU A N 1
ATOM 3128 C CA . LEU A 1 374 ? 9.239 5.306 15.805 1.00 90.44 374 LEU A CA 1
ATOM 3129 C C . LEU A 1 374 ? 10.734 5.027 15.928 1.00 90.44 374 LEU A C 1
ATOM 3131 O O . LEU A 1 374 ? 11.088 4.151 16.707 1.00 90.44 374 LEU A O 1
ATOM 3135 N N . GLU A 1 375 ? 11.572 5.757 15.189 1.00 90.06 375 GLU A N 1
ATOM 3136 C CA . GLU A 1 375 ? 13.032 5.589 15.175 1.00 90.06 375 GLU A CA 1
ATOM 3137 C C . GLU A 1 375 ? 13.630 5.670 16.577 1.00 90.06 375 GLU A C 1
ATOM 3139 O O . GLU A 1 375 ? 14.413 4.798 16.952 1.00 90.06 375 GLU A O 1
ATOM 3144 N N . PHE A 1 376 ? 13.184 6.640 17.383 1.00 86.75 376 PHE A N 1
ATOM 3145 C CA . PHE A 1 376 ? 13.546 6.725 18.798 1.00 86.75 376 PHE A CA 1
ATOM 3146 C C . PHE A 1 376 ? 13.095 5.495 19.589 1.00 86.75 376 PHE A C 1
ATOM 3148 O O . PHE A 1 376 ? 13.858 4.936 20.370 1.00 86.75 376 PHE A O 1
ATOM 3155 N N . SER A 1 377 ? 11.866 5.028 19.363 1.00 85.38 377 SER A N 1
ATOM 3156 C CA . SER A 1 377 ? 11.289 3.892 20.094 1.00 85.38 377 SER A CA 1
ATOM 3157 C C . SER A 1 377 ? 11.960 2.544 19.790 1.00 85.38 377 SER A C 1
ATOM 3159 O O . SER A 1 377 ? 11.858 1.617 20.598 1.00 85.38 377 SER A O 1
ATOM 3161 N N . ILE A 1 378 ? 12.587 2.401 18.618 1.00 87.94 378 ILE A N 1
ATOM 3162 C CA . ILE A 1 378 ? 13.290 1.182 18.169 1.00 87.94 378 ILE A CA 1
ATOM 3163 C C . ILE A 1 378 ? 14.819 1.329 18.177 1.00 87.94 378 ILE A C 1
ATOM 3165 O O . ILE A 1 378 ? 15.506 0.354 17.880 1.00 87.94 378 ILE A O 1
ATOM 3169 N N . ASN A 1 379 ? 15.332 2.525 18.478 1.00 85.62 379 ASN A N 1
ATOM 3170 C CA . ASN A 1 379 ? 16.743 2.900 18.379 1.00 85.62 379 ASN A CA 1
ATOM 3171 C C . ASN A 1 379 ? 17.381 2.531 17.020 1.00 85.62 379 ASN A C 1
ATOM 3173 O O . ASN A 1 379 ? 18.437 1.908 16.950 1.00 85.62 379 ASN A O 1
ATOM 3177 N N . SER A 1 380 ? 16.685 2.822 15.916 1.00 85.94 380 SER A N 1
ATOM 3178 C CA . SER A 1 380 ? 17.105 2.436 14.560 1.00 85.94 380 SER A CA 1
ATOM 3179 C C . SER A 1 380 ? 16.434 3.311 13.502 1.00 85.94 380 SER A C 1
ATOM 3181 O O . SER A 1 380 ? 15.246 3.607 13.611 1.00 85.94 380 SER A O 1
ATOM 3183 N N . HIS A 1 381 ? 17.171 3.665 12.447 1.00 83.31 381 HIS A N 1
ATOM 3184 C CA . HIS A 1 381 ? 16.657 4.444 11.315 1.00 83.31 381 HIS A CA 1
ATOM 3185 C C . HIS A 1 381 ? 15.606 3.667 10.505 1.00 83.31 381 HIS A C 1
ATOM 3187 O O . HIS A 1 381 ? 15.694 2.443 10.353 1.00 83.31 381 HIS A O 1
ATOM 3193 N N . VAL A 1 382 ? 14.608 4.362 9.959 1.00 80.19 382 VAL A N 1
ATOM 3194 C CA . VAL A 1 382 ? 13.555 3.775 9.122 1.00 80.19 382 VAL A CA 1
ATOM 3195 C C . VAL A 1 382 ? 13.687 4.314 7.695 1.00 80.19 382 VAL A C 1
ATOM 3197 O O . VAL A 1 382 ? 13.486 5.493 7.438 1.00 80.19 382 VAL A O 1
ATOM 3200 N N . ASP A 1 383 ? 13.955 3.429 6.731 1.00 71.94 383 ASP A N 1
ATOM 3201 C CA . ASP A 1 383 ? 14.263 3.799 5.335 1.00 71.94 383 ASP A CA 1
ATOM 3202 C C . ASP A 1 383 ? 13.134 4.527 4.584 1.00 71.94 383 ASP A C 1
ATOM 3204 O O . ASP A 1 383 ? 13.349 5.075 3.502 1.00 71.94 383 ASP A O 1
ATOM 3208 N N . SER A 1 384 ? 11.906 4.496 5.106 1.00 78.62 384 SER A N 1
ATOM 3209 C CA . SER A 1 384 ? 10.744 5.092 4.450 1.00 78.62 384 SER A CA 1
ATOM 3210 C C . SER A 1 384 ? 9.802 5.764 5.439 1.00 78.62 384 SER A C 1
ATOM 3212 O O . SER A 1 384 ? 9.576 5.275 6.544 1.00 78.62 384 SER A O 1
ATOM 3214 N N . VAL A 1 385 ? 9.200 6.874 5.008 1.00 82.62 385 VAL A N 1
ATOM 3215 C CA . VAL A 1 385 ? 8.208 7.598 5.808 1.00 82.62 385 VAL A CA 1
ATOM 3216 C C . VAL A 1 385 ? 6.965 6.735 6.004 1.00 82.62 385 VAL A C 1
ATOM 3218 O O . VAL A 1 385 ? 6.375 6.231 5.045 1.00 82.62 385 VAL A O 1
ATOM 3221 N N . ILE A 1 386 ? 6.536 6.619 7.257 1.00 85.19 386 ILE A N 1
ATOM 3222 C CA . ILE A 1 386 ? 5.376 5.824 7.643 1.00 85.19 386 ILE A CA 1
ATOM 3223 C C . ILE A 1 386 ? 4.097 6.574 7.297 1.00 85.19 386 ILE A C 1
ATOM 3225 O O . ILE A 1 386 ? 3.883 7.715 7.715 1.00 85.19 386 ILE A O 1
ATOM 3229 N N . ASN A 1 387 ? 3.214 5.910 6.557 1.00 85.88 387 ASN A N 1
ATOM 3230 C CA . ASN A 1 387 ? 1.978 6.509 6.062 1.00 85.88 387 ASN A CA 1
ATOM 3231 C C . ASN A 1 387 ? 0.702 5.793 6.532 1.00 85.88 387 ASN A C 1
ATOM 3233 O O . ASN A 1 387 ? -0.395 6.254 6.204 1.00 85.88 387 ASN A O 1
ATOM 3237 N N . THR A 1 388 ? 0.816 4.722 7.325 1.00 89.25 388 THR A N 1
ATOM 3238 C CA . THR A 1 388 ? -0.323 4.074 7.989 1.00 89.25 388 THR A CA 1
ATOM 3239 C C . THR A 1 388 ? -0.004 3.684 9.440 1.00 89.25 388 THR A C 1
ATOM 3241 O O . THR A 1 388 ? 1.141 3.342 9.750 1.00 89.25 388 THR A O 1
ATOM 3244 N N . PRO A 1 389 ? -1.010 3.671 10.338 1.00 93.31 389 PRO A N 1
ATOM 3245 C CA . PRO A 1 389 ? -0.875 3.117 11.687 1.00 93.31 389 PRO A CA 1
ATOM 3246 C C . PRO A 1 389 ? -0.412 1.652 11.684 1.00 93.31 389 PRO A C 1
ATOM 3248 O O . PRO A 1 389 ? 0.421 1.259 12.497 1.00 93.31 389 PRO A O 1
ATOM 3251 N N . LEU A 1 390 ? -0.904 0.854 10.730 1.00 90.69 390 LEU A N 1
ATOM 3252 C CA . LEU A 1 390 ? -0.526 -0.551 10.576 1.00 90.69 390 LEU A CA 1
ATOM 3253 C C . LEU A 1 390 ? 0.969 -0.713 10.250 1.00 90.69 390 LEU A C 1
ATOM 3255 O O . LEU A 1 390 ? 1.653 -1.532 10.859 1.00 90.69 390 LEU A O 1
ATOM 3259 N N . GLN A 1 391 ? 1.504 0.106 9.338 1.00 88.25 391 GLN A N 1
ATOM 3260 C CA . GLN A 1 391 ? 2.929 0.093 8.994 1.00 88.25 391 GLN A CA 1
ATOM 3261 C C . GLN A 1 391 ? 3.809 0.478 10.192 1.00 88.25 391 GLN A C 1
ATOM 3263 O O . GLN A 1 391 ? 4.872 -0.121 10.375 1.00 88.25 391 GLN A O 1
ATOM 3268 N N . TYR A 1 392 ? 3.366 1.433 11.021 1.00 92.75 392 TYR A N 1
ATOM 3269 C CA . TYR A 1 392 ? 4.051 1.767 12.273 1.00 92.75 392 TYR A CA 1
ATOM 3270 C C . TYR A 1 392 ? 4.145 0.541 13.182 1.00 92.75 392 TYR A C 1
ATOM 3272 O O . TYR A 1 392 ? 5.236 0.175 13.615 1.00 92.75 392 TYR A O 1
ATOM 3280 N N . PHE A 1 393 ? 3.007 -0.114 13.429 1.00 92.06 393 PHE A N 1
ATOM 3281 C CA . PHE A 1 393 ? 2.921 -1.275 14.309 1.00 92.06 393 PHE A CA 1
ATOM 3282 C C . PHE A 1 393 ? 3.827 -2.423 13.847 1.00 92.06 393 PHE A C 1
ATOM 3284 O O . PHE A 1 393 ? 4.637 -2.922 14.628 1.00 92.06 393 PHE A O 1
ATOM 3291 N N . ILE A 1 394 ? 3.746 -2.797 12.564 1.00 87.19 394 ILE A N 1
ATOM 3292 C CA . ILE A 1 394 ? 4.564 -3.869 11.975 1.00 87.19 394 ILE A CA 1
ATOM 3293 C C . ILE A 1 394 ? 6.055 -3.560 12.138 1.00 87.19 394 ILE A C 1
ATOM 3295 O O . ILE A 1 394 ? 6.817 -4.398 12.620 1.00 87.19 394 ILE A O 1
ATOM 3299 N N . THR A 1 395 ? 6.471 -2.346 11.767 1.00 86.44 395 THR A N 1
ATOM 3300 C CA . THR A 1 395 ? 7.880 -1.932 11.850 1.00 86.44 395 THR A CA 1
ATOM 3301 C C . THR A 1 395 ? 8.371 -1.932 13.301 1.00 86.44 395 THR A C 1
ATOM 3303 O O . THR A 1 395 ? 9.463 -2.432 13.576 1.00 86.44 395 THR A O 1
ATOM 3306 N N . SER A 1 396 ? 7.549 -1.438 14.235 1.00 89.44 396 SER A N 1
ATOM 3307 C CA . SER A 1 396 ? 7.854 -1.414 15.670 1.00 89.44 396 SER A CA 1
ATOM 3308 C C . SER A 1 396 ? 8.044 -2.819 16.250 1.00 89.44 396 SER A C 1
ATOM 3310 O O . SER A 1 396 ? 9.025 -3.079 16.951 1.00 89.44 396 SER A O 1
ATOM 3312 N N . LYS A 1 397 ? 7.139 -3.749 15.919 1.00 85.38 397 LYS A N 1
ATOM 3313 C CA . LYS A 1 397 ? 7.166 -5.130 16.417 1.00 85.38 397 LYS A CA 1
ATOM 3314 C C . LYS A 1 397 ? 8.328 -5.933 15.822 1.00 85.38 397 LYS A C 1
ATOM 3316 O O . LYS A 1 397 ? 9.025 -6.623 16.563 1.00 85.38 397 LYS A O 1
ATOM 3321 N N . ASN A 1 398 ? 8.584 -5.813 14.517 1.00 81.56 398 ASN A N 1
ATOM 3322 C CA . ASN A 1 398 ? 9.631 -6.584 13.837 1.00 81.56 398 ASN A CA 1
ATOM 3323 C C . ASN A 1 398 ? 11.042 -6.210 14.305 1.00 81.56 398 ASN A C 1
ATOM 3325 O O . ASN A 1 398 ? 11.849 -7.095 14.573 1.00 81.56 398 ASN A O 1
ATOM 3329 N N . LYS A 1 399 ? 11.345 -4.914 14.451 1.00 75.31 399 LYS A N 1
ATOM 3330 C CA . LYS A 1 399 ? 12.693 -4.477 14.846 1.00 75.31 399 LYS A CA 1
ATOM 3331 C C . LYS A 1 399 ? 13.012 -4.737 16.320 1.00 75.31 399 LYS A C 1
ATOM 3333 O O . LYS A 1 399 ? 14.156 -5.029 16.644 1.00 75.31 399 LYS A O 1
ATOM 3338 N N . LYS A 1 400 ? 12.013 -4.731 17.210 1.00 66.69 400 LYS A N 1
ATOM 3339 C CA . LYS A 1 400 ? 12.224 -5.133 18.612 1.00 66.69 400 LYS A CA 1
ATOM 3340 C C . LYS A 1 400 ? 12.470 -6.634 18.781 1.00 66.69 400 LYS A C 1
ATOM 3342 O O . LYS A 1 400 ? 13.241 -6.986 19.663 1.00 66.69 400 LYS A O 1
ATOM 3347 N N . LYS A 1 401 ? 11.892 -7.502 17.935 1.00 60.78 401 LYS A N 1
ATOM 3348 C CA . LYS A 1 401 ? 12.242 -8.939 17.928 1.00 60.78 401 LYS A CA 1
ATOM 3349 C C . LYS A 1 401 ? 13.728 -9.150 17.591 1.00 60.78 401 LYS A C 1
ATOM 3351 O O . LYS A 1 401 ? 14.364 -9.977 18.224 1.00 60.78 401 LYS A O 1
ATOM 3356 N N . ILE A 1 402 ? 14.280 -8.359 16.666 1.00 58.91 402 ILE A N 1
ATOM 3357 C CA . ILE A 1 402 ? 15.696 -8.433 16.257 1.00 58.91 402 ILE A CA 1
ATOM 3358 C C . ILE A 1 402 ? 16.638 -7.976 17.384 1.00 58.91 402 ILE A C 1
ATOM 3360 O O . ILE A 1 402 ? 17.648 -8.623 17.638 1.00 58.91 402 ILE A O 1
ATOM 3364 N N . ASN A 1 403 ? 16.284 -6.910 18.108 1.00 53.00 403 ASN A N 1
ATOM 3365 C CA . ASN A 1 403 ? 17.099 -6.389 19.216 1.00 53.00 403 ASN A CA 1
ATOM 3366 C C . ASN A 1 403 ? 17.016 -7.226 20.509 1.00 53.00 403 ASN A C 1
ATOM 3368 O O . ASN A 1 403 ? 17.707 -6.909 21.465 1.00 53.00 403 ASN A O 1
ATOM 3372 N N . GLN A 1 404 ? 16.131 -8.227 20.577 1.00 50.28 404 GLN A N 1
ATOM 3373 C CA . GLN A 1 404 ? 16.033 -9.170 21.704 1.00 50.28 404 GLN A CA 1
ATOM 3374 C C . GLN A 1 404 ? 16.692 -10.524 21.402 1.00 50.28 404 GLN A C 1
ATOM 3376 O O . GLN A 1 404 ? 16.863 -11.332 22.308 1.00 50.28 404 GLN A O 1
ATOM 3381 N N . SER A 1 405 ? 17.020 -10.792 20.133 1.00 43.09 405 SER A N 1
ATOM 3382 C CA . SER A 1 405 ? 17.730 -11.998 19.681 1.00 43.09 405 SER A CA 1
ATOM 3383 C C . SER A 1 405 ? 19.250 -11.812 19.560 1.00 43.09 405 SER A C 1
ATOM 3385 O O . SER A 1 405 ? 19.944 -12.739 19.146 1.00 43.09 405 SER A O 1
ATOM 3387 N N . HIS A 1 406 ? 19.742 -10.621 19.893 1.00 36.81 406 HIS A N 1
ATOM 3388 C CA . HIS A 1 406 ? 21.146 -10.262 20.076 1.00 36.81 406 HIS A CA 1
ATOM 3389 C C . HIS A 1 406 ? 21.322 -9.805 21.517 1.00 36.81 406 HIS A C 1
ATOM 3391 O O . HIS A 1 406 ? 22.399 -10.094 22.078 1.00 36.81 406 HIS A O 1
#

Secondary structure (DSSP, 8-state):
--------PPPPP----S-S-----HHHHHHHHHHHHHHHHHHHTT--------HHHHHHHHHHHHHHHTT-HHHHHHHHHHHHHHHHHHHHT----TT-------BTTTB----TT--------------------TTS-------PPPTT--PEEEEGGG-HHHHHTT----BTTEEEE-HHHHHHHHHHHHHHHHHHHHHHHHHHHHHS--HHHHHHHHHHHS-----------HHHHGGG--HHHHHHHHHHHHSS---HHHHHHHHHHHHHTT--HHHHHHHHHHHSSS-HHHHIIIIIHHHHHHTTSSTT---PPPPPHHHHHTT-BTTB--S-HHHH-HHHHHHHS-S-HHHHHTSSSHHHHHHHHHHHHHTS--SS---SHHHHHHHHHHHHHHTT--

Radius of gyration: 28.18 Å; Cα contacts (8 Å, |Δi|>4): 387; chains: 1; bounding box: 64×64×81 Å

Sequence (406 aa):
MQNITRIKKLPLPNFYTSLLKYKFNYDEFVKLFNDRLKILKDVKNKNHCTDKMSTVDDDSSHFITRLIVVGDSKATRWFINCETSLFRYRIKNREYDYNFKICLPSCSNSLKIDPLFSTSTNYDISFSDKHFTNREDLRTESNFLHVKKSKQDDKLLVHFSRVSQLLANRSIIPMKGYTTLDIKQRDVLIVSYFKHELEIKMQRLKNLYQNEPDERLDKLRNLIYINEPTKFTDKSSCIEHEKFFPPCITKMLHLLRINRHLRNNDRQALSLFLKDINVPLEETIEIFRNGFNVTRDIFDKTYLYNIRHAYGLEGKKANYAAYNCAKMASLKNSQNKSMCPFLDDKEFISSKYKFDIEEVYIKTKCTERCTKILEFSINSHVDSVINTPLQYFITSKNKKKINQSH

Nearest PDB structures (foldseek):
  8foc-assembly1_B  TM=6.243E-01  e=3.693E-16  Saccharomyces cerevisiae
  8fod-assembly1_B  TM=5.861E-01  e=4.962E-15  Saccharomyces cerevisiae
  8fok-assembly1_B  TM=3.784E-01  e=2.474E-15  Saccharomyces cerevisiae
  8foj-assembly1_B  TM=4.104E-01  e=1.060E-13  Saccharomyces cerevisiae
  8foh-assembly1_B  TM=3.535E-01  e=4.601E-14  Saccharomyces cerevisiae

Organism: Vairimorpha ceranae (strain BRL01) (NCBI:txid578460)

pLDDT: mean 74.55, std 21.03, range [22.83, 95.69]

Foldseek 3Di:
DDDPPPPQDAAAQALLPDQPDDDDDPVLLLVLQVLVLVQLVCLVVVHDRPRNDDNNSVSSNLVSLLLLQLQDPVSLVSSLVSSLSVSLVSLVPDDPPVQDQPPPPCPPPQDRPDRPRDPDDDDDDDDDDDDPDDDPPPPDDGDYFDWDDDPPDPWTKGFCVLQVVCVVVVVFDDDPRITTDDSVSVSVSVSVVSSVSSVVVSVVVSVVCVVPPDPVSNVSSVVSVFPQLPPLVDQDAVVVLLLLFFQLLVLLLVCLQVVLDDDLVSLLLNLQLCVSNPHDLVSSLVSNCVSHPDDPVVCCVPPSQSSCVSCLNDDPSDPDHRDWQVRQCVVADPVGDGSLCLPPNVPSVVVVDPDDSVVLVVDPDSQSSSQVSLCVSLVHHDPDGGTGSSSSSVVSVVSVVVVVVD